Protein 3U24 (pdb70)

Solvent-accessible surface area: 25382 Å² total

InterPro domains:
  IPR010281 Protein of unknown function DUF885 [PF05960] (58-589)
  IPR010281 Protein of unknown function DUF885 [PTHR33361] (5-589)

Radius of gyration: 25.45 Å; Cα contacts (8 Å, |Δi|>4): 632; chains: 1; bounding box: 75×66×48 Å

Nearest PDB structures (foldseek):
  3u24-assembly1_A  TM=1.001E+00  e=4.259E-66  Shewanella oneidensis MR-1
  3iuk-assembly1_A  TM=7.596E-01  e=2.029E-13  Paenarthrobacter aurescens TC1
  3o0y-assembly2_B  TM=7.444E-01  e=9.393E-13  Colwellia psychrerythraea 34H
  3o0y-assembly1_A  TM=7.391E-01  e=1.524E-12  Colwellia psychrerythraea 34H

Sequence (531 aa):
AASFAQFSNAFIDDLWQLSPTWALYSGKHVNDGYLEIPDEAGRVKTLAFVKAQQAKLKQFELKSLTSNETIDYHLIDNLLSSAWDITRFKSWQWDPSSYNVAGGFAQIINENFA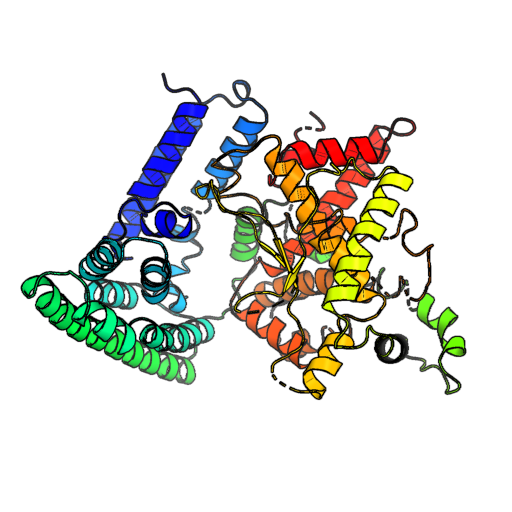PLDDRLRSVLARENIPAYYAAARGNISQPTLEHTELAVLQNQGAFSVFSDDLLKQVADSGLSDAEKALFKTRFDIASKAINEHISWLNAQVSQLKKEGARSFRIGEELYEQKFAFDIQAGTAKQLYQKAVDKDRRVQGEAKITDKLWPKYFTTPKPSDNKIAIRQLIDKLSTKHVKRDDDFVSEVRKQIPELIEFVNQKNIVTLDPKKPLVVRETPEASISAPGPYDKLGNTYYNVTPLDGSNESAESYLREEYNHWILQILNIHEAIPGHYTQLVYSNESPSLVKKSLFGNGAVEGWAVYTERLEEGYGNFEPEWLYYKWNLRVICNTILDYSIHVKGTEEQAIALDEAFQQRAEAEGKWRRATLSQVQLTSYYSGYREIYDFREEYKQLKGKDFDLKAFHEKFLSYGSAPVKYIRQLLE

Foldseek 3Di:
DDDLQRLLVVLVVVVCVLPVLLVLVLPHRPQLLDDDQPAPVNLVVLLVSLVVSVVVLVPDDCVVDDLLSNLLSVLSNLVSVVNCCVPPLLCLAAQLLVQAPLVSLCSLCVPPVPDLVVSLVSVLSVVCLLSNLVRSVVRHHQYALLNLVVNLVVLVVSDVRLDPVVLVSLVPDPDDPVSNVSSVVVSVVNVVSSVVSSVVSVVVSVVCVPPPGDALQSADVVQQVVLCSAQVFVGLVVLLVVLVVLVVLLVLLVLLVVCVVVQDPDDQDPPSLVSLLVVLLRQLQAFDDQQCLQVVLVVLQVVLVVVCVVLVQADDDPVLDAAEDAADCQAWDDDRPVDPPDDIHGHDHRPDPDPVVSSVVRSCCGPPNVNLVCQLHPPPALVVLVVLCVLDDDNSCRSRFHLLSLLRSLLRSVCPSQVVHVPSNSSNSLVVLQLSLLSNLLCCVNYVNDLVVQQVVSSSSDDNVVSNVSNSVSSNDHNPSNSNSSSNVLVVVLLVVVCVVCPPNDDNHVVVSQLSNNHRRNSVSSSVVCD

Structure (mmCIF, N/CA/C/O backbone):
data_3U24
#
_entry.id   3U24
#
_cell.length_a   96.427
_cell.length_b   96.427
_cell.length_c   133.947
_cell.angle_alpha   90.00
_cell.angle_beta   90.00
_cell.angle_gamma   120.00
#
_symmetry.space_group_name_H-M   'P 31 2 1'
#
loop_
_entity.id
_entity.type
_entity.pdbx_description
1 polymer 'putative Lipoprotein'
2 non-polymer 'ZINC ION'
3 non-polymer 'ACETIC ACID'
4 non-polymer 1,2-ETHANEDIOL
5 non-polymer 'CALCIUM ION'
6 non-polymer IMIDAZOLE
7 water water
#
loop_
_atom_site.group_PDB
_atom_site.id
_atom_site.type_symbol
_atom_site.label_atom_id
_atom_site.label_alt_id
_atom_site.label_comp_id
_atom_site.label_asym_id
_atom_site.label_entity_id
_atom_site.label_seq_id
_atom_site.pdbx_PDB_ins_code
_atom_site.Cartn_x
_atom_site.Cartn_y
_atom_site.Cartn_z
_atom_site.occupancy
_atom_site.B_iso_or_equiv
_atom_site.auth_seq_id
_atom_site.auth_comp_id
_atom_site.auth_asym_id
_atom_site.auth_atom_id
_atom_site.pdbx_PDB_model_num
ATOM 1 N N . ALA A 1 22 ? 28.904 79.613 13.133 1.00 44.54 39 ALA A N 1
ATOM 2 C CA . ALA A 1 22 ? 27.611 79.154 13.734 1.00 44.25 39 ALA A CA 1
ATOM 3 C C . ALA A 1 22 ? 26.543 79.070 12.646 1.00 42.06 39 ALA A C 1
ATOM 4 O O . ALA A 1 22 ? 26.300 80.066 11.969 1.00 44.06 39 ALA A O 1
ATOM 6 N N . ALA A 1 23 ? 25.906 77.912 12.471 1.00 37.74 40 ALA A N 1
ATOM 7 C CA . ALA A 1 23 ? 24.893 77.714 11.405 1.00 34.49 40 ALA A CA 1
ATOM 8 C C . ALA A 1 23 ? 23.681 78.645 11.591 1.00 31.73 40 ALA A C 1
ATOM 9 O O . ALA A 1 23 ? 23.209 78.850 12.703 1.00 31.48 40 ALA A O 1
ATOM 11 N N . SER A 1 24 ? 23.193 79.228 10.505 1.00 29.28 41 SER A N 1
ATOM 12 C CA . SER A 1 24 ? 21.888 79.900 10.531 1.00 27.61 41 SER A CA 1
ATOM 13 C C . SER A 1 24 ? 20.770 78.868 10.614 1.00 26.14 41 SER A C 1
ATOM 14 O O . SER A 1 24 ? 20.973 77.672 10.378 1.00 24.18 41 SER A O 1
ATOM 17 N N . PHE A 1 25 ? 19.569 79.331 10.913 1.00 25.74 42 PHE A N 1
ATOM 18 C CA . PHE A 1 25 ? 18.453 78.425 10.913 1.00 25.46 42 PHE A CA 1
ATOM 19 C C . PHE A 1 25 ? 18.232 77.830 9.510 1.00 24.82 42 PHE A C 1
ATOM 20 O O . PHE A 1 25 ? 17.915 76.653 9.387 1.00 23.45 42 PHE A O 1
ATOM 28 N N . ALA A 1 26 ? 18.407 78.638 8.476 1.00 24.67 43 ALA A N 1
ATOM 29 C CA . ALA A 1 26 ? 18.259 78.145 7.101 1.00 24.67 43 ALA A CA 1
ATOM 30 C C . ALA A 1 26 ? 19.279 77.045 6.839 1.00 24.88 43 ALA A C 1
ATOM 31 O O . ALA A 1 26 ? 18.939 76.028 6.240 1.00 25.02 43 ALA A O 1
ATOM 33 N N . GLN A 1 27 ? 20.517 77.223 7.306 1.00 25.46 44 GLN A N 1
ATOM 34 C CA . GLN A 1 27 ? 21.524 76.203 7.111 1.00 26.30 44 GLN A CA 1
ATOM 35 C C . GLN A 1 27 ? 21.138 74.952 7.869 1.00 26.17 44 GLN A C 1
ATOM 36 O O . GLN A 1 27 ? 21.311 73.867 7.374 1.00 25.93 44 GLN A O 1
ATOM 42 N N . PHE A 1 28 ? 20.590 75.112 9.059 1.00 26.63 45 PHE A N 1
ATOM 43 C CA . PHE A 1 28 ? 20.214 73.985 9.845 1.00 26.70 45 PHE A CA 1
ATOM 44 C C . PHE A 1 28 ? 19.109 73.178 9.196 1.00 26.66 45 PHE A C 1
ATOM 45 O O . PHE A 1 28 ? 19.232 71.984 9.139 1.00 25.66 45 PHE A O 1
ATOM 53 N N . SER A 1 29 ? 18.034 73.836 8.759 1.00 27.62 46 SER A N 1
ATOM 54 C CA . SER A 1 29 ? 16.934 73.205 8.003 1.00 27.90 46 SER A CA 1
ATOM 55 C C . SER A 1 29 ? 17.422 72.333 6.864 1.00 27.24 46 SER A C 1
ATOM 56 O O . SER A 1 29 ? 16.984 71.209 6.733 1.00 26.64 46 SER A O 1
ATOM 59 N N . ASN A 1 30 ? 18.283 72.865 6.011 1.00 28.35 47 ASN A N 1
ATOM 60 C CA . ASN A 1 30 ? 18.831 72.069 4.919 1.00 29.88 47 ASN A CA 1
ATOM 61 C C . ASN A 1 30 ? 19.708 70.872 5.422 1.00 28.42 47 ASN A C 1
ATOM 62 O O . ASN A 1 30 ? 19.592 69.756 4.881 1.00 26.57 47 ASN A O 1
ATOM 67 N N . ALA A 1 31 ? 20.503 71.084 6.477 1.00 25.54 48 ALA A N 1
ATOM 68 C CA . ALA A 1 31 ? 21.285 69.983 7.044 1.00 24.83 48 ALA A CA 1
ATOM 69 C C . ALA A 1 31 ? 20.379 68.939 7.692 1.00 23.73 48 ALA A C 1
ATOM 70 O O . ALA A 1 31 ? 20.674 67.759 7.665 1.00 23.72 48 ALA A O 1
ATOM 72 N N . PHE A 1 32 ? 19.274 69.369 8.269 1.00 22.91 49 PHE A N 1
ATOM 73 C CA . PHE A 1 32 ? 18.355 68.443 8.872 1.00 22.86 49 PHE A CA 1
ATOM 74 C C . PHE A 1 32 ? 17.766 67.478 7.820 1.00 22.80 49 PHE A C 1
ATOM 75 O O . PHE A 1 32 ? 17.712 66.274 8.011 1.00 22.84 49 PHE A O 1
ATOM 83 N N . ILE A 1 33 ? 17.264 68.028 6.733 1.00 23.48 50 ILE A N 1
ATOM 84 C CA . ILE A 1 33 ? 16.732 67.227 5.636 1.00 23.37 50 ILE A CA 1
ATOM 85 C C . ILE A 1 33 ? 17.832 66.316 5.088 1.00 24.22 50 ILE A C 1
ATOM 86 O O . ILE A 1 33 ? 17.611 65.120 4.902 1.00 23.44 50 ILE A O 1
ATOM 91 N N . ASP A 1 34 ? 19.031 66.842 4.868 1.00 25.54 51 ASP A N 1
ATOM 92 C CA . ASP A 1 34 ? 20.114 65.955 4.478 1.00 27.72 51 ASP A CA 1
ATOM 93 C C . ASP A 1 34 ? 20.335 64.785 5.446 1.00 27.39 51 ASP A C 1
ATOM 94 O O . ASP A 1 34 ? 20.492 63.647 5.001 1.00 26.13 51 ASP A O 1
ATOM 99 N N . ASP A 1 35 ? 20.289 65.051 6.750 1.00 26.36 52 ASP A N 1
ATOM 100 C CA . ASP A 1 35 ? 20.468 64.009 7.714 1.00 26.87 52 ASP A CA 1
ATOM 101 C C . ASP A 1 35 ? 19.300 63.061 7.732 1.00 24.97 52 ASP A C 1
ATOM 102 O O . ASP A 1 35 ? 19.499 61.889 7.953 1.00 25.24 52 ASP A O 1
ATOM 107 N N . LEU A 1 36 ? 18.090 63.560 7.509 1.00 22.94 53 LEU A N 1
ATOM 108 C CA . LEU A 1 36 ? 16.923 62.699 7.496 1.00 22.30 53 LEU A CA 1
ATOM 109 C C . LEU A 1 36 ? 17.061 61.719 6.356 1.00 22.04 53 LEU A C 1
ATOM 110 O O . LEU A 1 36 ? 16.794 60.563 6.543 1.00 22.04 53 LEU A O 1
ATOM 115 N N . TRP A 1 37 ? 17.529 62.175 5.203 1.00 22.22 54 TRP A N 1
ATOM 116 C CA . TRP A 1 37 ? 17.679 61.302 4.060 1.00 23.24 54 TRP A CA 1
ATOM 117 C C . TRP A 1 37 ? 18.805 60.283 4.171 1.00 25.17 54 TRP A C 1
ATOM 118 O O . TRP A 1 37 ? 18.703 59.180 3.604 1.00 25.54 54 TRP A O 1
ATOM 129 N N . GLN A 1 38 ? 19.843 60.620 4.909 1.00 26.59 55 GLN A N 1
ATOM 130 C CA . GLN A 1 38 ? 20.924 59.693 5.235 1.00 29.98 55 GLN A CA 1
ATOM 131 C C . GLN A 1 38 ? 20.442 58.597 6.173 1.00 29.24 55 GLN A C 1
ATOM 132 O O . GLN A 1 38 ? 20.876 57.480 6.050 1.00 27.36 55 GLN A O 1
ATOM 138 N N . LEU A 1 39 ? 19.555 58.931 7.116 1.00 27.79 56 LEU A N 1
ATOM 139 C CA . LEU A 1 39 ? 18.938 57.950 8.003 1.00 26.68 56 LEU A CA 1
ATOM 140 C C . LEU A 1 39 ? 17.952 57.074 7.268 1.00 26.56 56 LEU A C 1
ATOM 141 O O . LEU A 1 39 ? 17.867 55.880 7.537 1.00 27.18 56 LEU A O 1
ATOM 146 N N . SER A 1 40 ? 17.179 57.662 6.364 1.00 25.74 57 SER A N 1
ATOM 147 C CA . SER A 1 40 ? 16.136 56.915 5.649 1.00 23.85 57 SER A CA 1
ATOM 148 C C . SER A 1 40 ? 16.109 57.235 4.156 1.00 23.57 57 SER A C 1
ATOM 149 O O . SER A 1 40 ? 15.357 58.074 3.657 1.00 22.82 57 SER A O 1
ATOM 152 N N . PRO A 1 41 ? 16.958 56.584 3.403 1.00 23.53 58 PRO A N 1
ATOM 153 C CA . PRO A 1 41 ? 16.897 56.904 1.981 1.00 23.79 58 PRO A CA 1
ATOM 154 C C . PRO A 1 41 ? 15.610 56.481 1.281 1.00 22.85 58 PRO A C 1
ATOM 155 O O . PRO A 1 41 ? 15.323 56.995 0.209 1.00 23.22 58 PRO A O 1
ATOM 159 N N . THR A 1 42 ? 14.837 55.570 1.847 1.00 22.64 59 THR A N 1
ATOM 160 C CA . THR A 1 42 ? 13.523 55.246 1.269 1.00 23.07 59 THR A CA 1
ATOM 161 C C . THR A 1 42 ? 12.527 56.418 1.421 1.00 23.51 59 THR A C 1
ATOM 162 O O . THR A 1 42 ? 11.802 56.786 0.476 1.00 23.26 59 THR A O 1
ATOM 166 N N . TRP A 1 43 ? 12.529 57.048 2.586 1.00 24.12 60 TRP A N 1
ATOM 167 C CA . TRP A 1 43 ? 11.744 58.256 2.773 1.00 24.63 60 TRP A CA 1
ATOM 168 C C . TRP A 1 43 ? 12.146 59.305 1.750 1.00 23.38 60 TRP A C 1
ATOM 169 O O . TRP A 1 43 ? 11.299 59.989 1.149 1.00 22.01 60 TRP A O 1
ATOM 180 N N . ALA A 1 44 ? 13.444 59.418 1.502 1.00 22.46 61 ALA A N 1
ATOM 181 C CA . ALA A 1 44 ? 13.925 60.352 0.501 1.00 23.01 61 ALA A CA 1
ATOM 182 C C . ALA A 1 44 ? 13.334 59.993 -0.887 1.00 23.90 61 ALA A C 1
ATOM 183 O O . ALA A 1 44 ? 12.823 60.854 -1.619 1.00 24.04 61 ALA A O 1
ATOM 185 N N . LEU A 1 45 ? 13.439 58.714 -1.231 1.00 24.40 62 LEU A N 1
ATOM 186 C CA . LEU A 1 45 ? 12.915 58.174 -2.472 1.00 26.13 62 LEU A CA 1
ATOM 187 C C . LEU A 1 45 ? 11.435 58.522 -2.637 1.00 25.56 62 LEU A C 1
ATOM 188 O O . LEU A 1 45 ? 11.064 59.051 -3.644 1.00 25.28 62 LEU A O 1
ATOM 193 N N . TYR A 1 46 ? 10.627 58.262 -1.626 1.00 25.93 63 TYR A N 1
ATOM 194 C CA . TYR A 1 46 ? 9.232 58.616 -1.691 1.00 27.88 63 TYR A CA 1
ATOM 195 C C . TYR A 1 46 ? 9.023 60.102 -1.813 1.00 28.90 63 TYR A C 1
ATOM 196 O O . TYR A 1 46 ? 8.038 60.507 -2.401 1.00 28.10 63 TYR A O 1
ATOM 205 N N . SER A 1 47 ? 9.954 60.919 -1.301 1.00 27.83 64 SER A N 1
ATOM 206 C CA . SER A 1 47 ? 9.827 62.375 -1.404 1.00 27.64 64 SER A CA 1
ATOM 207 C C . SER A 1 47 ? 10.323 62.902 -2.743 1.00 28.96 64 SER A C 1
ATOM 208 O O . SER A 1 47 ? 10.153 64.079 -3.074 1.00 28.58 64 SER A O 1
ATOM 211 N N . GLY A 1 48 ? 10.953 62.031 -3.522 1.00 29.48 65 GLY A N 1
ATOM 212 C CA . GLY A 1 48 ? 11.358 62.395 -4.866 1.00 29.39 65 GLY A CA 1
ATOM 213 C C . GLY A 1 48 ? 12.833 62.678 -4.942 1.00 31.23 65 GLY A C 1
ATOM 214 O O . GLY A 1 48 ? 13.303 63.217 -5.954 1.00 34.63 65 GLY A O 1
ATOM 215 N N . LYS A 1 49 ? 13.593 62.328 -3.905 1.00 30.21 66 L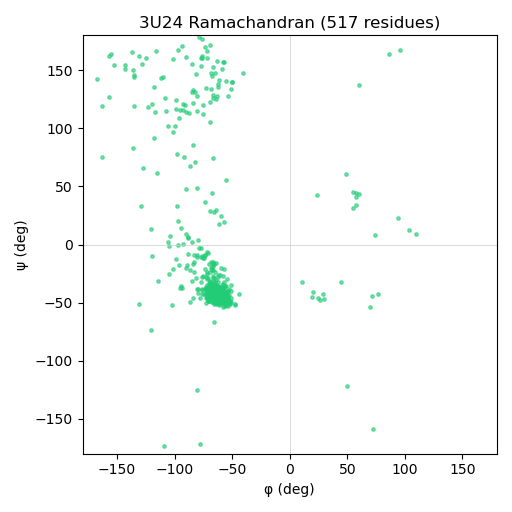YS A N 1
ATOM 216 C CA . LYS A 1 49 ? 15.041 62.505 -3.977 1.00 30.67 66 LYS A CA 1
ATOM 217 C C . LYS A 1 49 ? 15.747 61.160 -3.821 1.00 30.73 66 LYS A C 1
ATOM 218 O O . LYS A 1 49 ? 15.630 60.472 -2.790 1.00 28.52 66 LYS A O 1
ATOM 224 N N . HIS A 1 50 ? 16.513 60.819 -4.850 1.00 31.92 67 HIS A N 1
ATOM 225 C CA . HIS A 1 50 ? 17.139 59.504 -4.999 1.00 33.91 67 HIS A CA 1
ATOM 226 C C . HIS A 1 50 ? 18.507 59.524 -4.405 1.00 33.98 67 HIS A C 1
ATOM 227 O O . HIS A 1 50 ? 19.471 59.552 -5.123 1.00 37.26 67 HIS A O 1
ATOM 234 N N . VAL A 1 51 ? 18.605 59.507 -3.087 1.00 34.27 68 VAL A N 1
ATOM 235 C CA . VAL A 1 51 ? 19.899 59.604 -2.424 1.00 34.28 68 VAL A CA 1
ATOM 236 C C . VAL A 1 51 ? 20.608 58.248 -2.420 1.00 33.49 68 VAL A C 1
ATOM 237 O O . VAL A 1 51 ? 21.831 58.205 -2.580 1.00 32.76 68 VAL A O 1
ATOM 241 N N . ASN A 1 52 ? 19.871 57.148 -2.234 1.00 29.89 69 ASN A N 1
ATOM 242 C CA . ASN A 1 52 ? 20.497 55.824 -2.251 1.00 28.79 69 ASN A CA 1
ATOM 243 C C . ASN A 1 52 ? 19.441 54.749 -2.441 1.00 26.53 69 ASN A C 1
ATOM 244 O O . ASN A 1 52 ? 19.061 54.045 -1.513 1.00 25.52 69 ASN A O 1
ATOM 249 N N . ASP A 1 53 ? 18.962 54.625 -3.670 1.00 25.97 70 ASP A N 1
ATOM 250 C CA . ASP A 1 53 ? 17.885 53.716 -3.974 1.00 26.07 70 ASP A CA 1
ATOM 251 C C . ASP A 1 53 ? 18.311 52.253 -3.809 1.00 25.23 70 ASP A C 1
ATOM 252 O O . ASP A 1 53 ? 17.480 51.377 -3.609 1.00 23.76 70 ASP A O 1
ATOM 257 N N . GLY A 1 54 ? 19.606 51.981 -3.876 1.00 25.29 71 GLY A N 1
ATOM 258 C CA . GLY A 1 54 ? 20.087 50.630 -3.716 1.00 25.90 71 GLY A CA 1
ATOM 259 C C . GLY A 1 54 ? 20.139 50.079 -2.300 1.00 27.07 71 GLY A C 1
ATOM 260 O O . GLY A 1 54 ? 20.498 48.917 -2.105 1.00 26.32 71 GLY A O 1
ATOM 261 N N . TYR A 1 55 ? 19.791 50.904 -1.322 1.00 28.94 72 TYR A N 1
ATOM 262 C CA . TYR A 1 55 ? 19.927 50.557 0.084 1.00 29.22 72 TYR A CA 1
ATOM 263 C C . TYR A 1 55 ? 18.564 50.302 0.669 1.00 27.40 72 TYR A C 1
ATOM 264 O O . TYR A 1 55 ? 17.742 51.198 0.733 1.00 26.77 72 TYR A O 1
ATOM 273 N N . LEU A 1 56 ? 18.307 49.074 1.087 1.00 26.27 73 LEU A N 1
ATOM 274 C CA . LEU A 1 56 ? 17.053 48.725 1.741 1.00 25.45 73 LEU A CA 1
ATOM 275 C C . LEU A 1 56 ? 17.302 48.724 3.229 1.00 25.86 73 LEU A C 1
ATOM 276 O O . LEU A 1 56 ? 18.081 47.922 3.708 1.00 25.36 73 LEU A O 1
ATOM 281 N N . GLU A 1 57 ? 16.635 49.615 3.956 1.00 26.02 74 GLU A N 1
ATOM 282 C CA . GLU A 1 57 ? 16.775 49.655 5.419 1.00 27.25 74 GLU A CA 1
ATOM 283 C C . GLU A 1 57 ? 16.152 48.406 6.009 1.00 25.88 74 GLU A C 1
ATOM 284 O O . GLU A 1 57 ? 15.088 47.995 5.583 1.00 26.65 74 GLU A O 1
ATOM 290 N N . ILE A 1 58 ? 16.848 47.767 6.934 1.00 25.79 75 ILE A N 1
ATOM 291 C CA . ILE A 1 58 ? 16.330 46.592 7.615 1.00 25.88 75 ILE A CA 1
ATOM 292 C C . ILE A 1 58 ? 15.657 47.123 8.874 1.00 26.09 75 ILE A C 1
ATOM 293 O O . ILE A 1 58 ? 16.286 47.817 9.691 1.00 26.44 75 ILE A O 1
ATOM 298 N N . PRO 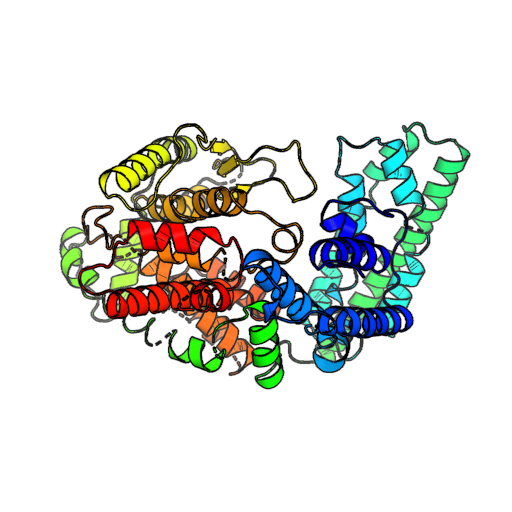A 1 59 ? 14.363 46.858 9.027 1.00 25.89 76 PRO A N 1
ATOM 299 C CA . PRO A 1 59 ? 13.641 47.482 10.147 1.00 25.99 76 PRO A CA 1
ATOM 300 C C . PRO A 1 59 ? 13.788 46.637 11.402 1.00 25.76 76 PRO A C 1
ATOM 301 O O . PRO A 1 59 ? 12.856 46.022 11.840 1.00 26.38 76 PRO A O 1
ATOM 305 N N . ASP A 1 60 ? 14.992 46.573 11.931 1.00 26.21 77 ASP A N 1
ATOM 306 C CA . ASP A 1 60 ? 15.288 45.849 13.163 1.00 26.55 77 ASP A CA 1
ATOM 307 C C . ASP A 1 60 ? 15.590 46.827 14.282 1.00 26.22 77 ASP A C 1
ATOM 308 O O . ASP A 1 60 ? 15.459 48.032 14.125 1.00 24.04 77 ASP A O 1
ATOM 313 N N . GLU A 1 61 ? 16.007 46.297 15.422 1.00 27.38 78 GLU A N 1
ATOM 314 C CA . GLU A 1 61 ? 16.228 47.107 16.600 1.00 28.86 78 GLU A CA 1
ATOM 315 C C . GLU A 1 61 ? 17.352 48.119 16.424 1.00 26.94 78 GLU A C 1
ATOM 316 O O . GLU A 1 61 ? 17.252 49.234 16.940 1.00 26.68 78 GLU A O 1
ATOM 322 N N . ALA A 1 62 ? 18.392 47.778 15.676 1.00 25.31 79 ALA A N 1
ATOM 323 C CA . ALA A 1 62 ? 19.445 48.769 15.407 1.00 26.02 79 ALA A CA 1
ATOM 324 C C . ALA A 1 62 ? 18.874 49.953 14.638 1.00 25.56 79 ALA A C 1
ATOM 325 O O . ALA A 1 62 ? 19.286 51.077 14.853 1.00 26.22 79 ALA A O 1
ATOM 327 N N . GLY A 1 63 ? 17.935 49.687 13.731 1.00 25.93 80 GLY A N 1
ATOM 328 C CA . GLY A 1 63 ? 17.154 50.750 13.014 1.00 25.27 80 GLY A CA 1
ATOM 329 C C . GLY A 1 63 ? 16.462 51.724 13.970 1.00 25.43 80 GLY A C 1
ATOM 330 O O . GLY A 1 63 ? 16.593 52.939 13.840 1.00 25.88 80 GLY A O 1
ATOM 331 N N . ARG A 1 64 ? 15.755 51.179 14.952 1.00 25.04 81 ARG A N 1
ATOM 332 C CA . ARG A 1 64 ? 15.065 51.984 15.946 1.00 25.76 81 ARG A CA 1
ATOM 333 C C . ARG A 1 64 ? 16.048 52.785 16.825 1.00 26.39 81 ARG A C 1
ATOM 334 O O . ARG A 1 64 ? 15.876 53.994 16.986 1.00 26.21 81 ARG A O 1
ATOM 342 N N . VAL A 1 65 ? 17.074 52.121 17.358 1.00 26.34 82 VAL A N 1
ATOM 343 C CA . VAL A 1 65 ? 18.107 52.801 18.131 1.00 27.16 82 VAL A CA 1
ATOM 344 C C . VAL A 1 65 ? 18.668 53.953 17.319 1.00 28.10 82 VAL A C 1
ATOM 345 O O . VAL A 1 65 ? 18.773 55.074 17.802 1.00 28.39 82 VAL A O 1
ATOM 349 N N . LYS A 1 66 ? 19.015 53.682 16.072 1.00 28.69 83 LYS A N 1
ATOM 350 C CA . LYS A 1 66 ? 19.589 54.714 15.219 1.00 29.73 83 LYS A CA 1
ATOM 351 C C . LYS A 1 66 ? 18.602 55.868 14.962 1.00 27.97 83 LYS A C 1
ATOM 352 O O . LYS A 1 66 ? 19.028 57.022 14.833 1.00 27.55 83 LYS A O 1
ATOM 358 N N . THR A 1 67 ? 17.308 55.561 14.844 1.00 25.39 84 THR A N 1
ATOM 359 C CA . THR A 1 67 ? 16.296 56.611 14.674 1.00 24.36 84 THR A CA 1
ATOM 360 C C . THR A 1 67 ? 16.205 57.436 15.938 1.00 24.05 84 THR A C 1
ATOM 361 O O . THR A 1 67 ? 16.206 58.658 15.866 1.00 24.18 84 THR A O 1
ATOM 365 N N . LEU A 1 68 ? 16.214 56.791 17.090 1.00 23.92 85 LEU A N 1
ATOM 366 C CA . LEU A 1 68 ? 16.150 57.537 18.340 1.00 24.46 85 LEU A CA 1
ATOM 367 C C . LEU A 1 68 ? 17.407 58.383 18.587 1.00 25.35 85 LEU A C 1
ATOM 368 O O . LEU A 1 68 ? 17.292 59.465 19.160 1.00 25.44 85 LEU A O 1
ATOM 373 N N . ALA A 1 69 ? 18.590 57.908 18.169 1.00 25.44 86 ALA A N 1
ATOM 374 C CA . ALA A 1 69 ? 19.814 58.723 18.281 1.00 26.29 86 ALA A CA 1
ATOM 375 C C . ALA A 1 69 ? 19.711 59.956 17.342 1.00 26.24 86 ALA A C 1
ATOM 376 O O . ALA A 1 69 ? 20.224 61.023 17.652 1.00 27.39 86 ALA A O 1
ATOM 378 N N . PHE A 1 70 ? 19.056 59.803 16.199 1.00 25.29 87 PHE A N 1
ATOM 379 C CA . PHE A 1 70 ? 18.863 60.931 15.301 1.00 25.77 87 PHE A CA 1
ATOM 380 C C . PHE A 1 70 ? 17.900 61.945 15.915 1.00 26.01 87 PHE A C 1
ATOM 381 O O . PHE A 1 70 ? 18.173 63.124 15.850 1.00 26.44 87 PHE A O 1
ATOM 389 N N . VAL A 1 71 ? 16.790 61.479 16.498 1.00 25.33 88 VAL A N 1
ATOM 390 C CA . VAL A 1 71 ? 15.844 62.362 17.158 1.00 25.19 88 VAL A CA 1
ATOM 391 C C . VAL A 1 71 ? 16.578 63.177 18.235 1.00 26.38 88 VAL A C 1
ATOM 392 O O . VAL A 1 71 ? 16.509 64.402 18.261 1.00 26.35 88 VAL A O 1
ATOM 396 N N . LYS A 1 72 ? 17.288 62.490 19.117 1.00 27.79 89 LYS A N 1
ATOM 397 C CA . LYS A 1 72 ? 18.045 63.158 20.180 1.00 28.87 89 LYS A CA 1
ATOM 398 C C . LYS A 1 72 ? 19.038 64.195 19.663 1.00 29.34 89 LYS A C 1
ATOM 399 O O . LYS A 1 72 ? 19.082 65.290 20.203 1.00 31.12 89 LYS A O 1
ATOM 401 N N . ALA A 1 73 ? 19.827 63.881 18.637 1.00 28.65 90 ALA A N 1
ATOM 402 C CA . ALA A 1 73 ? 20.832 64.829 18.154 1.00 28.70 90 ALA A CA 1
ATOM 403 C C . ALA A 1 73 ? 20.177 66.021 17.436 1.00 28.02 90 ALA A C 1
ATOM 404 O O . ALA A 1 73 ? 20.676 67.156 17.541 1.00 27.38 90 ALA A O 1
ATOM 406 N N . GLN A 1 74 ? 19.098 65.788 16.689 1.00 26.16 91 GLN A N 1
ATOM 407 C CA . GLN A 1 74 ? 18.495 66.895 15.933 1.00 25.59 91 GLN A CA 1
ATOM 408 C C . GLN A 1 74 ? 17.711 67.773 16.873 1.00 26.40 91 GLN A C 1
ATOM 409 O O . GLN A 1 74 ? 17.750 69.012 16.764 1.00 25.60 91 GLN A O 1
ATOM 415 N N . GLN A 1 75 ? 17.035 67.162 17.830 1.00 26.99 92 GLN A N 1
ATOM 416 C CA . GLN A 1 75 ? 16.402 67.973 18.876 1.00 28.73 92 GLN A CA 1
ATOM 417 C C . GLN A 1 75 ? 17.389 68.879 19.594 1.00 29.30 92 GLN A C 1
ATOM 418 O O . GLN A 1 75 ? 17.059 70.030 19.860 1.00 29.32 92 GLN A O 1
ATOM 424 N N . ALA A 1 76 ? 18.593 68.386 19.891 1.00 29.59 93 ALA A N 1
ATOM 425 C CA . ALA A 1 76 ? 19.564 69.219 20.634 1.00 31.20 93 ALA A CA 1
ATOM 426 C C . ALA A 1 76 ? 20.082 70.364 19.739 1.00 31.46 93 ALA A C 1
ATOM 427 O O . ALA A 1 76 ? 20.306 71.459 20.231 1.00 32.17 93 ALA A O 1
ATOM 429 N N . LYS A 1 77 ? 20.193 70.125 18.432 1.00 31.48 94 LYS A N 1
ATOM 430 C CA . LYS A 1 77 ? 20.526 71.185 17.482 1.00 33.44 94 LYS A CA 1
ATOM 431 C C . LYS A 1 77 ? 19.400 72.230 17.377 1.00 33.56 94 LYS A C 1
ATOM 432 O O . LYS A 1 77 ? 19.665 73.439 17.339 1.00 33.16 94 LYS A O 1
ATOM 438 N N . LEU A 1 78 ? 18.149 71.768 17.374 1.00 32.30 95 LEU A N 1
ATOM 439 C CA . LEU A 1 78 ? 17.013 72.669 17.369 1.00 32.63 95 LEU A CA 1
ATOM 440 C C . LEU A 1 78 ? 17.040 73.613 18.536 1.00 34.14 95 LEU A C 1
ATOM 441 O O . LEU A 1 78 ? 16.771 74.802 18.366 1.00 33.37 95 LEU A O 1
ATOM 446 N N . LYS A 1 79 ? 17.273 73.062 19.721 1.00 37.11 96 LYS A N 1
ATOM 447 C CA . LYS A 1 79 ? 17.219 73.844 20.967 1.00 41.98 96 LYS A CA 1
ATOM 448 C C . LYS A 1 79 ? 18.287 74.929 21.044 1.00 40.84 96 LYS A C 1
ATOM 449 O O . LYS A 1 79 ? 18.189 75.816 21.855 1.00 43.30 96 LYS A O 1
ATOM 455 N N . GLN A 1 80 ? 19.305 74.860 20.211 1.00 41.18 97 GLN A N 1
ATOM 456 C CA . GLN A 1 80 ? 20.259 75.952 20.074 1.00 42.80 97 GLN A CA 1
ATOM 457 C C . GLN A 1 80 ? 19.701 77.245 19.472 1.00 40.59 97 GLN A C 1
ATOM 458 O O . GLN A 1 80 ? 20.344 78.263 19.563 1.00 40.21 97 GLN A O 1
ATOM 464 N N . PHE A 1 81 ? 18.545 77.215 18.834 1.00 37.96 98 PHE A N 1
ATOM 465 C CA . PHE A 1 81 ? 18.025 78.421 18.189 1.00 38.07 98 PHE A CA 1
ATOM 466 C C . PHE A 1 81 ? 17.018 79.072 19.094 1.00 39.79 98 PHE A C 1
ATOM 467 O O . PHE A 1 81 ? 16.051 78.413 19.511 1.00 39.86 98 PHE A O 1
ATOM 475 N N . GLU A 1 82 ? 17.245 80.350 19.400 1.00 40.78 99 GLU A N 1
ATOM 476 C CA . GLU A 1 82 ? 16.256 81.177 20.084 1.00 43.08 99 GLU A CA 1
ATOM 477 C C . GLU A 1 82 ? 15.064 81.388 19.184 1.00 40.16 99 GLU A C 1
ATOM 478 O O . GLU A 1 82 ? 15.208 81.818 18.040 1.00 37.13 99 GLU A O 1
ATOM 484 N N . LEU A 1 83 ? 13.887 81.119 19.716 1.00 39.35 100 LEU A N 1
ATOM 485 C CA . LEU A 1 83 ? 12.644 81.327 18.980 1.00 40.34 100 LEU A CA 1
ATOM 486 C C . LEU A 1 83 ? 12.362 82.790 18.584 1.00 40.28 100 LEU A C 1
ATOM 487 O O . LEU A 1 83 ? 11.704 83.035 17.589 1.00 39.48 100 LEU A O 1
ATOM 492 N N . LYS A 1 84 ? 12.887 83.748 19.332 1.00 40.91 101 LYS A N 1
ATOM 493 C CA . LYS A 1 84 ? 12.790 85.161 18.963 1.00 43.12 101 LYS A CA 1
ATOM 494 C C . LYS A 1 84 ? 13.728 85.517 17.802 1.00 39.99 101 LYS A C 1
ATOM 495 O O . LYS A 1 84 ? 13.657 86.606 17.273 1.00 39.65 101 LYS A O 1
ATOM 501 N N . SER A 1 85 ? 14.645 84.629 17.447 1.00 36.90 102 SER A N 1
ATOM 502 C CA . SER A 1 85 ? 15.575 84.912 16.369 1.00 36.17 102 SER A CA 1
ATOM 503 C C . SER A 1 85 ? 15.030 84.504 14.993 1.00 33.02 102 SER A C 1
ATOM 504 O O . SER A 1 85 ? 15.755 84.632 14.017 1.00 33.00 102 SER A O 1
ATOM 507 N N . LEU A 1 86 ? 13.772 84.075 14.906 1.00 30.31 103 LEU A N 1
ATOM 508 C CA . LEU A 1 86 ? 13.259 83.413 13.690 1.00 28.63 103 LEU A CA 1
ATOM 509 C C . LEU A 1 86 ? 12.225 84.243 12.944 1.00 27.53 103 LEU A C 1
ATOM 510 O O . LEU A 1 86 ? 11.424 84.900 13.547 1.00 27.56 103 LEU A O 1
ATOM 515 N N . THR A 1 87 ? 12.238 84.193 11.624 1.00 26.71 104 THR A N 1
ATOM 516 C CA . THR A 1 87 ? 11.147 84.778 10.848 1.00 27.11 104 THR A CA 1
ATOM 517 C C . THR A 1 87 ? 9.894 83.865 10.898 1.00 26.98 104 THR A C 1
ATOM 518 O O . THR A 1 87 ? 9.934 82.758 11.423 1.00 25.96 104 THR A O 1
ATOM 522 N N . SER A 1 88 ? 8.807 84.313 10.290 1.00 27.78 105 SER A N 1
ATOM 523 C CA . SER A 1 88 ? 7.557 83.594 10.395 1.00 28.92 105 SER A CA 1
ATOM 524 C C . SER A 1 88 ? 7.655 82.242 9.703 1.00 27.80 105 SER A C 1
ATOM 525 O O . SER A 1 88 ? 7.289 81.240 10.300 1.00 26.52 105 SER A O 1
ATOM 528 N N . ASN A 1 89 ? 8.237 82.197 8.514 1.00 27.73 106 ASN A N 1
ATOM 529 C CA . ASN A 1 89 ? 8.501 80.914 7.852 1.00 29.21 106 ASN A CA 1
ATOM 530 C C . ASN A 1 89 ? 9.428 79.966 8.602 1.00 26.76 106 ASN A C 1
ATOM 531 O O . ASN A 1 89 ? 9.240 78.723 8.579 1.00 24.56 106 ASN A O 1
ATOM 536 N N . GLU A 1 90 ? 10.473 80.540 9.179 1.00 24.93 107 GLU A N 1
ATOM 537 C CA . GLU A 1 90 ? 11.409 79.752 9.945 1.00 24.61 107 GLU A CA 1
ATOM 538 C C . GLU A 1 90 ? 10.738 79.193 11.202 1.00 23.97 107 GLU A C 1
ATOM 539 O O . GLU A 1 90 ? 11.010 78.048 11.598 1.00 22.62 107 GLU A O 1
ATOM 545 N N . THR A 1 91 ? 9.833 79.963 11.809 1.00 24.21 108 THR A N 1
ATOM 546 C CA . THR A 1 91 ? 9.203 79.478 13.031 1.00 24.47 108 THR A CA 1
ATOM 547 C C . THR A 1 91 ? 8.230 78.344 12.700 1.00 22.90 108 THR A C 1
ATOM 548 O O . THR A 1 91 ? 8.123 77.367 13.423 1.00 21.74 108 THR A O 1
ATOM 552 N N . ILE A 1 92 ? 7.577 78.441 11.560 1.00 23.09 109 ILE A N 1
ATOM 553 C CA . ILE A 1 92 ? 6.754 77.311 11.056 1.00 22.67 109 ILE A CA 1
ATOM 554 C C . ILE A 1 92 ? 7.606 76.062 10.833 1.00 22.25 109 ILE A C 1
ATOM 555 O O . ILE A 1 92 ? 7.291 74.995 11.372 1.00 21.44 109 ILE A O 1
ATOM 560 N N . ASP A 1 93 ? 8.717 76.208 10.119 1.00 22.38 110 ASP A N 1
ATOM 561 C CA . ASP A 1 93 ? 9.643 75.093 9.942 1.00 22.60 110 ASP A CA 1
ATOM 562 C C . ASP A 1 93 ? 10.164 74.526 11.280 1.00 22.15 110 ASP A C 1
ATOM 563 O O . ASP A 1 93 ? 10.261 73.295 11.445 1.00 20.68 110 ASP A O 1
ATOM 568 N N . TYR A 1 94 ? 10.481 75.414 12.221 1.00 21.90 111 TYR A N 1
ATOM 569 C CA . TYR A 1 94 ? 10.977 75.003 13.517 1.00 22.19 111 TYR A CA 1
ATOM 570 C C . TYR A 1 94 ? 9.948 74.064 14.151 1.00 21.86 111 TYR A C 1
ATOM 571 O O . TYR A 1 94 ? 10.292 72.963 14.570 1.00 20.34 111 TYR A O 1
ATOM 580 N N . HIS A 1 95 ? 8.690 74.505 14.196 1.00 21.49 112 HIS A N 1
ATOM 581 C CA . HIS A 1 95 ? 7.660 73.728 14.842 1.00 21.66 112 HIS A CA 1
ATOM 582 C C . HIS A 1 95 ? 7.316 72.427 14.126 1.00 21.34 112 HIS A C 1
ATOM 583 O O . HIS A 1 95 ? 7.096 71.386 14.768 1.00 21.72 112 HIS A O 1
ATOM 590 N N . LEU A 1 96 ? 7.273 72.459 12.807 1.00 20.84 113 LEU A N 1
ATOM 591 C CA . LEU A 1 96 ? 7.051 71.264 12.040 1.00 20.42 113 LEU A CA 1
ATOM 592 C C . LEU A 1 96 ? 8.173 70.252 12.289 1.00 20.50 113 LEU A C 1
ATOM 593 O O . LEU A 1 96 ? 7.888 69.084 12.483 1.00 20.30 113 LEU A O 1
ATOM 598 N N . ILE A 1 97 ? 9.429 70.694 12.325 1.00 20.30 114 ILE A N 1
ATOM 599 C CA . ILE A 1 97 ? 10.518 69.811 12.645 1.00 20.57 114 ILE A CA 1
ATOM 600 C C . ILE A 1 97 ? 10.417 69.246 14.074 1.00 21.22 114 ILE A C 1
ATOM 601 O O . ILE A 1 97 ? 10.543 68.024 14.288 1.00 20.49 114 ILE A O 1
ATOM 606 N N . ASP A 1 98 ? 10.180 70.111 15.058 1.00 22.07 115 ASP A N 1
ATOM 607 C CA . ASP A 1 98 ? 10.073 69.669 16.443 1.00 23.14 115 ASP A CA 1
ATOM 608 C C . ASP A 1 98 ? 8.991 68.575 16.621 1.00 22.68 115 ASP A C 1
ATOM 609 O O . ASP A 1 98 ? 9.234 67.516 17.212 1.00 22.38 115 ASP A O 1
ATOM 614 N N . ASN A 1 99 ? 7.808 68.855 16.101 1.00 21.05 116 ASN A N 1
ATOM 615 C CA . ASN A 1 99 ? 6.713 67.935 16.127 1.00 21.23 116 ASN A CA 1
ATOM 616 C C . ASN A 1 99 ? 7.003 66.615 15.373 1.00 20.96 116 ASN A C 1
ATOM 617 O O . ASN A 1 99 ? 6.670 65.550 15.860 1.00 20.46 116 ASN A O 1
ATOM 622 N N . LEU A 1 100 ? 7.587 66.691 14.180 1.00 20.60 117 LEU A N 1
ATOM 623 C CA . LEU A 1 100 ? 7.964 65.485 13.470 1.00 20.50 117 LEU A CA 1
ATOM 624 C C . LEU A 1 100 ? 8.925 64.640 14.330 1.00 21.14 117 LEU A C 1
ATOM 625 O O . LEU A 1 100 ? 8.748 63.416 14.474 1.00 21.15 117 LEU A O 1
ATOM 630 N N . LEU A 1 101 ? 9.929 65.290 14.911 1.00 21.53 118 LEU A N 1
ATOM 631 C CA . LEU A 1 101 ? 10.869 64.586 15.769 1.00 22.08 118 LEU A CA 1
ATOM 632 C C . LEU A 1 101 ? 10.160 63.920 16.972 1.00 22.21 118 LEU A C 1
ATOM 633 O O . LEU A 1 101 ? 10.376 62.731 17.256 1.00 22.06 118 LEU A O 1
ATOM 638 N N . SER A 1 102 ? 9.318 64.651 17.679 1.00 22.34 119 SER A N 1
ATOM 639 C CA . SER A 1 102 ? 8.648 64.075 18.832 1.00 22.40 119 SER A CA 1
ATOM 640 C C . SER A 1 102 ? 7.779 62.912 18.409 1.00 21.78 119 SER A C 1
ATOM 641 O O . SER A 1 102 ? 7.682 61.917 19.095 1.00 21.49 119 SER A O 1
ATOM 644 N N . SER A 1 103 ? 7.142 63.021 17.274 1.00 21.91 120 SER A N 1
ATOM 645 C CA . SER A 1 103 ? 6.259 61.952 16.871 1.00 22.51 120 SER A CA 1
ATOM 646 C C . SER A 1 103 ? 7.014 60.711 16.398 1.00 21.38 120 SER A C 1
ATOM 647 O O . SER A 1 103 ? 6.540 59.622 16.593 1.00 21.04 120 SER A O 1
ATOM 658 N N . ALA A 1 105 ? 9.891 59.643 17.774 1.00 22.49 122 ALA A N 1
ATOM 659 C CA . ALA A 1 105 ? 10.282 59.022 19.022 1.00 22.40 122 ALA A CA 1
ATOM 660 C C . ALA A 1 105 ? 9.100 58.268 19.632 1.00 22.65 122 ALA A C 1
ATOM 661 O O . ALA A 1 105 ? 9.234 57.128 20.090 1.00 22.50 122 ALA A O 1
ATOM 663 N N . TRP A 1 106 ? 7.958 58.937 19.645 1.00 22.90 123 TRP A N 1
ATOM 664 C CA . TRP A 1 106 ? 6.765 58.406 20.241 1.00 23.10 123 TRP A CA 1
ATOM 665 C C . TRP A 1 106 ? 6.262 57.198 19.497 1.00 23.47 123 TRP A C 1
ATOM 666 O O . TRP A 1 106 ? 5.815 56.282 20.136 1.00 21.90 123 TRP A O 1
ATOM 677 N N . ASP A 1 107 ? 6.339 57.189 18.162 1.00 24.45 124 ASP A N 1
ATOM 678 C CA . ASP A 1 107 ? 6.012 56.007 17.375 1.00 26.41 124 ASP A CA 1
ATOM 679 C C . ASP A 1 107 ? 6.840 54.791 17.784 1.00 25.56 124 ASP A C 1
ATOM 680 O O . ASP A 1 107 ? 6.317 53.676 17.846 1.00 22.77 124 ASP A O 1
ATOM 685 N N . ILE A 1 108 ? 8.133 55.016 18.036 1.00 24.19 125 ILE A N 1
ATOM 686 C CA . ILE A 1 108 ? 9.023 53.939 18.403 1.00 24.56 125 ILE A CA 1
ATOM 687 C C . ILE A 1 108 ? 8.778 53.495 19.835 1.00 24.89 125 ILE A C 1
ATOM 688 O O . ILE A 1 108 ? 8.753 52.306 20.102 1.00 23.80 125 ILE A O 1
ATOM 693 N N . THR A 1 109 ? 8.592 54.423 20.765 1.00 25.97 126 THR A N 1
ATOM 694 C CA . THR A 1 109 ? 8.610 54.020 22.168 1.00 27.04 126 THR A CA 1
ATOM 695 C C . THR A 1 109 ? 7.232 53.759 22.777 1.00 27.48 126 THR A C 1
ATOM 696 O O . THR A 1 109 ? 7.151 53.146 23.827 1.00 27.98 126 THR A O 1
ATOM 700 N N . ARG A 1 110 ? 6.157 54.228 22.161 1.00 27.80 127 ARG A N 1
ATOM 701 C CA . ARG A 1 110 ? 4.826 54.183 22.800 1.00 29.03 127 ARG A CA 1
ATOM 702 C C . ARG A 1 110 ? 3.773 53.602 21.887 1.00 26.65 127 ARG A C 1
ATOM 703 O O . ARG A 1 110 ? 3.084 52.695 22.282 1.00 25.73 127 ARG A O 1
ATOM 711 N N . PHE A 1 111 ? 3.657 54.109 20.668 1.00 23.98 128 PHE A N 1
ATOM 712 C CA . PHE A 1 111 ? 2.587 53.668 19.779 1.00 23.95 128 PHE A CA 1
ATOM 713 C C . PHE A 1 111 ? 2.877 52.233 19.341 1.00 23.14 128 PHE A C 1
ATOM 714 O O . PHE A 1 111 ? 2.009 51.406 19.341 1.00 22.61 128 PHE A O 1
ATOM 722 N N . LYS A 1 112 ? 4.101 52.013 18.902 1.00 23.50 129 LYS A N 1
ATOM 723 C CA . LYS A 1 112 ? 4.648 50.712 18.626 1.00 24.56 129 LYS A CA 1
ATOM 724 C C . LYS A 1 112 ? 3.876 49.967 17.553 1.00 23.21 129 LYS A C 1
ATOM 725 O O . LYS A 1 112 ? 3.639 48.771 17.656 1.00 21.55 129 LYS A O 1
ATOM 731 N N . SER A 1 113 ? 3.517 50.661 16.488 1.00 22.62 130 SER A N 1
ATOM 732 C CA . SER A 1 113 ? 2.896 49.973 15.378 1.00 21.42 130 SER A CA 1
ATOM 733 C C . SER A 1 113 ? 3.851 49.024 14.716 1.00 20.54 130 SER A C 1
ATOM 734 O O . SER A 1 113 ? 3.420 48.147 14.028 1.00 20.17 130 SER A O 1
ATOM 737 N N . TRP A 1 114 ? 5.150 49.223 14.879 1.00 20.15 131 TRP A N 1
ATOM 738 C CA . TRP A 1 114 ? 6.128 48.268 14.391 1.00 20.70 131 TRP A CA 1
ATOM 739 C C . TRP A 1 114 ? 5.958 46.881 15.000 1.00 21.11 131 TRP A C 1
ATOM 740 O O . TRP A 1 114 ? 6.410 45.907 14.411 1.00 21.69 131 TRP A O 1
ATOM 751 N N . GLN A 1 115 ? 5.284 46.780 16.151 1.00 21.58 132 GLN A N 1
ATOM 752 C CA . GLN A 1 115 ? 4.974 45.484 16.784 1.00 22.97 132 GLN A CA 1
ATOM 753 C C . GLN A 1 115 ? 3.695 44.859 16.273 1.00 22.35 132 GLN A C 1
ATOM 754 O O . GLN A 1 115 ? 3.698 43.665 15.953 1.00 22.91 132 GLN A O 1
ATOM 760 N N . TRP A 1 116 ? 2.614 45.642 16.237 1.00 21.15 133 TRP A N 1
ATOM 761 C CA . TRP A 1 116 ? 1.284 45.100 16.018 1.00 21.17 133 TRP A CA 1
ATOM 762 C C . TRP A 1 116 ? 0.687 45.313 14.657 1.00 21.48 133 TRP A C 1
ATOM 763 O O . TRP A 1 116 ? -0.448 44.859 14.413 1.00 21.39 133 TRP A O 1
ATOM 774 N N . ASP A 1 117 ? 1.385 45.991 13.751 1.00 21.02 134 ASP A N 1
ATOM 775 C CA . ASP A 1 117 ? 0.879 46.185 12.369 1.00 21.39 134 ASP A CA 1
ATOM 776 C C . ASP A 1 117 ? 1.827 45.521 11.366 1.00 21.26 134 ASP A C 1
ATOM 777 O O . ASP A 1 117 ? 2.815 46.139 10.933 1.00 20.44 134 ASP A O 1
ATOM 782 N N . PRO A 1 118 ? 1.561 44.255 11.022 1.00 20.49 135 PRO A N 1
ATOM 783 C CA . PRO A 1 118 ? 2.458 43.582 10.099 1.00 20.72 135 PRO A CA 1
ATOM 784 C C . PRO A 1 118 ? 2.390 44.172 8.715 1.00 20.48 135 PRO A C 1
ATOM 785 O O . PRO A 1 118 ? 3.292 43.913 7.920 1.00 21.47 135 PRO A O 1
ATOM 789 N N . SER A 1 119 ? 1.373 44.968 8.414 1.00 19.82 136 SER A N 1
ATOM 790 C CA . SER A 1 119 ? 1.319 45.544 7.090 1.00 20.72 136 SER A CA 1
ATOM 791 C C . SER A 1 119 ? 2.405 46.600 6.877 1.00 21.35 136 SER A C 1
ATOM 792 O O . SER A 1 119 ? 2.692 46.959 5.738 1.00 21.84 136 SER A O 1
ATOM 795 N N . SER A 1 120 ? 3.018 47.101 7.946 1.00 21.74 137 SER A N 1
ATOM 796 C CA . SER A 1 120 ? 4.120 48.052 7.775 1.00 22.19 137 SER A CA 1
ATOM 797 C C . SER A 1 120 ? 5.437 47.388 7.213 1.00 22.67 137 SER A C 1
ATOM 798 O O . SER A 1 120 ? 6.371 48.093 6.815 1.00 23.41 137 SER A O 1
ATOM 801 N N . TYR A 1 121 ? 5.465 46.053 7.102 1.00 21.90 138 TYR A N 1
ATOM 802 C CA . TYR A 1 121 ? 6.575 45.345 6.511 1.00 21.68 138 TYR A CA 1
ATOM 803 C C . TYR A 1 121 ? 6.228 44.827 5.121 1.00 21.37 138 TYR A C 1
ATOM 804 O O . TYR A 1 121 ? 5.537 43.810 4.941 1.00 22.36 138 TYR A O 1
ATOM 813 N N . ASN A 1 122 ? 6.719 45.536 4.122 1.00 20.82 139 ASN A N 1
ATOM 814 C CA . ASN A 1 122 ? 6.450 45.200 2.707 1.00 21.00 139 ASN A CA 1
ATOM 815 C C . ASN A 1 122 ? 7.465 45.930 1.827 1.00 19.84 139 ASN A C 1
ATOM 816 O O . ASN A 1 122 ? 7.539 47.158 1.851 1.00 19.46 139 ASN A O 1
ATOM 821 N N . VAL A 1 123 ? 8.260 45.185 1.076 1.00 19.60 140 VAL A N 1
ATOM 822 C CA . VAL A 1 123 ? 9.292 45.854 0.229 1.00 19.92 140 VAL A CA 1
ATOM 823 C C . VAL A 1 123 ? 8.740 46.428 -1.100 1.00 20.10 140 VAL A C 1
ATOM 824 O O . VAL A 1 123 ? 9.422 47.196 -1.775 1.00 20.98 140 VAL A O 1
ATOM 828 N N . ALA A 1 124 ? 7.511 46.090 -1.449 1.00 20.23 141 ALA A N 1
ATOM 829 C CA . ALA A 1 124 ? 7.003 46.318 -2.816 1.00 20.96 141 ALA A CA 1
ATOM 830 C C . ALA A 1 124 ? 7.035 47.807 -3.188 1.00 20.98 141 ALA A C 1
ATOM 831 O O . ALA A 1 124 ? 7.525 48.183 -4.280 1.00 21.68 141 ALA A O 1
ATOM 833 N N . GLY A 1 125 ? 6.569 48.637 -2.252 1.00 20.64 142 GLY A N 1
ATOM 834 C CA . GLY A 1 125 ? 6.458 50.075 -2.403 1.00 20.20 142 GLY A CA 1
ATOM 835 C C . GLY A 1 125 ? 7.736 50.770 -2.865 1.00 20.64 142 GLY A C 1
ATOM 836 O O . GLY A 1 125 ? 7.732 51.558 -3.821 1.00 21.09 142 GLY A O 1
ATOM 837 N N . GLY A 1 126 ? 8.830 50.485 -2.200 1.00 20.02 143 GLY A N 1
ATOM 838 C CA . GLY A 1 126 ? 10.103 51.111 -2.560 1.00 20.38 143 GLY A CA 1
ATOM 839 C C . GLY A 1 126 ? 10.576 50.691 -3.957 1.00 20.31 143 GLY A C 1
ATOM 840 O O . GLY A 1 126 ? 11.095 51.506 -4.738 1.00 19.33 143 GLY A O 1
ATOM 841 N N . PHE A 1 127 ? 10.365 49.413 -4.271 1.00 20.12 144 PHE A N 1
ATOM 842 C CA . PHE A 1 127 ? 10.730 48.896 -5.571 1.00 20.19 144 PHE A CA 1
ATOM 843 C C . PHE A 1 127 ? 9.866 49.509 -6.660 1.00 20.81 144 PHE A C 1
ATOM 844 O O . PHE A 1 127 ? 10.395 49.878 -7.689 1.00 20.93 144 PHE A O 1
ATOM 852 N N . ALA A 1 128 ? 8.557 49.645 -6.431 1.00 21.28 145 ALA A N 1
ATOM 853 C CA . ALA A 1 128 ? 7.656 50.237 -7.444 1.00 21.76 145 ALA A CA 1
ATOM 854 C C . ALA A 1 128 ? 8.050 51.683 -7.733 1.00 22.95 145 ALA A C 1
ATOM 855 O O . ALA A 1 128 ? 8.054 52.086 -8.888 1.00 23.71 145 ALA A O 1
ATOM 857 N N . GLN A 1 129 ? 8.421 52.450 -6.705 1.00 24.27 146 GLN A N 1
ATOM 858 C CA . GLN A 1 129 ? 8.861 53.829 -6.923 1.00 26.68 146 GLN A CA 1
ATOM 859 C C . GLN A 1 129 ? 10.096 53.902 -7.794 1.00 25.72 146 GLN A C 1
ATOM 860 O O . GLN A 1 129 ? 10.260 54.878 -8.505 1.00 28.02 146 GLN A O 1
ATOM 866 N N . ILE A 1 130 ? 11.017 52.958 -7.668 1.00 24.06 147 ILE A N 1
ATOM 867 C CA . ILE A 1 130 ? 12.218 52.989 -8.506 1.00 23.22 147 ILE A CA 1
ATOM 868 C C . ILE A 1 130 ? 11.832 52.592 -9.940 1.00 23.40 147 ILE A C 1
ATOM 869 O O . ILE A 1 130 ? 12.120 53.309 -10.876 1.00 22.08 147 ILE A O 1
ATOM 874 N N . ILE A 1 131 ? 11.116 51.480 -10.081 1.00 23.79 148 ILE A N 1
ATOM 875 C CA . ILE A 1 131 ? 10.881 50.850 -11.371 1.00 24.88 148 ILE A CA 1
ATOM 876 C C . ILE A 1 131 ? 9.942 51.670 -12.259 1.00 25.90 148 ILE A C 1
ATOM 877 O O . ILE A 1 131 ? 10.169 51.819 -13.463 1.00 27.50 148 ILE A O 1
ATOM 882 N N . ASN A 1 132 ? 8.913 52.228 -11.648 1.00 26.52 149 ASN A N 1
ATOM 883 C CA . ASN A 1 132 ? 7.849 52.861 -12.389 1.00 28.08 149 ASN A CA 1
ATOM 884 C C . ASN A 1 132 ? 8.130 54.287 -12.908 1.00 28.81 149 ASN A C 1
ATOM 885 O O . ASN A 1 132 ? 7.267 54.852 -13.542 1.00 32.06 149 ASN A O 1
ATOM 890 N N . GLU A 1 133 ? 9.334 54.809 -12.723 1.00 29.37 150 GLU A N 1
ATOM 891 C CA . GLU A 1 133 ? 9.814 56.010 -13.443 1.00 30.72 150 GLU A CA 1
ATOM 892 C C . GLU A 1 133 ? 10.386 55.678 -14.816 1.00 30.51 150 GLU A C 1
ATOM 893 O O . GLU A 1 133 ? 11.630 55.517 -15.021 1.00 27.81 150 GLU A O 1
ATOM 899 N N . ASN A 1 134 ? 9.464 55.617 -15.770 1.00 28.99 151 ASN A N 1
ATOM 900 C CA . ASN A 1 134 ? 9.814 55.210 -17.114 1.00 30.28 151 ASN A CA 1
ATOM 901 C C . ASN A 1 134 ? 10.619 56.281 -17.868 1.00 29.52 151 ASN A C 1
ATOM 902 O O . ASN A 1 134 ? 11.130 56.013 -18.957 1.00 30.21 151 ASN A O 1
ATOM 907 N N . PHE A 1 135 ? 10.770 57.466 -17.264 1.00 28.47 152 PHE A N 1
ATOM 908 C CA . PHE A 1 135 ? 11.646 58.490 -17.794 1.00 29.53 152 PHE A CA 1
ATOM 909 C C . PHE A 1 135 ? 13.095 58.404 -17.265 1.00 29.05 152 PHE A C 1
ATOM 910 O O . PHE A 1 135 ? 14.010 58.960 -17.896 1.00 29.84 152 PHE A O 1
ATOM 918 N N . ALA A 1 136 ? 13.325 57.735 -16.130 1.00 26.93 153 ALA A N 1
ATOM 919 C CA . ALA A 1 136 ? 14.691 57.676 -15.562 1.00 25.76 153 ALA A CA 1
ATOM 920 C C . ALA A 1 136 ? 15.502 56.591 -16.285 1.00 25.60 153 ALA A C 1
ATOM 921 O O . ALA A 1 136 ? 14.953 55.586 -16.731 1.00 25.07 153 ALA A O 1
ATOM 923 N N . PRO A 1 137 ? 16.820 56.795 -16.439 1.00 25.47 154 PRO A N 1
ATOM 924 C CA . PRO A 1 137 ? 17.613 55.808 -17.168 1.00 25.84 154 PRO A CA 1
ATOM 925 C C . PRO A 1 137 ? 17.399 54.371 -16.663 1.00 25.79 154 PRO A C 1
ATOM 926 O O . PRO A 1 137 ? 17.359 54.134 -15.459 1.00 24.28 154 PRO A O 1
ATOM 930 N N . LEU A 1 138 ? 17.214 53.435 -17.584 1.00 26.10 155 LEU A N 1
ATOM 931 C CA . LEU A 1 138 ? 16.750 52.101 -17.187 1.00 26.93 155 LEU A CA 1
ATOM 932 C C . LEU A 1 138 ? 17.853 51.324 -16.477 1.00 26.40 155 LEU A C 1
ATOM 933 O O . LEU A 1 138 ? 17.643 50.754 -15.408 1.00 25.58 155 LEU A O 1
ATOM 938 N N . ASP A 1 139 ? 19.034 51.357 -17.044 1.00 28.41 156 ASP A N 1
ATOM 939 C CA . ASP A 1 139 ? 20.169 50.712 -16.419 1.00 30.95 156 ASP A CA 1
ATOM 940 C C . ASP A 1 139 ? 20.413 51.262 -14.996 1.00 29.01 156 ASP A C 1
ATOM 941 O O . ASP A 1 139 ? 20.733 50.496 -14.124 1.00 29.27 156 ASP A O 1
ATOM 946 N N . ASP A 1 140 ? 20.227 52.551 -14.745 1.00 27.99 157 ASP A N 1
ATOM 947 C CA . ASP A 1 140 ? 20.376 53.060 -13.381 1.00 28.64 157 ASP A CA 1
ATOM 948 C C . ASP A 1 140 ? 19.275 52.520 -12.472 1.00 26.46 157 ASP A C 1
ATOM 949 O O . ASP A 1 140 ? 19.550 52.085 -11.359 1.00 25.36 157 ASP A O 1
ATOM 954 N N . ARG A 1 141 ? 18.032 52.554 -12.937 1.00 24.37 158 ARG A N 1
ATOM 955 C CA . ARG A 1 141 ? 16.951 51.948 -12.175 1.00 23.48 158 ARG A CA 1
ATOM 956 C C . ARG A 1 141 ? 17.210 50.467 -11.850 1.00 22.73 158 ARG A C 1
ATOM 957 O O . ARG A 1 141 ? 17.065 50.067 -10.728 1.00 21.87 158 ARG A O 1
ATOM 965 N N . LEU A 1 142 ? 17.584 49.671 -12.842 1.00 23.11 159 LEU A N 1
ATOM 966 C CA . LEU A 1 142 ? 17.796 48.217 -12.638 1.00 23.34 159 LEU A CA 1
ATOM 967 C C . LEU A 1 142 ? 18.979 47.921 -11.717 1.00 23.12 159 LEU A C 1
ATOM 968 O O . LEU A 1 142 ? 18.940 46.971 -10.966 1.00 21.93 159 LEU A O 1
ATOM 973 N N . ARG A 1 143 ? 20.023 48.732 -11.786 1.00 23.81 160 ARG A N 1
ATOM 974 C CA . ARG A 1 143 ? 21.152 48.563 -10.886 1.00 24.39 160 ARG A CA 1
ATOM 975 C C . ARG A 1 143 ? 20.743 48.908 -9.461 1.00 23.61 160 ARG A C 1
ATOM 976 O O . ARG A 1 143 ? 21.230 48.277 -8.519 1.00 22.93 160 ARG A O 1
ATOM 984 N N . SER A 1 144 ? 19.856 49.899 -9.300 1.00 22.66 161 SER A N 1
ATOM 985 C CA . SER A 1 144 ? 19.318 50.204 -7.974 1.00 22.09 161 SER A CA 1
ATOM 986 C C . SER A 1 144 ? 18.515 49.020 -7.426 1.00 21.27 161 SER A C 1
ATOM 987 O O . SER A 1 144 ? 18.671 48.617 -6.256 1.00 21.64 161 SER A O 1
ATOM 990 N N . VAL A 1 145 ? 17.669 48.461 -8.268 1.00 20.40 162 VAL A N 1
ATOM 991 C CA . VAL A 1 145 ? 16.873 47.300 -7.899 1.00 20.01 162 VAL A CA 1
ATOM 992 C C . VAL A 1 145 ? 17.792 46.076 -7.617 1.00 20.20 162 VAL A C 1
ATOM 993 O O . VAL A 1 145 ? 17.594 45.333 -6.640 1.00 19.02 162 VAL A O 1
ATOM 997 N N . LEU A 1 146 ? 18.800 45.891 -8.482 1.00 20.20 163 LEU A N 1
ATOM 998 C CA . LEU A 1 146 ? 19.759 44.812 -8.275 1.00 20.92 163 LEU A CA 1
ATOM 999 C C . LEU A 1 146 ? 20.317 44.873 -6.831 1.00 20.60 163 LEU A C 1
ATOM 1000 O O . LEU A 1 146 ? 20.247 43.882 -6.127 1.00 20.12 163 LEU A O 1
ATOM 1005 N N . ALA A 1 147 ? 20.767 46.057 -6.388 1.00 20.20 164 ALA A N 1
ATOM 1006 C CA . ALA A 1 147 ? 21.364 46.238 -5.066 1.00 20.09 164 ALA A CA 1
ATOM 1007 C C . ALA A 1 147 ? 20.309 46.143 -3.970 1.00 19.72 164 ALA A C 1
ATOM 1008 O O . ALA A 1 147 ? 20.543 45.552 -2.899 1.00 20.09 164 ALA A O 1
ATOM 1010 N N . ARG A 1 148 ? 19.135 46.704 -4.224 1.00 19.58 165 ARG A N 1
ATOM 1011 C CA . ARG A 1 148 ? 18.088 46.741 -3.200 1.00 19.40 165 ARG A CA 1
ATOM 1012 C C . ARG A 1 148 ? 17.523 45.351 -2.850 1.00 20.07 165 ARG A C 1
ATOM 1013 O O . ARG A 1 148 ? 16.986 45.141 -1.761 1.00 19.40 165 ARG A O 1
ATOM 1029 N N . GLU A 1 150 ? 19.304 42.652 -2.369 1.00 25.97 167 GLU A N 1
ATOM 1030 C CA . GLU A 1 150 ? 20.289 41.935 -1.536 1.00 28.40 167 GLU A CA 1
ATOM 1031 C C . GLU A 1 150 ? 19.692 41.529 -0.224 1.00 26.33 167 GLU A C 1
ATOM 1032 O O . GLU A 1 150 ? 19.706 40.350 0.112 1.00 26.45 167 GLU A O 1
ATOM 1038 N N . ASN A 1 151 ? 19.132 42.502 0.485 1.00 25.06 168 ASN A N 1
ATOM 1039 C CA . ASN A 1 151 ? 18.628 42.292 1.854 1.00 25.06 168 ASN A CA 1
ATOM 1040 C C . ASN A 1 151 ? 17.137 42.010 2.045 1.00 22.37 168 ASN A C 1
ATOM 1041 O O . ASN A 1 151 ? 16.634 42.100 3.152 1.00 21.97 168 ASN A O 1
ATOM 1046 N N . ILE A 1 152 ? 16.468 41.571 1.005 1.00 20.83 169 ILE A N 1
ATOM 1047 C CA . ILE A 1 152 ? 15.074 41.207 1.158 1.00 20.72 169 ILE A CA 1
ATOM 1048 C C . ILE A 1 152 ? 14.842 40.091 2.194 1.00 20.95 169 ILE A C 1
ATOM 1049 O O . ILE A 1 152 ? 13.895 40.193 2.971 1.00 20.19 169 ILE A O 1
ATOM 1054 N N . PRO A 1 153 ? 15.668 39.020 2.192 1.00 21.54 170 PRO A N 1
ATOM 1055 C CA . PRO A 1 153 ? 15.438 37.977 3.242 1.00 21.96 170 PRO A CA 1
ATOM 1056 C C . PRO A 1 153 ? 15.588 38.560 4.626 1.00 21.92 170 PRO A C 1
ATOM 1057 O O . PRO A 1 153 ? 14.794 38.281 5.535 1.00 21.73 170 PRO A O 1
ATOM 1061 N N . ALA A 1 154 ? 16.598 39.401 4.778 1.00 21.83 171 ALA A N 1
ATOM 1062 C CA . ALA A 1 154 ? 16.863 40.024 6.103 1.00 21.53 171 ALA A CA 1
ATOM 1063 C C . ALA A 1 154 ? 15.727 40.927 6.557 1.00 20.09 171 ALA A C 1
ATOM 1064 O O . ALA A 1 154 ? 15.408 40.998 7.715 1.00 19.19 171 ALA A O 1
ATOM 1066 N N . TYR A 1 155 ? 15.166 41.659 5.606 1.00 20.14 172 TYR A N 1
ATOM 1067 C CA . TYR A 1 155 ? 14.060 42.564 5.863 1.00 19.18 172 TYR A CA 1
ATOM 1068 C C . TYR A 1 155 ? 12.906 41.782 6.465 1.00 19.06 172 TYR A C 1
ATOM 1069 O O . TYR A 1 155 ? 12.382 42.190 7.441 1.00 18.27 172 TYR A O 1
ATOM 1078 N N . TYR A 1 156 ? 12.512 40.661 5.860 1.00 19.56 173 TYR A N 1
ATOM 1079 C CA . TYR A 1 156 ? 11.381 39.916 6.374 1.00 20.26 173 TYR A CA 1
ATOM 1080 C C . TYR A 1 156 ? 11.713 39.077 7.645 1.00 20.76 173 TYR A C 1
ATOM 1081 O O . TYR A 1 156 ? 10.827 38.896 8.489 1.00 20.38 173 TYR A O 1
ATOM 1090 N N . ALA A 1 157 ? 12.946 38.573 7.764 1.00 20.56 174 ALA A N 1
ATOM 1091 C CA . ALA A 1 157 ? 13.419 38.019 9.064 1.00 21.55 174 ALA A CA 1
ATOM 1092 C C . ALA A 1 157 ? 13.275 39.051 10.198 1.00 21.49 174 ALA A C 1
ATOM 1093 O O . ALA A 1 157 ? 12.819 38.696 11.285 1.00 21.40 174 ALA A O 1
ATOM 1095 N N . ALA A 1 158 ? 13.674 40.303 9.938 1.00 21.23 175 ALA A N 1
ATOM 1096 C CA . ALA A 1 158 ? 13.508 41.392 10.907 1.00 21.69 175 ALA A CA 1
ATOM 1097 C C . ALA A 1 158 ? 12.012 41.614 11.256 1.00 21.67 175 ALA A C 1
ATOM 1098 O O . ALA A 1 158 ? 11.626 41.829 12.425 1.00 21.38 175 ALA A O 1
ATOM 1100 N N . ALA A 1 159 ? 11.181 41.540 10.232 1.00 21.47 176 ALA A N 1
ATOM 1101 C CA . ALA A 1 159 ? 9.752 41.729 10.411 1.00 21.93 176 ALA A CA 1
ATOM 1102 C C . ALA A 1 159 ? 9.240 40.688 11.403 1.00 22.59 176 ALA A C 1
ATOM 1103 O O . ALA A 1 159 ? 8.573 41.032 12.357 1.00 22.09 176 ALA A O 1
ATOM 1105 N N . ARG A 1 160 ? 9.594 39.425 11.169 1.00 22.87 177 ARG A N 1
ATOM 1106 C CA . ARG A 1 160 ? 9.051 38.358 11.962 1.00 24.21 177 ARG A CA 1
ATOM 1107 C C . ARG A 1 160 ? 9.583 38.392 13.407 1.00 25.33 177 ARG A C 1
ATOM 1108 O O . ARG A 1 160 ? 8.853 38.036 14.345 1.00 26.03 177 ARG A O 1
ATOM 1116 N N . GLY A 1 161 ? 10.813 38.863 13.575 1.00 26.11 178 GLY A N 1
ATOM 1117 C CA . GLY A 1 161 ? 11.413 39.053 14.916 1.00 26.96 178 GLY A CA 1
ATOM 1118 C C . GLY A 1 161 ? 10.838 40.254 15.675 1.00 26.98 178 GLY A C 1
ATOM 1119 O O . GLY A 1 161 ? 10.931 40.307 16.880 1.00 28.81 178 GLY A O 1
ATOM 1120 N N . ASN A 1 162 ? 10.246 41.211 14.982 1.00 26.16 179 ASN A N 1
ATOM 1121 C CA . ASN A 1 162 ? 9.664 42.396 15.629 1.00 26.16 179 ASN A CA 1
ATOM 1122 C C . ASN A 1 162 ? 8.192 42.278 15.936 1.00 24.92 179 ASN A C 1
ATOM 1123 O O . ASN A 1 162 ? 7.703 42.855 16.877 1.00 25.34 179 ASN A O 1
ATOM 1128 N N . ILE A 1 163 ? 7.466 41.619 15.068 1.00 24.11 180 ILE A N 1
ATOM 1129 C CA . ILE A 1 163 ? 6.026 41.553 15.205 1.00 23.45 180 ILE A CA 1
ATOM 1130 C C . ILE A 1 163 ? 5.683 40.849 16.511 1.00 24.60 180 ILE A C 1
ATOM 1131 O O . ILE A 1 163 ? 6.269 39.831 16.829 1.00 25.60 180 ILE A O 1
ATOM 1136 N N . SER A 1 164 ? 4.728 41.384 17.256 1.00 24.45 181 SER A N 1
ATOM 1137 C CA . SER A 1 164 ? 4.343 40.807 18.527 1.00 25.63 181 SER A CA 1
ATOM 1138 C C . SER A 1 164 ? 2.926 41.244 18.881 1.00 25.27 181 SER A C 1
ATOM 1139 O O . SER A 1 164 ? 2.650 42.435 18.879 1.00 24.04 181 SER A O 1
ATOM 1142 N N . GLN A 1 165 ? 2.059 40.281 19.184 1.00 26.30 182 GLN A N 1
ATOM 1143 C CA . GLN A 1 165 ? 0.640 40.517 19.446 1.00 27.20 182 GLN A CA 1
ATOM 1144 C C . GLN A 1 165 ? 0.007 41.374 18.374 1.00 25.05 182 GLN A C 1
ATOM 1145 O O . GLN A 1 165 ? -0.504 42.438 18.659 1.00 24.54 182 GLN A O 1
ATOM 1151 N N . PRO A 1 166 ? 0.017 40.897 17.140 1.00 23.69 183 PRO A N 1
ATOM 1152 C CA . PRO A 1 166 ? -0.540 41.741 16.086 1.00 23.62 183 PRO A CA 1
ATOM 1153 C C . PRO A 1 166 ? -2.037 41.746 16.111 1.00 23.31 183 PRO A C 1
ATOM 1154 O O . PRO A 1 166 ? -2.633 40.853 16.679 1.00 23.68 183 PRO A O 1
ATOM 1158 N N . THR A 1 167 ? -2.636 42.755 15.494 1.00 22.69 184 THR A N 1
ATOM 1159 C CA . THR A 1 167 ? -4.074 42.751 15.262 1.00 22.73 184 THR A CA 1
ATOM 1160 C C . THR A 1 167 ? -4.398 41.841 14.090 1.00 22.46 184 THR A C 1
ATOM 1161 O O . THR A 1 167 ? -3.589 41.610 13.167 1.00 22.24 184 THR A O 1
ATOM 1165 N N . LEU A 1 168 ? -5.606 41.319 14.101 1.00 22.92 185 LEU A N 1
ATOM 1166 C CA . LEU A 1 168 ? -6.016 40.443 13.028 1.00 22.80 185 LEU A CA 1
ATOM 1167 C C . LEU A 1 168 ? -6.087 41.243 11.731 1.00 22.41 185 LEU A C 1
ATOM 1168 O O . LEU A 1 168 ? -5.682 40.771 10.665 1.00 21.76 185 LEU A O 1
ATOM 1173 N N . GLU A 1 169 ? -6.662 42.428 11.818 1.00 22.36 186 GLU A N 1
ATOM 1174 C CA . GLU A 1 169 ? -6.939 43.216 10.613 1.00 23.78 186 GLU A CA 1
ATOM 1175 C C . GLU A 1 169 ? -5.640 43.624 9.874 1.00 23.15 186 GLU A C 1
ATOM 1176 O O . GLU A 1 169 ? -5.560 43.554 8.642 1.00 23.07 186 GLU A O 1
ATOM 1182 N N . HIS A 1 170 ? -4.617 44.038 10.609 1.00 21.80 187 HIS A N 1
ATOM 1183 C CA . HIS A 1 170 ? -3.412 44.492 9.918 1.00 21.43 187 HIS A CA 1
ATOM 1184 C C . HIS A 1 170 ? -2.652 43.312 9.389 1.00 21.42 187 HIS A C 1
ATOM 1185 O O . HIS A 1 170 ? -1.928 43.435 8.384 1.00 21.09 187 HIS A O 1
ATOM 1192 N N . THR A 1 171 ? -2.801 42.156 10.036 1.00 21.10 188 THR A N 1
ATOM 1193 C CA . THR A 1 171 ? -2.127 40.960 9.551 1.00 21.62 188 THR A CA 1
ATOM 1194 C C . THR A 1 171 ? -2.761 40.507 8.226 1.00 22.68 188 THR A C 1
ATOM 1195 O O . THR A 1 171 ? -2.046 40.070 7.309 1.00 21.70 188 THR A O 1
ATOM 1199 N N . GLU A 1 172 ? -4.078 40.696 8.106 1.00 23.42 189 GLU A N 1
ATOM 1200 C CA . GLU A 1 172 ? -4.799 40.297 6.919 1.00 24.45 189 GLU A CA 1
ATOM 1201 C C . GLU A 1 172 ? -4.393 41.239 5.817 1.00 22.66 189 GLU A C 1
ATOM 1202 O O . GLU A 1 172 ? -4.204 40.849 4.684 1.00 21.69 189 GLU A O 1
ATOM 1208 N N . LEU A 1 173 ? -4.287 42.497 6.158 1.00 21.53 190 LEU A N 1
ATOM 1209 C CA . LEU A 1 173 ? -3.844 43.470 5.170 1.00 21.94 190 LEU A CA 1
ATOM 1210 C C . LEU A 1 173 ? -2.402 43.124 4.671 1.00 21.75 190 LEU A C 1
ATOM 1211 O O . LEU A 1 173 ? -2.131 43.132 3.470 1.00 21.53 190 LEU A O 1
ATOM 1216 N N . ALA A 1 174 ? -1.531 42.774 5.600 1.00 21.06 191 ALA A N 1
ATOM 1217 C CA . ALA A 1 174 ? -0.164 42.360 5.259 1.00 22.04 191 ALA A CA 1
ATOM 1218 C C . ALA A 1 174 ? -0.154 41.241 4.212 1.00 22.18 191 ALA A C 1
ATOM 1219 O O . ALA A 1 174 ? 0.649 41.267 3.280 1.00 21.14 191 ALA A O 1
ATOM 1221 N N . VAL A 1 175 ? -1.038 40.262 4.382 1.00 23.41 192 VAL A N 1
ATOM 1222 C CA . VAL A 1 175 ? -1.066 39.102 3.468 1.00 24.47 192 VAL A CA 1
ATOM 1223 C C . VAL A 1 175 ? -1.392 39.582 2.031 1.00 25.89 192 VAL A C 1
ATOM 1224 O O . VAL A 1 175 ? -0.677 39.296 1.065 1.00 26.33 192 VAL A O 1
ATOM 1228 N N . LEU A 1 176 ? -2.450 40.356 1.947 1.00 26.40 193 LEU A N 1
ATOM 1229 C CA . LEU A 1 176 ? -2.937 40.906 0.723 1.00 28.97 193 LEU A CA 1
ATOM 1230 C C . LEU A 1 176 ? -1.940 41.859 0.047 1.00 27.67 193 LEU A C 1
ATOM 1231 O O . LEU A 1 176 ? -1.666 41.721 -1.144 1.00 27.72 193 LEU A O 1
ATOM 1236 N N . GLN A 1 177 ? -1.354 42.786 0.801 1.00 25.52 194 GLN A N 1
ATOM 1237 C CA . GLN A 1 177 ? -0.393 43.688 0.200 1.00 24.60 194 GLN A CA 1
ATOM 1238 C C . GLN A 1 177 ? 0.901 42.991 -0.218 1.00 25.19 194 GLN A C 1
ATOM 1239 O O . GLN A 1 177 ? 1.435 43.297 -1.272 1.00 24.36 194 GLN A O 1
ATOM 1245 N N . ASN A 1 178 ? 1.386 42.026 0.572 1.00 25.67 195 ASN A N 1
ATOM 1246 C CA . ASN A 1 178 ? 2.624 41.323 0.220 1.00 26.11 195 ASN A CA 1
ATOM 1247 C C . ASN A 1 178 ? 2.423 40.384 -0.939 1.00 27.13 195 ASN A C 1
ATOM 1248 O O . ASN A 1 178 ? 3.369 40.149 -1.693 1.00 26.39 195 ASN A O 1
ATOM 1253 N N . GLN A 1 179 ? 1.202 39.881 -1.110 1.00 29.71 196 GLN A N 1
ATOM 1254 C CA . GLN A 1 179 ? 0.840 39.129 -2.347 1.00 32.77 196 GLN A CA 1
ATOM 1255 C C . GLN A 1 179 ? 0.964 40.030 -3.559 1.00 30.87 196 GLN A C 1
ATOM 1256 O O . GLN A 1 179 ? 1.373 39.589 -4.593 1.00 31.86 196 GLN A O 1
ATOM 1262 N N . GLY A 1 180 ? 0.612 41.298 -3.410 1.00 30.62 197 GLY A N 1
ATOM 1263 C CA . GLY A 1 180 ? 0.756 42.283 -4.481 1.00 29.68 197 GLY A CA 1
ATOM 1264 C C . GLY A 1 180 ? 2.203 42.566 -4.832 1.00 30.05 197 GLY A C 1
ATOM 1265 O O . GLY A 1 180 ? 2.480 43.118 -5.894 1.00 30.33 197 GLY A O 1
ATOM 1266 N N . ALA A 1 181 ? 3.152 42.172 -3.976 1.00 29.89 198 ALA A N 1
ATOM 1267 C CA . ALA A 1 181 ? 4.572 42.351 -4.323 1.00 29.49 198 ALA A CA 1
ATOM 1268 C C . ALA A 1 181 ? 4.907 41.699 -5.689 1.00 29.94 198 ALA A C 1
ATOM 1269 O O . ALA A 1 181 ? 5.780 42.204 -6.404 1.00 28.74 198 ALA A O 1
ATOM 1271 N N . PHE A 1 182 ? 4.198 40.626 -6.060 1.00 29.66 199 PHE A N 1
ATOM 1272 C CA . PHE A 1 182 ? 4.448 39.956 -7.331 1.00 30.85 199 PHE A CA 1
ATOM 1273 C C . PHE A 1 182 ? 3.976 40.681 -8.571 1.00 31.45 199 PHE A C 1
ATOM 1274 O O . PHE A 1 182 ? 4.332 40.293 -9.659 1.00 34.29 199 PHE A O 1
ATOM 1282 N N . SER A 1 183 ? 3.225 41.757 -8.429 1.00 30.74 200 SER A N 1
ATOM 1283 C CA . SER A 1 183 ? 2.974 42.584 -9.590 1.00 31.49 200 SER A CA 1
ATOM 1284 C C . SER A 1 183 ? 4.192 43.525 -9.866 1.00 29.62 200 SER A C 1
ATOM 1285 O O . SER A 1 183 ? 4.253 44.176 -10.893 1.00 28.21 200 SER A O 1
ATOM 1288 N N . VAL A 1 184 ? 5.144 43.572 -8.936 1.00 28.06 201 VAL A N 1
ATOM 1289 C CA . VAL A 1 184 ? 6.397 44.303 -9.098 1.00 26.28 201 VAL A CA 1
ATOM 1290 C C . VAL A 1 184 ? 7.492 43.284 -9.422 1.00 26.83 201 VAL A C 1
ATOM 1291 O O . VAL A 1 184 ? 8.202 43.428 -10.420 1.00 27.29 201 VAL A O 1
ATOM 1295 N N . PHE A 1 185 ? 7.612 42.232 -8.603 1.00 26.20 202 PHE A N 1
ATOM 1296 C CA . PHE A 1 185 ? 8.559 41.150 -8.855 1.00 27.05 202 PHE A CA 1
ATOM 1297 C C . PHE A 1 185 ? 7.960 40.155 -9.858 1.00 29.07 202 PHE A C 1
ATOM 1298 O O . PHE A 1 185 ? 7.625 39.024 -9.506 1.00 27.97 202 PHE A O 1
ATOM 1306 N N . SER A 1 186 ? 7.873 40.616 -11.118 1.00 29.51 203 SER A N 1
ATOM 1307 C CA . SER A 1 186 ? 7.117 39.967 -12.189 1.00 30.07 203 SER A CA 1
ATOM 1308 C C . SER A 1 186 ? 7.972 39.473 -13.361 1.00 31.40 203 SER A C 1
ATOM 1309 O O . SER A 1 186 ? 9.149 39.874 -13.553 1.00 30.26 203 SER A O 1
ATOM 1312 N N . ASP A 1 187 ? 7.339 38.648 -14.192 1.00 33.85 204 ASP A N 1
ATOM 1313 C CA . ASP A 1 187 ? 7.910 38.218 -15.490 1.00 35.55 204 ASP A CA 1
ATOM 1314 C C . ASP A 1 187 ? 8.304 39.435 -16.329 1.00 33.32 204 ASP A C 1
ATOM 1315 O O . ASP A 1 187 ? 9.341 39.409 -16.994 1.00 32.26 204 ASP A O 1
ATOM 1320 N N . ASP A 1 188 ? 7.472 40.474 -16.310 1.00 30.69 205 ASP A N 1
ATOM 1321 C CA . ASP A 1 188 ? 7.777 41.720 -16.995 1.00 31.20 205 ASP A CA 1
ATOM 1322 C C . ASP A 1 188 ? 9.075 42.426 -16.497 1.00 28.33 205 ASP A C 1
ATOM 1323 O O . ASP A 1 188 ? 9.851 42.939 -17.300 1.00 26.72 205 ASP A O 1
ATOM 1328 N N . LEU A 1 189 ? 9.343 42.402 -15.194 1.00 25.78 206 LEU A N 1
ATOM 1329 C CA . LEU A 1 189 ? 10.599 42.961 -14.696 1.00 24.80 206 LEU A CA 1
ATOM 1330 C C . LEU A 1 189 ? 11.776 42.109 -15.202 1.00 24.71 206 LEU A C 1
ATOM 1331 O O . LEU A 1 189 ? 12.795 42.635 -15.647 1.00 24.16 206 LEU A O 1
ATOM 1336 N N . LEU A 1 190 ? 11.619 40.797 -15.199 1.00 24.73 207 LEU A N 1
ATOM 1337 C CA . LEU A 1 190 ? 12.681 39.942 -15.728 1.00 25.66 207 LEU A CA 1
ATOM 1338 C C . LEU A 1 190 ? 12.997 40.218 -17.214 1.00 26.17 207 LEU A C 1
ATOM 1339 O O . LEU A 1 190 ? 14.173 40.226 -17.611 1.00 25.82 207 LEU A O 1
ATOM 1344 N N . LYS A 1 191 ? 11.964 40.471 -18.004 1.00 26.62 208 LYS A N 1
ATOM 1345 C CA . LYS A 1 191 ? 12.129 40.782 -19.406 1.00 28.44 208 LYS A CA 1
ATOM 1346 C C . LYS A 1 191 ? 12.866 42.112 -19.569 1.00 27.52 208 LYS A C 1
ATOM 1347 O O . LYS A 1 191 ? 13.810 42.197 -20.361 1.00 27.23 208 LYS A O 1
ATOM 1353 N N . GLN A 1 192 ? 12.463 43.140 -18.827 1.00 26.85 209 GLN A N 1
ATOM 1354 C CA . GLN A 1 192 ? 13.202 44.410 -18.852 1.00 27.10 209 GLN A CA 1
ATOM 1355 C C . GLN A 1 192 ? 14.686 44.189 -18.546 1.00 25.49 209 GLN A C 1
ATOM 1356 O O . GLN A 1 192 ? 15.542 44.749 -19.213 1.00 24.21 209 GLN A O 1
ATOM 1362 N N . VAL A 1 193 ? 14.978 43.383 -17.526 1.00 23.84 210 VAL A N 1
ATOM 1363 C CA . VAL A 1 193 ? 16.366 43.106 -17.195 1.00 23.59 210 VAL A CA 1
ATOM 1364 C C . VAL A 1 193 ? 17.078 42.377 -18.356 1.00 24.09 210 VAL A C 1
ATOM 1365 O O . VAL A 1 193 ? 18.114 42.858 -18.834 1.00 23.60 210 VAL A O 1
ATOM 1369 N N . ALA A 1 194 ? 16.467 41.313 -18.874 1.00 24.22 211 ALA A N 1
ATOM 1370 C CA . ALA A 1 194 ? 17.069 40.512 -19.943 1.00 25.69 211 ALA A CA 1
ATOM 1371 C C . ALA A 1 194 ? 17.425 41.342 -21.173 1.00 26.58 211 ALA A C 1
ATOM 1372 O O . ALA A 1 194 ? 18.441 41.066 -21.815 1.00 26.62 211 ALA A O 1
ATOM 1374 N N . ASP A 1 195 ? 16.610 42.349 -21.495 1.00 26.84 212 ASP A N 1
ATOM 1375 C CA . ASP A 1 195 ? 16.790 43.110 -22.738 1.00 28.67 212 ASP A CA 1
ATOM 1376 C C . ASP A 1 195 ? 17.417 44.506 -22.537 1.00 29.13 212 ASP A C 1
ATOM 1377 O O . ASP A 1 195 ? 17.513 45.302 -23.497 1.00 30.16 212 ASP A O 1
ATOM 1382 N N . SER A 1 196 ? 17.843 44.771 -21.305 1.00 28.36 213 SER A N 1
ATOM 1383 C CA . SER A 1 196 ? 18.531 46.004 -20.933 1.00 28.00 213 SER A CA 1
ATOM 1384 C C . SER A 1 196 ? 20.012 45.972 -21.358 1.00 28.96 213 SER A C 1
ATOM 1385 O O . SER A 1 196 ? 20.535 44.959 -21.839 1.00 28.65 213 SER A O 1
ATOM 1388 N N . GLY A 1 197 ? 20.686 47.079 -21.068 1.00 28.91 214 GLY A N 1
ATOM 1389 C CA . GLY A 1 197 ? 22.077 47.223 -21.350 1.00 29.71 214 GLY A CA 1
ATOM 1390 C C . GLY A 1 197 ? 22.971 46.739 -20.231 1.00 30.21 214 GLY A C 1
ATOM 1391 O O . GLY A 1 197 ? 24.171 46.917 -20.340 1.00 32.18 214 GLY A O 1
ATOM 1392 N N . LEU A 1 198 ? 22.427 46.135 -19.170 1.00 29.42 215 LEU A N 1
ATOM 1393 C CA . LEU A 1 198 ? 23.286 45.566 -18.136 1.00 29.70 215 LEU A CA 1
ATOM 1394 C C . LEU A 1 198 ? 24.216 44.500 -18.735 1.00 29.80 215 LEU A C 1
ATOM 1395 O O . LEU A 1 198 ? 23.880 43.838 -19.715 1.00 29.04 215 LEU A O 1
ATOM 1400 N N . SER A 1 199 ? 25.388 44.328 -18.131 1.00 29.57 216 SER A N 1
ATOM 1401 C CA . SER A 1 199 ? 26.314 43.259 -18.549 1.00 29.54 216 SER A CA 1
ATOM 1402 C C . SER A 1 199 ? 25.680 41.902 -18.310 1.00 29.51 216 SER A C 1
ATOM 1403 O O . SER A 1 199 ? 24.783 41.772 -17.484 1.00 28.48 216 SER A O 1
ATOM 1406 N N . ASP A 1 200 ? 26.155 40.899 -19.023 1.00 30.54 217 ASP A N 1
ATOM 1407 C CA . ASP A 1 200 ? 25.724 39.527 -18.794 1.00 32.15 217 ASP A CA 1
ATOM 1408 C C . ASP A 1 200 ? 25.904 39.045 -17.341 1.00 30.02 217 ASP A C 1
ATOM 1409 O O . ASP A 1 200 ? 25.076 38.280 -16.841 1.00 29.33 217 ASP A O 1
ATOM 1414 N N . ALA A 1 201 ? 26.971 39.491 -16.688 1.00 28.52 218 ALA A N 1
ATOM 1415 C CA . ALA A 1 201 ? 27.195 39.166 -15.293 1.00 28.35 218 ALA A CA 1
ATOM 1416 C C . ALA A 1 201 ? 26.114 39.822 -14.406 1.00 26.89 218 ALA A C 1
ATOM 1417 O O . ALA A 1 201 ? 25.571 39.179 -13.503 1.00 25.30 218 ALA A O 1
ATOM 1419 N N . GLU A 1 202 ? 25.790 41.080 -14.683 1.00 26.23 219 GLU A N 1
ATOM 1420 C CA . GLU A 1 202 ? 24.726 41.751 -13.933 1.00 26.44 219 GLU A CA 1
ATOM 1421 C C . GLU A 1 202 ? 23.343 41.055 -14.107 1.00 25.33 219 GLU A C 1
ATOM 1422 O O . GLU A 1 202 ? 22.586 40.944 -13.164 1.00 23.65 219 GLU A O 1
ATOM 1428 N N . LYS A 1 203 ? 23.045 40.595 -15.321 1.00 25.44 220 LYS A N 1
ATOM 1429 C CA . LYS A 1 203 ? 21.785 39.903 -15.590 1.00 25.47 220 LYS A CA 1
ATOM 1430 C C . LYS A 1 203 ? 21.687 38.623 -14.758 1.00 25.58 220 LYS A C 1
ATOM 1431 O O . LYS A 1 203 ? 20.634 38.348 -14.172 1.00 24.99 220 LYS A O 1
ATOM 1437 N N . ALA A 1 204 ? 22.791 37.860 -14.692 1.00 25.68 221 ALA A N 1
ATOM 1438 C CA . ALA A 1 204 ? 22.789 36.577 -13.999 1.00 25.97 221 ALA A CA 1
ATOM 1439 C C . ALA A 1 204 ? 22.673 36.824 -12.500 1.00 25.54 221 ALA A C 1
ATOM 1440 O O . ALA A 1 204 ? 21.967 36.125 -11.818 1.00 25.40 221 ALA A O 1
ATOM 1442 N N . LEU A 1 205 ? 23.355 37.849 -11.984 1.00 25.92 222 LEU A N 1
ATOM 1443 C CA . LEU A 1 205 ? 23.243 38.200 -10.581 1.00 25.71 222 LEU A CA 1
ATOM 1444 C C . LEU A 1 205 ? 21.791 38.595 -10.245 1.00 25.62 222 LEU A C 1
ATOM 1445 O O . LEU A 1 205 ? 21.246 38.267 -9.153 1.00 25.01 222 LEU A O 1
ATOM 1450 N N . PHE A 1 206 ? 21.177 39.318 -11.176 1.00 25.30 223 PHE A N 1
ATOM 1451 C CA . PHE A 1 206 ? 19.812 39.773 -10.993 1.00 25.87 223 PHE A CA 1
ATOM 1452 C C . PHE A 1 206 ? 18.906 38.559 -10.820 1.00 26.80 223 PHE A C 1
ATOM 1453 O O . PHE A 1 206 ? 18.056 38.532 -9.943 1.00 26.31 223 PHE A O 1
ATOM 1461 N N . LYS A 1 207 ? 19.100 37.552 -11.659 1.00 28.78 224 LYS A N 1
ATOM 1462 C CA . LYS A 1 207 ? 18.245 36.370 -11.621 1.00 31.92 224 LYS A CA 1
ATOM 1463 C C . LYS A 1 207 ? 18.422 35.602 -10.284 1.00 31.03 224 LYS A C 1
ATOM 1464 O O . LYS A 1 207 ? 17.446 35.225 -9.618 1.00 28.76 224 LYS A O 1
ATOM 1470 N N . THR A 1 208 ? 19.681 35.388 -9.916 1.00 30.56 225 THR A N 1
ATOM 1471 C CA . THR A 1 208 ? 20.010 34.768 -8.648 1.00 29.89 225 THR A CA 1
ATOM 1472 C C . THR A 1 208 ? 19.312 35.561 -7.517 1.00 28.98 225 THR A C 1
ATOM 1473 O O . THR A 1 208 ? 18.583 34.992 -6.714 1.00 29.86 225 THR A O 1
ATOM 1477 N N . ARG A 1 209 ? 19.500 36.873 -7.453 1.00 28.04 226 ARG A N 1
ATOM 1478 C CA . ARG A 1 209 ? 18.882 37.623 -6.358 1.00 27.53 226 ARG A CA 1
ATOM 1479 C C . ARG A 1 209 ? 17.367 37.604 -6.412 1.00 26.49 226 ARG A C 1
ATOM 1480 O O . ARG A 1 209 ? 16.731 37.600 -5.366 1.00 25.91 226 ARG A O 1
ATOM 1488 N N . PHE A 1 210 ? 16.802 37.552 -7.613 1.00 27.02 227 PHE A N 1
ATOM 1489 C CA . PHE A 1 210 ? 15.338 37.608 -7.790 1.00 27.76 227 PHE A CA 1
ATOM 1490 C C . PHE A 1 210 ? 14.702 36.310 -7.301 1.00 29.21 227 PHE A C 1
ATOM 1491 O O . PHE A 1 210 ? 13.600 36.313 -6.736 1.00 28.84 227 PHE A O 1
ATOM 1499 N N . ASP A 1 211 ? 15.381 35.195 -7.539 1.00 30.39 228 ASP A N 1
ATOM 1500 C CA . ASP A 1 211 ? 14.877 33.919 -7.086 1.00 31.01 228 ASP A CA 1
ATOM 1501 C C . ASP A 1 211 ? 14.993 33.878 -5.558 1.00 29.64 228 ASP A C 1
ATOM 1502 O O . ASP A 1 211 ? 14.073 33.461 -4.862 1.00 28.23 228 ASP A O 1
ATOM 1507 N N . ILE A 1 212 ? 16.125 34.302 -5.020 1.00 28.81 229 ILE A N 1
ATOM 1508 C CA . ILE A 1 212 ? 16.216 34.373 -3.552 1.00 28.92 229 ILE A CA 1
ATOM 1509 C C . ILE A 1 212 ? 15.103 35.298 -2.984 1.00 28.25 229 ILE A C 1
ATOM 1510 O O . ILE A 1 212 ? 14.465 34.959 -1.992 1.00 27.64 229 ILE A O 1
ATOM 1515 N N . ALA A 1 213 ? 14.848 36.432 -3.641 1.00 27.37 230 ALA A N 1
ATOM 1516 C CA . ALA A 1 213 ? 13.847 37.385 -3.133 1.00 27.45 230 ALA A CA 1
ATOM 1517 C C . ALA A 1 213 ? 12.443 36.806 -3.161 1.00 27.16 230 ALA A C 1
ATOM 1518 O O . ALA A 1 213 ? 11.731 36.939 -2.182 1.00 25.98 230 ALA A O 1
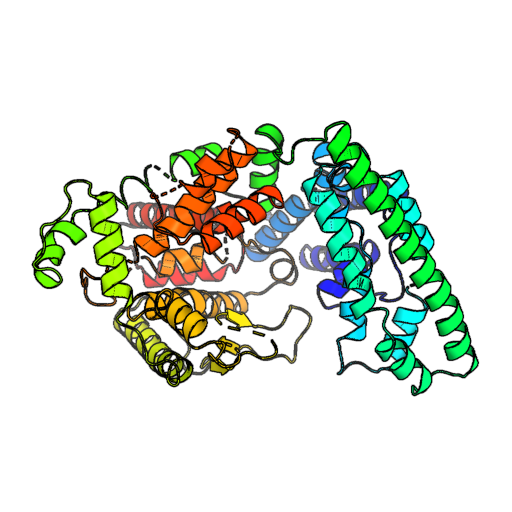ATOM 1520 N N . SER A 1 214 ? 12.070 36.220 -4.304 1.00 27.65 231 SER A N 1
ATOM 1521 C CA . SER A 1 214 ? 10.776 35.578 -4.503 1.00 29.79 231 SER A CA 1
ATOM 1522 C C . SER A 1 214 ? 10.494 34.485 -3.478 1.00 29.99 231 SER A C 1
ATOM 1523 O O . SER A 1 214 ? 9.410 34.382 -2.960 1.00 28.71 231 SER A O 1
ATOM 1526 N N . LYS A 1 215 ? 11.477 33.641 -3.253 1.00 32.10 232 LYS A N 1
ATOM 1527 C CA . LYS A 1 215 ? 11.401 32.631 -2.212 1.00 33.88 232 LYS A CA 1
ATOM 1528 C C . LYS A 1 215 ? 11.117 33.271 -0.824 1.00 31.52 232 LYS A C 1
ATOM 1529 O O . LYS A 1 215 ? 10.226 32.836 -0.130 1.00 29.82 232 LYS A O 1
ATOM 1535 N N . ALA A 1 216 ? 11.868 34.309 -0.457 1.00 28.45 233 ALA A N 1
ATOM 1536 C CA . ALA A 1 216 ? 11.696 34.959 0.822 1.00 27.79 233 ALA A CA 1
ATOM 1537 C C . ALA A 1 216 ? 10.307 35.599 0.966 1.00 25.91 233 ALA A C 1
ATOM 1538 O O . ALA A 1 216 ? 9.732 35.564 2.031 1.00 23.87 233 ALA A O 1
ATOM 1540 N N . ILE A 1 217 ? 9.797 36.194 -0.107 1.00 25.23 234 ILE A N 1
ATOM 1541 C CA . ILE A 1 217 ? 8.501 36.855 -0.046 1.00 24.59 234 ILE A CA 1
ATOM 1542 C C . ILE A 1 217 ? 7.451 35.776 0.131 1.00 25.09 234 ILE A C 1
ATOM 1543 O O . ILE A 1 217 ? 6.663 35.896 1.032 1.00 24.99 234 ILE A O 1
ATOM 1548 N N . ASN A 1 218 ? 7.504 34.705 -0.670 1.00 25.82 235 ASN A N 1
ATOM 1549 C CA . ASN A 1 218 ? 6.561 33.627 -0.550 1.00 27.08 235 ASN A CA 1
ATOM 1550 C C . ASN A 1 218 ? 6.595 32.961 0.816 1.00 27.36 235 ASN A C 1
ATOM 1551 O O . ASN A 1 218 ? 5.548 32.653 1.348 1.00 26.65 235 ASN A O 1
ATOM 1556 N N . GLU A 1 219 ? 7.779 32.743 1.384 1.00 27.53 236 GLU A N 1
ATOM 1557 C CA . GLU A 1 219 ? 7.874 32.177 2.733 1.00 28.92 236 GLU A CA 1
ATOM 1558 C C . GLU A 1 219 ? 7.311 33.138 3.773 1.00 25.93 236 GLU A C 1
ATOM 1559 O O . GLU A 1 219 ? 6.672 32.728 4.693 1.00 24.85 236 GLU A O 1
ATOM 1565 N N . HIS A 1 220 ? 7.530 34.424 3.607 1.00 24.09 237 HIS A N 1
ATOM 1566 C CA . HIS A 1 220 ? 6.900 35.376 4.520 1.00 23.19 237 HIS A CA 1
ATOM 1567 C C . HIS A 1 220 ? 5.380 35.361 4.416 1.00 22.76 237 HIS A C 1
ATOM 1568 O O . HIS A 1 220 ? 4.696 35.431 5.417 1.00 21.85 237 HIS A O 1
ATOM 1575 N N . ILE A 1 221 ? 4.854 35.252 3.212 1.00 23.11 238 ILE A N 1
ATOM 1576 C CA . ILE A 1 221 ? 3.394 35.185 3.037 1.00 24.39 238 ILE A CA 1
ATOM 1577 C C . ILE A 1 221 ? 2.832 33.926 3.705 1.00 25.15 238 ILE A C 1
ATOM 1578 O O . ILE A 1 221 ? 1.771 34.008 4.327 1.00 24.96 238 ILE A O 1
ATOM 1583 N N . SER A 1 222 ? 3.563 32.801 3.626 1.00 25.50 239 SER A N 1
ATOM 1584 C CA . SER A 1 222 ? 3.135 31.568 4.308 1.00 27.28 239 SER A CA 1
ATOM 1585 C C . SER A 1 222 ? 3.131 31.784 5.809 1.00 26.27 239 SER A C 1
ATOM 1586 O O . SER A 1 222 ? 2.240 31.327 6.518 1.00 25.87 239 SER A O 1
ATOM 1589 N N . TRP A 1 223 ? 4.157 32.451 6.293 1.00 24.38 240 TRP A N 1
ATOM 1590 C CA . TRP A 1 223 ? 4.183 32.745 7.699 1.00 24.18 240 TRP A CA 1
ATOM 1591 C C . TRP A 1 223 ? 3.001 33.647 8.100 1.00 23.31 240 TRP A C 1
ATOM 1592 O O . TRP A 1 223 ? 2.318 33.384 9.091 1.00 22.91 240 TRP A O 1
ATOM 1603 N N . LEU A 1 224 ? 2.742 34.682 7.316 1.00 22.76 241 LEU A N 1
ATOM 1604 C CA . LEU A 1 224 ? 1.616 35.585 7.592 1.00 22.40 241 LEU A CA 1
ATOM 1605 C C . LEU A 1 224 ? 0.302 34.806 7.603 1.00 22.80 241 LEU A C 1
ATOM 1606 O O . LEU A 1 224 ? -0.516 35.016 8.468 1.00 22.06 241 LEU A O 1
ATOM 1611 N N . ASN A 1 225 ? 0.137 33.871 6.669 1.00 24.16 242 ASN A N 1
ATOM 1612 C CA . ASN A 1 225 ? -1.070 33.041 6.632 1.00 25.13 242 ASN A CA 1
ATOM 1613 C C . ASN A 1 225 ? -1.195 32.187 7.884 1.00 25.81 242 ASN A C 1
ATOM 1614 O O . ASN A 1 225 ? -2.310 32.040 8.438 1.00 25.57 242 ASN A O 1
ATOM 1619 N N . ALA A 1 226 ? -0.079 31.611 8.338 1.00 25.39 243 ALA A N 1
ATOM 1620 C CA . ALA A 1 226 ? -0.115 30.857 9.582 1.00 25.73 243 ALA A CA 1
ATOM 1621 C C . ALA A 1 226 ? -0.508 31.794 10.742 1.00 25.54 243 ALA A C 1
ATOM 1622 O O . ALA A 1 226 ? -1.290 31.402 11.627 1.00 25.87 243 ALA A O 1
ATOM 1624 N N . GLN A 1 227 ? -0.029 33.031 10.736 1.00 25.67 244 GLN A N 1
ATOM 1625 C CA . GLN A 1 227 ? -0.417 33.962 11.811 1.00 26.72 244 GLN A CA 1
ATOM 1626 C C . GLN A 1 227 ? -1.931 34.290 11.805 1.00 25.36 244 GLN A C 1
ATOM 1627 O O . GLN A 1 227 ? -2.569 34.260 12.835 1.00 25.07 244 GLN A O 1
ATOM 1633 N N . VAL A 1 228 ? -2.483 34.627 10.653 1.00 24.80 245 VAL A N 1
ATOM 1634 C CA . VAL A 1 228 ? -3.911 34.946 10.534 1.00 25.29 245 VAL A CA 1
ATOM 1635 C C . VAL A 1 228 ? -4.729 33.753 11.095 1.00 27.15 245 VAL A C 1
ATOM 1636 O O . VAL A 1 228 ? -5.661 33.923 11.890 1.00 26.80 245 VAL A O 1
ATOM 1640 N N . SER A 1 229 ? -4.340 32.552 10.694 1.00 27.18 246 SER A N 1
ATOM 1641 C CA . SER A 1 229 ? -5.036 31.372 11.131 1.00 30.10 246 SER A CA 1
ATOM 1642 C C . SER A 1 229 ? -5.008 31.233 12.683 1.00 31.81 246 SER A C 1
ATOM 1643 O O . SER A 1 229 ? -6.048 31.010 13.284 1.00 32.02 246 SER A O 1
ATOM 1646 N N . GLN A 1 230 ? -3.839 31.403 13.292 1.00 32.98 247 GLN A N 1
ATOM 1647 C CA . GLN A 1 230 ? -3.665 31.377 14.741 1.00 35.29 247 GLN A CA 1
ATOM 1648 C C . GLN A 1 230 ? -4.480 32.510 15.421 1.00 31.73 247 GLN A C 1
ATOM 1649 O O . GLN A 1 230 ? -5.112 32.283 16.448 1.00 28.89 247 GLN A O 1
ATOM 1655 N N . LEU A 1 231 ? -4.461 33.714 14.841 1.00 28.37 248 LEU A N 1
ATOM 1656 C CA . LEU A 1 231 ? -5.188 34.859 15.407 1.00 27.50 248 LEU A CA 1
ATOM 1657 C C . LEU A 1 231 ? -6.706 34.619 15.373 1.00 28.99 248 LEU A C 1
ATOM 1658 O O . LEU A 1 231 ? -7.415 34.957 16.320 1.00 28.98 248 LEU A O 1
ATOM 1663 N N . LYS A 1 232 ? -7.194 33.997 14.302 1.00 29.13 249 LYS A N 1
ATOM 1664 C CA . LYS A 1 232 ? -8.614 33.665 14.234 1.00 30.23 249 LYS A CA 1
ATOM 1665 C C . LYS A 1 232 ? -9.029 32.672 15.339 1.00 31.97 249 LYS A C 1
ATOM 1666 O O . LYS A 1 232 ? -10.075 32.870 15.957 1.00 31.16 249 LYS A O 1
ATOM 1672 N N . LYS A 1 233 ? -8.204 31.655 15.607 1.00 33.56 250 LYS A N 1
ATOM 1673 C CA . LYS A 1 233 ? -8.491 30.678 16.671 1.00 36.87 250 LYS A CA 1
ATOM 1674 C C . LYS A 1 233 ? -8.330 31.233 18.104 1.00 36.15 250 LYS A C 1
ATOM 1675 O O . LYS A 1 233 ? -9.181 30.993 18.937 1.00 36.37 250 LYS A O 1
ATOM 1681 N N . GLU A 1 234 ? -7.237 31.943 18.375 1.00 34.40 251 GLU A N 1
ATOM 1682 C CA . GLU A 1 234 ? -6.785 32.243 19.743 1.00 34.62 251 GLU A CA 1
ATOM 1683 C C . GLU A 1 234 ? -7.187 33.645 20.214 1.00 32.39 251 GLU A C 1
ATOM 1684 O O . GLU A 1 234 ? -7.061 33.958 21.386 1.00 32.30 251 GLU A O 1
ATOM 1690 N N . GLY A 1 235 ? -7.637 34.497 19.301 1.00 30.09 252 GLY A N 1
ATOM 1691 C CA . GLY A 1 235 ? -7.898 35.890 19.613 1.00 28.49 252 GLY A CA 1
ATOM 1692 C C . GLY A 1 235 ? -6.701 36.742 19.248 1.00 27.80 252 GLY A C 1
ATOM 1693 O O . GLY A 1 235 ? -5.609 36.242 18.946 1.00 28.86 252 GLY A O 1
ATOM 1694 N N . ALA A 1 236 ? -6.902 38.040 19.243 1.00 27.06 253 ALA A N 1
ATOM 1695 C CA . ALA A 1 236 ? -5.909 38.964 18.700 1.00 26.22 253 ALA A CA 1
ATOM 1696 C C . ALA A 1 236 ? -6.049 40.303 19.398 1.00 26.22 253 ALA A C 1
ATOM 1697 O O . ALA A 1 236 ? -7.136 40.664 19.881 1.00 25.98 253 ALA A O 1
ATOM 1699 N N . ARG A 1 237 ? -4.960 41.057 19.435 1.00 26.16 254 ARG A N 1
ATOM 1700 C CA . ARG A 1 237 ? -5.023 42.455 19.872 1.00 26.90 254 ARG A CA 1
ATOM 1701 C C . ARG A 1 237 ? -6.150 43.250 19.146 1.00 25.72 254 ARG A C 1
ATOM 1702 O O . ARG A 1 237 ? -6.367 43.064 17.934 1.00 24.22 254 ARG A O 1
ATOM 1710 N N . SER A 1 238 ? -6.854 44.101 19.877 1.00 24.80 255 SER A N 1
ATOM 1711 C CA . SER A 1 238 ? -7.904 44.907 19.282 1.00 26.23 255 SER A CA 1
ATOM 1712 C C . SER A 1 238 ? -7.264 45.932 18.345 1.00 25.42 255 SER A C 1
ATOM 1713 O O . SER A 1 238 ? -6.161 46.403 18.595 1.00 25.32 255 SER A O 1
ATOM 1716 N N . PHE A 1 239 ? -7.975 46.265 17.283 1.00 25.07 256 PHE A N 1
ATOM 1717 C CA . PHE A 1 239 ? -7.564 47.291 16.343 1.00 25.11 256 PHE A CA 1
ATOM 1718 C C . PHE A 1 239 ? -7.817 48.721 16.902 1.00 24.98 256 PHE A C 1
ATOM 1719 O O . PHE A 1 239 ? -7.347 49.717 16.324 1.00 24.77 256 PHE A O 1
ATOM 1727 N N . ARG A 1 240 ? -8.557 48.803 18.007 1.00 24.35 257 ARG A N 1
ATOM 1728 C CA . ARG A 1 240 ? -8.964 50.063 18.599 1.00 24.35 257 ARG A CA 1
ATOM 1729 C C . ARG A 1 240 ? -7.820 50.550 19.474 1.00 24.47 257 ARG A C 1
ATOM 1730 O O . ARG A 1 240 ? -7.342 49.828 20.361 1.00 25.60 257 ARG A O 1
ATOM 1738 N N . ILE A 1 241 ? -7.309 51.741 19.200 1.00 23.21 258 ILE A N 1
ATOM 1739 C CA . ILE A 1 241 ? -6.050 52.130 19.858 1.00 23.39 258 ILE A CA 1
ATOM 1740 C C . ILE A 1 241 ? -6.265 52.710 21.258 1.00 23.65 258 ILE A C 1
ATOM 1741 O O . ILE A 1 241 ? -5.326 52.775 22.032 1.00 24.93 258 ILE A O 1
ATOM 1746 N N . GLY A 1 242 ? -7.490 53.112 21.601 1.00 23.82 259 GLY A N 1
ATOM 1747 C CA . GLY A 1 242 ? -7.803 53.621 22.948 1.00 24.25 259 GLY A CA 1
ATOM 1748 C C . GLY A 1 242 ? -7.552 55.115 23.140 1.00 25.96 259 GLY A C 1
ATOM 1749 O O . GLY A 1 242 ? -6.833 55.757 22.327 1.00 24.00 259 GLY A O 1
ATOM 1750 N N . GLU A 1 243 ? -8.122 55.672 24.206 1.00 26.30 260 GLU A N 1
ATOM 1751 C CA . GLU A 1 243 ? -8.084 57.113 24.426 1.00 28.96 260 GLU A CA 1
ATOM 1752 C C . GLU A 1 243 ? -6.670 57.750 24.527 1.00 28.08 260 GLU A C 1
ATOM 1753 O O . GLU A 1 243 ? -6.407 58.782 23.913 1.00 27.29 260 GLU A O 1
ATOM 1759 N N . GLU A 1 244 ? -5.790 57.161 25.324 1.00 29.55 261 GLU A N 1
ATOM 1760 C CA . GLU A 1 244 ? -4.493 57.763 25.568 1.00 30.67 261 GLU A CA 1
ATOM 1761 C C . GLU A 1 244 ? -3.695 57.884 24.260 1.00 27.88 261 GLU A C 1
ATOM 1762 O O . GLU A 1 244 ? -3.162 58.951 23.962 1.00 26.69 261 GLU A O 1
ATOM 1768 N N . LEU A 1 245 ? -3.591 56.794 23.510 1.00 25.05 262 LEU A N 1
ATOM 1769 C CA . LEU A 1 245 ? -2.865 56.798 22.242 1.00 24.05 262 LEU A CA 1
ATOM 1770 C C . LEU A 1 245 ? -3.550 57.678 21.186 1.00 22.79 262 LEU A C 1
ATOM 1771 O O . LEU A 1 245 ? -2.872 58.312 20.376 1.00 21.55 262 LEU A O 1
ATOM 1776 N N . TYR A 1 246 ? -4.878 57.747 21.243 1.00 22.04 263 TYR A N 1
ATOM 1777 C CA . TYR A 1 246 ? -5.636 58.445 20.225 1.00 21.29 263 TYR A CA 1
ATOM 1778 C C . TYR A 1 246 ? -5.391 59.931 20.377 1.00 21.31 263 TYR A C 1
ATOM 1779 O O . TYR A 1 246 ? -5.041 60.594 19.409 1.00 20.76 263 TYR A O 1
ATOM 1788 N N . GLU A 1 247 ? -5.507 60.438 21.591 1.00 21.84 264 GLU A N 1
ATOM 1789 C CA . GLU A 1 247 ? -5.199 61.832 21.855 1.00 22.09 264 GLU A CA 1
ATOM 1790 C C . GLU A 1 247 ? -3.758 62.207 21.498 1.00 23.07 264 GLU A C 1
ATOM 1791 O O . GLU A 1 247 ? -3.526 63.280 20.927 1.00 22.33 264 GLU A O 1
ATOM 1797 N N . GLN A 1 248 ? -2.787 61.350 21.827 1.00 24.02 265 GLN A N 1
ATOM 1798 C CA . GLN A 1 248 ? -1.397 61.663 21.514 1.00 24.58 265 GLN A CA 1
ATOM 1799 C C . GLN A 1 248 ? -1.265 61.669 19.985 1.00 23.39 265 GLN A C 1
ATOM 1800 O O . GLN A 1 248 ? -0.658 62.598 19.424 1.00 23.82 265 GLN A O 1
ATOM 1806 N N . LYS A 1 249 ? -1.834 60.673 19.291 1.00 21.96 266 LYS A N 1
ATOM 1807 C CA . LYS A 1 249 ? -1.716 60.628 17.823 1.00 21.51 266 LYS A CA 1
ATOM 1808 C C . LYS A 1 249 ? -2.385 61.843 17.164 1.00 20.48 266 LYS A C 1
ATOM 1809 O O . LYS A 1 249 ? -1.867 62.403 16.205 1.00 19.24 266 LYS A O 1
ATOM 1815 N N . PHE A 1 250 ? -3.549 62.193 17.681 1.00 20.54 267 PHE A N 1
ATOM 1816 C CA . PHE A 1 250 ? -4.307 63.339 17.223 1.00 20.83 267 PHE A CA 1
ATOM 1817 C C . PHE A 1 250 ? -3.461 64.582 17.411 1.00 20.65 267 PHE A C 1
ATOM 1818 O O . PHE A 1 250 ? -3.331 65.334 16.468 1.00 20.79 267 PHE A O 1
ATOM 1826 N N . ALA A 1 251 ? -2.809 64.764 18.557 1.00 20.72 268 ALA A N 1
ATOM 1827 C CA . ALA A 1 251 ? -1.947 65.958 18.731 1.00 20.79 268 ALA A CA 1
ATOM 1828 C C . ALA A 1 251 ? -0.799 65.985 17.713 1.00 21.39 268 ALA A C 1
ATOM 1829 O O . ALA A 1 251 ? -0.562 67.028 17.117 1.00 21.23 268 ALA A O 1
ATOM 1831 N N . PHE A 1 252 ? -0.128 64.848 17.457 1.00 21.22 269 PHE A N 1
ATOM 1832 C CA . PHE A 1 252 ? 1.018 64.832 16.546 1.00 21.88 269 PHE A CA 1
ATOM 1833 C C . PHE A 1 252 ? 0.620 64.977 15.069 1.00 22.49 269 PHE A C 1
ATOM 1834 O O . PHE A 1 252 ? 1.270 65.728 14.325 1.00 21.48 269 PHE A O 1
ATOM 1842 N N . ASP A 1 253 ? -0.443 64.294 14.649 1.00 23.38 270 ASP A N 1
ATOM 1843 C CA . ASP A 1 253 ? -0.850 64.286 13.248 1.00 24.14 270 ASP A CA 1
ATOM 1844 C C . ASP A 1 253 ? -1.590 65.567 12.863 1.00 25.23 270 ASP A C 1
ATOM 1845 O O . ASP A 1 253 ? -1.333 66.128 11.799 1.00 26.27 270 ASP A O 1
ATOM 1850 N N . ILE A 1 254 ? -2.548 66.009 13.692 1.00 24.21 271 ILE A N 1
ATOM 1851 C CA . ILE A 1 254 ? -3.446 67.117 13.324 1.00 23.65 271 ILE A CA 1
ATOM 1852 C C . ILE A 1 254 ? -2.914 68.464 13.828 1.00 25.02 271 ILE A C 1
ATOM 1853 O O . ILE A 1 254 ? -3.001 69.472 13.158 1.00 26.83 271 ILE A O 1
ATOM 1858 N N . GLN A 1 255 ? -2.321 68.453 15.010 1.00 24.99 272 GLN A N 1
ATOM 1859 C CA . GLN A 1 255 ? -1.789 69.637 15.634 1.00 26.19 272 GLN A CA 1
ATOM 1860 C C . GLN A 1 255 ? -2.857 70.686 15.795 1.00 24.75 272 GLN A C 1
ATOM 1861 O O . GLN A 1 255 ? -2.623 71.870 15.609 1.00 25.88 272 GLN A O 1
ATOM 1867 N N . ALA A 1 256 ? -4.029 70.234 16.171 1.00 24.84 273 ALA A N 1
ATOM 1868 C CA . ALA A 1 256 ? -5.163 71.102 16.457 1.00 24.48 273 ALA A CA 1
ATOM 1869 C C . ALA A 1 256 ? -4.916 71.836 17.764 1.00 24.64 273 ALA A C 1
ATOM 1870 O O . ALA A 1 256 ? -4.109 71.417 18.634 1.00 24.10 273 ALA A O 1
ATOM 1872 N N . GLY A 1 257 ? -5.672 72.910 17.890 1.00 25.20 274 GLY A N 1
ATOM 1873 C CA . GLY A 1 257 ? -5.733 73.719 19.076 1.00 26.30 274 GLY A CA 1
ATOM 1874 C C . GLY A 1 257 ? -6.803 73.253 20.034 1.00 26.52 274 GLY A C 1
ATOM 1875 O O . GLY A 1 257 ? -7.294 74.044 20.813 1.00 28.45 274 GLY A O 1
ATOM 1884 N N . THR A 1 259 ? -8.363 69.187 22.019 1.00 23.00 276 THR A N 1
ATOM 1885 C CA . THR A 1 259 ? -8.226 67.715 22.091 1.00 22.24 276 THR A CA 1
ATOM 1886 C C . THR A 1 259 ? -9.209 67.032 21.134 1.00 21.67 276 THR A C 1
ATOM 1887 O O . THR A 1 259 ? -10.142 67.663 20.613 1.00 20.97 276 THR A O 1
ATOM 1891 N N . ALA A 1 260 ? -9.051 65.715 20.980 1.00 21.61 277 ALA A N 1
ATOM 1892 C CA . ALA A 1 260 ? -9.923 64.928 20.100 1.00 21.20 277 ALA A CA 1
ATOM 1893 C C . ALA A 1 260 ? -11.303 64.879 20.736 1.00 21.47 277 ALA A C 1
ATOM 1894 O O . ALA A 1 260 ? -12.299 64.983 20.051 1.00 20.89 277 ALA A O 1
ATOM 1896 N N . LYS A 1 261 ? -11.344 64.781 22.064 1.00 21.90 278 LYS A N 1
ATOM 1897 C CA . LYS A 1 261 ? -12.606 64.754 22.789 1.00 22.57 278 LYS A CA 1
ATOM 1898 C C . LYS A 1 261 ? -13.340 66.062 22.523 1.00 22.44 278 LYS A C 1
ATOM 1899 O O . LYS A 1 261 ? -14.508 66.088 22.259 1.00 21.53 278 LYS A O 1
ATOM 1905 N N . GLN A 1 262 ? -12.620 67.168 22.572 1.00 22.73 279 GLN A N 1
ATOM 1906 C CA . GLN A 1 262 ? -13.280 68.430 22.272 1.00 23.10 279 GLN A CA 1
ATOM 1907 C C . GLN A 1 262 ? -13.840 68.474 20.856 1.00 22.66 279 GLN A C 1
ATOM 1908 O O . GLN A 1 262 ? -14.956 68.959 20.629 1.00 23.81 279 GLN A O 1
ATOM 1914 N N . LEU A 1 263 ? -13.078 67.993 19.891 1.00 22.17 280 LEU A N 1
ATOM 1915 C CA . LEU A 1 263 ? -13.573 68.006 18.502 1.00 22.05 280 LEU A CA 1
ATOM 1916 C C . LEU A 1 263 ? -14.836 67.109 18.349 1.00 22.08 280 LEU A C 1
ATOM 1917 O O . LEU A 1 263 ? -15.780 67.450 17.640 1.00 21.58 280 LEU A O 1
ATOM 1922 N N . TYR A 1 264 ? -14.792 65.943 18.975 1.00 22.47 281 TYR A N 1
ATOM 1923 C CA . TYR A 1 264 ? -15.925 65.007 18.965 1.00 23.34 281 TYR A CA 1
ATOM 1924 C C . TYR A 1 264 ? -17.173 65.691 19.518 1.00 24.05 281 TYR A C 1
ATOM 1925 O O . TYR A 1 264 ? -18.223 65.611 18.925 1.00 24.29 281 TYR A O 1
ATOM 1934 N N . GLN A 1 265 ? -17.043 66.361 20.649 1.00 24.85 282 GLN A N 1
ATOM 1935 C CA . GLN A 1 265 ? -18.189 67.045 21.244 1.00 26.91 282 GLN A CA 1
ATOM 1936 C C . GLN A 1 265 ? -18.739 68.122 20.302 1.00 27.21 282 GLN A C 1
ATOM 1937 O O . GLN A 1 265 ? -19.951 68.220 20.117 1.00 27.85 282 GLN A O 1
ATOM 1943 N N . LYS A 1 266 ? -17.859 68.880 19.654 1.00 26.49 283 LYS A N 1
ATOM 1944 C CA . LYS A 1 266 ? -18.300 69.819 18.641 1.00 26.25 283 LYS A CA 1
ATOM 1945 C C . LYS A 1 266 ? -18.984 69.103 17.453 1.00 24.98 283 LYS A C 1
ATOM 1946 O O . LYS A 1 266 ? -19.956 69.626 16.880 1.00 23.48 283 LYS A O 1
ATOM 1952 N N . ALA A 1 267 ? -18.459 67.950 17.063 1.00 23.89 284 ALA A N 1
ATOM 1953 C CA . ALA A 1 267 ? -19.006 67.216 15.896 1.00 24.16 284 ALA A CA 1
ATOM 1954 C C . ALA A 1 267 ? -20.438 66.734 16.199 1.00 24.32 284 ALA A C 1
ATOM 1955 O O . ALA A 1 267 ? -21.337 66.838 15.360 1.00 22.61 284 ALA A O 1
ATOM 1965 N N . VAL A 1 269 ? -22.634 68.170 18.297 1.00 26.08 286 VAL A N 1
ATOM 1966 C CA . VAL A 1 269 ? -23.509 69.343 18.203 1.00 26.82 286 VAL A CA 1
ATOM 1967 C C . VAL A 1 269 ? -23.741 69.763 16.729 1.00 26.73 286 VAL A C 1
ATOM 1968 O O . VAL A 1 269 ? -24.871 70.000 16.314 1.00 25.97 286 VAL A O 1
ATOM 1972 N N . ASP A 1 270 ? -22.695 69.807 15.918 1.00 27.24 287 ASP A N 1
ATOM 1973 C CA . ASP A 1 270 ? -22.882 70.200 14.529 1.00 30.02 287 ASP A CA 1
ATOM 1974 C C . ASP A 1 270 ? -23.824 69.238 13.782 1.00 28.13 287 ASP A C 1
ATOM 1975 O O . ASP A 1 270 ? -24.646 69.669 12.988 1.00 25.63 287 ASP A O 1
ATOM 1980 N N . LYS A 1 271 ? -23.694 67.948 14.046 1.00 29.31 288 LYS A N 1
ATOM 1981 C CA . LYS A 1 271 ? -24.573 66.946 13.427 1.00 31.76 288 LYS A CA 1
ATOM 1982 C C . LYS A 1 271 ? -26.022 67.302 13.672 1.00 30.63 288 LYS A C 1
ATOM 1983 O O . LYS A 1 271 ? -26.796 67.387 12.753 1.00 29.51 288 LYS A O 1
ATOM 1989 N N . ASP A 1 272 ? -26.364 67.583 14.910 1.00 31.57 289 ASP A N 1
ATOM 1990 C CA . ASP A 1 272 ? -27.732 67.996 15.226 1.00 33.62 289 ASP A CA 1
ATOM 1991 C C . ASP A 1 272 ? -28.168 69.291 14.542 1.00 31.31 289 ASP A C 1
ATOM 1992 O O . ASP A 1 272 ? -29.271 69.337 14.009 1.00 30.89 289 ASP A O 1
ATOM 1997 N N A ARG A 1 273 ? -27.322 70.314 14.568 0.70 30.25 290 ARG A N 1
ATOM 1998 N N B ARG A 1 273 ? -27.329 70.321 14.550 0.30 30.25 290 ARG A N 1
ATOM 1999 C CA A ARG A 1 273 ? -27.646 71.597 13.936 0.70 31.21 290 ARG A CA 1
ATOM 2000 C CA B ARG A 1 273 ? -27.715 71.594 13.940 0.30 30.32 290 ARG A CA 1
ATOM 2001 C C A ARG A 1 273 ? -27.911 71.391 12.428 0.70 30.33 290 ARG A C 1
ATOM 2002 C C B ARG A 1 273 ? -27.870 71.458 12.406 0.30 29.78 290 ARG A C 1
ATOM 2003 O O A ARG A 1 273 ? -28.925 71.856 11.895 0.70 30.47 290 ARG A O 1
ATOM 2004 O O B ARG A 1 273 ? -28.769 72.060 11.822 0.30 30.21 290 ARG A O 1
ATOM 2019 N N . VAL A 1 274 ? -27.012 70.662 11.764 1.00 28.77 291 VAL A N 1
ATOM 2020 C CA . VAL A 1 274 ? -27.093 70.434 10.316 1.00 28.26 291 VAL A CA 1
ATOM 2021 C C . VAL A 1 274 ? -28.378 69.662 9.955 1.00 27.95 291 VAL A C 1
ATOM 2022 O O . VAL A 1 274 ? -29.146 70.125 9.127 1.00 27.28 291 VAL A O 1
ATOM 2026 N N . GLN A 1 275 ? -28.636 68.543 10.635 1.00 27.95 292 GLN A N 1
ATOM 2027 C CA . GLN A 1 275 ? -29.863 67.758 10.433 1.00 29.58 292 GLN A CA 1
ATOM 2028 C C . GLN A 1 275 ? -31.151 68.580 10.642 1.00 30.22 292 GLN A C 1
ATOM 2029 O O . GLN A 1 275 ? -32.096 68.446 9.879 1.00 30.16 292 GLN A O 1
ATOM 2035 N N . GLY A 1 276 ? -31.156 69.451 11.646 1.00 31.70 293 GLY A N 1
ATOM 2036 C CA . GLY A 1 276 ? -32.282 70.350 11.907 1.00 32.35 293 GLY A CA 1
ATOM 2037 C C . GLY A 1 276 ? -32.511 71.294 10.744 1.00 34.09 293 GLY A C 1
ATOM 2038 O O . GLY A 1 276 ? -33.657 71.487 10.342 1.00 33.98 293 GLY A O 1
ATOM 2039 N N . GLU A 1 277 ? -31.437 71.882 10.196 1.00 34.38 294 GLU A N 1
ATOM 2040 C CA . GLU A 1 277 ? -31.587 72.740 9.022 1.00 35.20 294 GLU A CA 1
ATOM 2041 C C . GLU A 1 277 ? -32.085 71.963 7.800 1.00 34.85 294 GLU A C 1
ATOM 2042 O O . GLU A 1 277 ? -32.960 72.446 7.066 1.00 35.46 294 GLU A O 1
ATOM 2056 N N . ALA A 1 279 ? -33.996 69.338 7.890 1.00 31.54 296 ALA A N 1
ATOM 2057 C CA . ALA A 1 279 ? -35.400 69.035 8.126 1.00 33.70 296 ALA A CA 1
ATOM 2058 C C . ALA A 1 279 ? -36.277 70.217 7.709 1.00 34.35 296 ALA A C 1
ATOM 2059 O O . ALA A 1 279 ? -37.287 70.021 7.052 1.00 34.71 296 ALA A O 1
ATOM 2061 N N . LYS A 1 280 ? -35.856 71.429 8.038 1.00 36.18 297 LYS A N 1
ATOM 2062 C CA . LYS A 1 280 ? -36.575 72.642 7.631 1.00 38.85 297 LYS A CA 1
ATOM 2063 C C . LYS A 1 280 ? -36.624 72.786 6.138 1.00 37.71 297 LYS A C 1
ATOM 2064 O O . LYS A 1 280 ? -37.658 73.102 5.601 1.00 36.83 297 LYS A O 1
ATOM 2070 N N . ILE A 1 281 ? -35.507 72.551 5.453 1.00 36.84 298 ILE A N 1
ATOM 2071 C CA . ILE A 1 281 ? -35.519 72.703 4.019 1.00 36.05 298 ILE A CA 1
ATOM 2072 C C . ILE A 1 281 ? -36.450 71.671 3.420 1.00 36.88 298 ILE A C 1
ATOM 2073 O O . ILE A 1 281 ? -37.197 71.972 2.462 1.00 38.14 298 ILE A O 1
ATOM 2078 N N . THR A 1 282 ? -36.430 70.470 3.988 1.00 35.25 299 THR A N 1
ATOM 2079 C CA . THR A 1 282 ? -37.155 69.369 3.413 1.00 36.09 299 THR A CA 1
ATOM 2080 C C . THR A 1 282 ? -38.643 69.663 3.519 1.00 39.50 299 THR A C 1
ATOM 2081 O O . THR A 1 282 ? -39.344 69.497 2.543 1.00 39.72 299 THR A O 1
ATOM 2085 N N . ASP A 1 283 ? -39.092 70.164 4.678 1.00 43.13 300 ASP A N 1
ATOM 2086 C CA . ASP A 1 283 ? -40.472 70.629 4.868 1.00 47.40 300 ASP A CA 1
ATOM 2087 C C . ASP A 1 283 ? -40.914 71.620 3.774 1.00 45.83 300 ASP A C 1
ATOM 2088 O O . ASP A 1 283 ? -41.988 71.486 3.249 1.00 46.53 300 ASP A O 1
ATOM 2093 N N . LYS A 1 284 ? -40.076 72.602 3.438 1.00 45.17 301 LYS A N 1
ATOM 2094 C CA . LYS A 1 284 ? -40.421 73.631 2.453 1.00 43.95 301 LYS A CA 1
ATOM 2095 C C . LYS A 1 284 ? -40.422 73.067 1.026 1.00 43.92 301 LYS A C 1
ATOM 2096 O O . LYS A 1 284 ? -41.282 73.402 0.216 1.00 45.80 301 LYS A O 1
ATOM 2098 N N . LEU A 1 285 ? -39.494 72.174 0.718 1.00 42.22 302 LEU A N 1
ATOM 2099 C CA . LEU A 1 285 ? -39.372 71.676 -0.653 1.00 40.67 302 LEU A CA 1
ATOM 2100 C C . LEU A 1 285 ? -40.273 70.490 -0.968 1.00 42.01 302 LEU A C 1
ATOM 2101 O O . LEU A 1 285 ? -40.565 70.241 -2.131 1.00 43.07 302 LEU A O 1
ATOM 2106 N N . TRP A 1 286 ? -40.722 69.753 0.043 1.00 41.92 303 TRP A N 1
ATOM 2107 C CA . TRP A 1 286 ? -41.470 68.508 -0.195 1.00 43.39 303 TRP A CA 1
ATOM 2108 C C . TRP A 1 286 ? -42.593 68.579 -1.223 1.00 45.92 303 TRP A C 1
ATOM 2109 O O . TRP A 1 286 ? -42.629 67.762 -2.162 1.00 45.64 303 TRP A O 1
ATOM 2120 N N . PRO A 1 287 ? -43.517 69.545 -1.077 1.00 47.29 304 PRO A N 1
ATOM 2121 C CA . PRO A 1 287 ? -44.602 69.534 -2.047 1.00 50.45 304 PRO A CA 1
ATOM 2122 C C . PRO A 1 287 ? -44.135 69.868 -3.448 1.00 50.89 304 PRO A C 1
ATOM 2123 O O . PRO A 1 287 ? -44.840 69.545 -4.404 1.00 53.19 304 PRO A O 1
ATOM 2127 N N . LYS A 1 288 ? -42.963 70.489 -3.579 1.00 49.12 305 LYS A N 1
ATOM 2128 C CA . LYS A 1 288 ? -42.476 70.880 -4.886 1.00 47.10 305 LYS A CA 1
ATOM 2129 C C . LYS A 1 288 ? -42.033 69.656 -5.706 1.00 46.89 305 LYS A C 1
ATOM 2130 O O . LYS A 1 288 ? -42.073 69.702 -6.924 1.00 47.54 305 LYS A O 1
ATOM 2136 N N . TYR A 1 289 ? -41.679 68.549 -5.054 1.00 45.41 306 TYR A N 1
ATOM 2137 C CA . TYR A 1 289 ? -41.172 67.364 -5.745 1.00 43.95 306 TYR A CA 1
ATOM 2138 C C . TYR A 1 289 ? -41.977 66.072 -5.571 1.00 47.54 306 TYR A C 1
ATOM 2139 O O . TYR A 1 289 ? -41.696 65.074 -6.239 1.00 48.99 306 TYR A O 1
ATOM 2148 N N . PHE A 1 290 ? -42.943 66.068 -4.659 1.00 50.70 307 PHE A N 1
ATOM 2149 C CA . PHE A 1 290 ? -43.725 64.864 -4.349 1.00 52.42 307 PHE A CA 1
ATOM 2150 C C . PHE A 1 290 ? -45.213 65.192 -4.256 1.00 54.99 307 PHE A C 1
ATOM 2151 O O . PHE A 1 290 ? -45.579 66.271 -3.788 1.00 53.98 307 PHE A O 1
ATOM 2159 N N . THR A 1 291 ? -46.073 64.262 -4.662 1.00 58.25 308 THR A N 1
ATOM 2160 C CA . THR A 1 291 ? -47.515 64.386 -4.330 1.00 65.69 308 THR A CA 1
ATOM 2161 C C . THR A 1 291 ? -47.934 63.420 -3.198 1.00 70.58 308 THR A C 1
ATOM 2162 O O . THR A 1 291 ? -48.876 63.685 -2.453 1.00 73.25 308 THR A O 1
ATOM 2166 N N . THR A 1 292 ? -47.190 62.325 -3.059 1.00 73.24 309 THR A N 1
ATOM 2167 C CA . THR A 1 292 ? -47.332 61.383 -1.950 1.00 73.47 309 THR A CA 1
ATOM 2168 C C . THR A 1 292 ? -47.134 62.102 -0.602 1.00 73.96 309 THR A C 1
ATOM 2169 O O . THR A 1 292 ? -46.519 63.167 -0.554 1.00 73.72 309 THR A O 1
ATOM 2173 N N . PRO A 1 293 ? -47.667 61.538 0.498 1.00 74.96 310 PRO A N 1
ATOM 2174 C CA . PRO A 1 293 ? -47.477 62.197 1.813 1.00 72.90 310 PRO A CA 1
ATOM 2175 C C . PRO A 1 293 ? -46.027 62.215 2.309 1.00 66.82 310 PRO A C 1
ATOM 2176 O O . PRO A 1 293 ? -45.252 61.329 1.960 1.00 63.01 310 PRO A O 1
ATOM 2180 N N . LYS A 1 294 ? -45.693 63.221 3.122 1.00 64.29 311 LYS A N 1
ATOM 2181 C CA . LYS A 1 294 ? -44.355 63.399 3.688 1.00 62.66 311 LYS A CA 1
ATOM 2182 C C . LYS A 1 294 ? -44.219 62.622 4.986 1.00 60.50 311 LYS A C 1
ATOM 2183 O O . LYS A 1 294 ? -44.850 62.961 5.990 1.00 60.37 311 LYS A O 1
ATOM 2189 N N . PRO A 1 295 ? -43.367 61.590 4.982 1.00 58.55 312 PRO A N 1
ATOM 2190 C CA . PRO A 1 295 ? -43.179 60.772 6.174 1.00 58.29 312 PRO A CA 1
ATOM 2191 C C . PRO A 1 295 ? -42.909 61.619 7.411 1.00 59.47 312 PRO A C 1
ATOM 2192 O O . PRO A 1 295 ? -42.155 62.609 7.345 1.00 55.21 312 PRO A O 1
ATOM 2196 N N . SER A 1 296 ? -43.503 61.219 8.531 1.00 59.76 313 SER A N 1
ATOM 2197 C CA . SER A 1 296 ? -43.324 61.954 9.776 1.00 59.64 313 SER A CA 1
ATOM 2198 C C . SER A 1 296 ? -41.914 61.868 10.331 1.00 55.93 313 SER A C 1
ATOM 2199 O O . SER A 1 296 ? -41.446 62.817 10.951 1.00 52.98 313 SER A O 1
ATOM 2202 N N . ASP A 1 297 ? -41.247 60.732 10.143 1.00 54.54 314 ASP A N 1
ATOM 2203 C CA . ASP A 1 297 ? -39.841 60.658 10.499 1.00 54.71 314 ASP A CA 1
ATOM 2204 C C . ASP A 1 297 ? -39.032 61.542 9.514 1.00 51.48 314 ASP A C 1
ATOM 2205 O O . ASP A 1 297 ? -38.836 61.185 8.353 1.00 48.66 314 ASP A O 1
ATOM 2210 N N . ASN A 1 298 ? -38.591 62.694 10.011 1.00 48.20 315 ASN A N 1
ATOM 2211 C CA . ASN A 1 298 ? -37.775 63.627 9.265 1.00 47.22 315 ASN A CA 1
ATOM 2212 C C . ASN A 1 298 ? -36.657 62.966 8.468 1.00 44.47 315 ASN A C 1
ATOM 2213 O O . ASN A 1 298 ? -36.416 63.339 7.339 1.00 42.76 315 ASN A O 1
ATOM 2218 N N . LYS A 1 299 ? -35.974 61.999 9.064 1.00 44.39 316 LYS A N 1
ATOM 2219 C CA . LYS A 1 299 ? -34.810 61.394 8.439 1.00 45.36 316 LYS A CA 1
ATOM 2220 C C . LYS A 1 299 ? -35.141 60.538 7.207 1.00 45.19 316 LYS A C 1
ATOM 2221 O O . LYS A 1 299 ? -34.331 60.468 6.277 1.00 45.13 316 LYS A O 1
ATOM 2227 N N . ILE A 1 300 ? -36.309 59.901 7.198 1.00 45.14 317 ILE A N 1
ATOM 2228 C CA . ILE A 1 300 ? -36.778 59.173 6.022 1.00 46.07 317 ILE A CA 1
ATOM 2229 C C . ILE A 1 300 ? -37.163 60.198 4.953 1.00 42.62 317 ILE A C 1
ATOM 2230 O O . ILE A 1 300 ? -36.797 60.056 3.790 1.00 41.61 317 ILE A O 1
ATOM 2235 N N . ALA A 1 301 ? -37.924 61.215 5.349 1.00 39.70 318 ALA A N 1
ATOM 2236 C CA . ALA A 1 301 ? -38.251 62.334 4.464 1.00 37.26 318 ALA A CA 1
ATOM 2237 C C . ALA A 1 301 ? -37.006 62.969 3.819 1.00 34.68 318 ALA A C 1
ATOM 2238 O O . ALA A 1 301 ? -36.943 63.157 2.598 1.00 33.89 318 ALA A O 1
ATOM 2240 N N . ILE A 1 302 ? -36.020 63.320 4.632 1.00 33.37 319 ILE A N 1
ATOM 2241 C CA . ILE A 1 302 ? -34.785 63.955 4.095 1.00 32.59 319 ILE A CA 1
ATOM 2242 C C . ILE A 1 302 ? -34.092 63.023 3.093 1.00 32.33 319 ILE A C 1
ATOM 2243 O O . ILE A 1 302 ? -33.720 63.456 2.016 1.00 31.05 319 ILE A O 1
ATOM 2248 N N . ARG A 1 303 ? -33.991 61.741 3.434 1.00 34.46 320 ARG A N 1
ATOM 2249 C CA . ARG A 1 303 ? -33.368 60.718 2.585 1.00 38.15 320 ARG A CA 1
ATOM 2250 C C . ARG A 1 303 ? -34.105 60.572 1.251 1.00 35.99 320 ARG A C 1
ATOM 2251 O O . ARG A 1 303 ? -33.479 60.434 0.210 1.00 33.80 320 ARG A O 1
ATOM 2259 N N . GLN A 1 304 ? -35.423 60.686 1.275 1.00 35.30 321 GLN A N 1
ATOM 2260 C CA . GLN A 1 304 ? -36.199 60.505 0.067 1.00 37.00 321 GLN A CA 1
ATOM 2261 C C . GLN A 1 304 ? -36.118 61.710 -0.845 1.00 34.57 321 GLN A C 1
ATOM 2262 O O . GLN A 1 304 ? -36.008 61.565 -2.061 1.00 33.49 321 GLN A O 1
ATOM 2268 N N . LEU A 1 305 ? -36.196 62.902 -0.269 1.00 32.41 322 LEU A N 1
ATOM 2269 C CA . LEU A 1 305 ? -36.009 64.112 -1.052 1.00 30.28 322 LEU A CA 1
ATOM 2270 C C . LEU A 1 305 ? -34.620 64.107 -1.644 1.00 28.31 322 LEU A C 1
ATOM 2271 O O . LEU A 1 305 ? -34.450 64.347 -2.804 1.00 27.82 322 LEU A O 1
ATOM 2276 N N . ILE A 1 306 ? -33.616 63.777 -0.870 1.00 29.10 323 ILE A N 1
ATOM 2277 C CA . ILE A 1 306 ? -32.250 63.770 -1.418 1.00 29.48 323 ILE A CA 1
ATOM 2278 C C . ILE A 1 306 ? -32.142 62.779 -2.569 1.00 29.72 323 ILE A C 1
ATOM 2279 O O . ILE A 1 306 ? -31.567 63.104 -3.609 1.00 28.68 323 ILE A O 1
ATOM 2284 N N . ASP A 1 307 ? -32.702 61.573 -2.409 1.00 30.67 324 ASP A N 1
ATOM 2285 C CA . ASP A 1 307 ? -32.599 60.540 -3.484 1.00 32.07 324 ASP A CA 1
ATOM 2286 C C . ASP A 1 307 ? -33.235 61.022 -4.801 1.00 29.27 324 ASP A C 1
ATOM 2287 O O . ASP A 1 307 ? -32.744 60.737 -5.889 1.00 27.60 324 ASP A O 1
ATOM 2292 N N . LYS A 1 308 ? -34.322 61.754 -4.660 1.00 27.79 325 LYS A N 1
ATOM 2293 C CA . LYS A 1 308 ? -35.025 62.339 -5.780 1.00 28.10 325 LYS A CA 1
ATOM 2294 C C . LYS A 1 308 ? -34.254 63.483 -6.460 1.00 26.90 325 LYS A C 1
ATOM 2295 O O . LYS A 1 308 ? -34.192 63.559 -7.693 1.00 26.52 325 LYS A O 1
ATOM 2301 N N . LEU A 1 309 ? -33.727 64.398 -5.662 1.00 25.80 326 LEU A N 1
ATOM 2302 C CA . LEU A 1 309 ? -32.913 65.476 -6.215 1.00 25.65 326 LEU A CA 1
ATOM 2303 C C . LEU A 1 309 ? -31.660 64.919 -6.901 1.00 25.54 326 LEU A C 1
ATOM 2304 O O . LEU A 1 309 ? -31.225 65.457 -7.918 1.00 25.37 326 LEU A O 1
ATOM 2309 N N . SER A 1 310 ? -31.128 63.801 -6.400 1.00 25.52 327 SER A N 1
ATOM 2310 C CA . SER A 1 310 ? -29.902 63.247 -6.939 1.00 25.66 327 SER A CA 1
ATOM 2311 C C . SER A 1 310 ? -30.065 62.754 -8.365 1.00 25.00 327 SER A C 1
ATOM 2312 O O . SER A 1 310 ? -29.072 62.506 -9.041 1.00 22.91 327 SER A O 1
ATOM 2315 N N . THR A 1 311 ? -31.302 62.565 -8.819 1.00 25.01 328 THR A N 1
ATOM 2316 C CA . THR A 1 311 ? -31.493 62.224 -10.204 1.00 25.90 328 THR A CA 1
ATOM 2317 C C . THR A 1 311 ? -31.271 63.385 -11.158 1.00 25.65 328 THR A C 1
ATOM 2318 O O . THR A 1 311 ? -31.254 63.171 -12.334 1.00 25.97 328 THR A O 1
ATOM 2322 N N . LYS A 1 312 ? -31.108 64.617 -10.690 1.00 26.72 329 LYS A N 1
ATOM 2323 C CA . LYS A 1 312 ? -30.732 65.688 -11.613 1.00 26.82 329 LYS A CA 1
ATOM 2324 C C . LYS A 1 312 ? -29.214 65.744 -11.648 1.00 25.58 329 LYS A C 1
ATOM 2325 O O . LYS A 1 312 ? -28.563 66.069 -10.637 1.00 25.31 329 LYS A O 1
ATOM 2331 N N . HIS A 1 313 ? -28.625 65.424 -12.792 1.00 24.72 330 HIS A N 1
ATOM 2332 C CA . HIS A 1 313 ? -27.171 65.398 -12.892 1.00 24.83 330 HIS A CA 1
ATOM 2333 C C . HIS A 1 313 ? -26.763 65.611 -14.286 1.00 25.90 330 HIS A C 1
ATOM 2334 O O . HIS A 1 313 ? -27.583 65.489 -15.195 1.00 26.25 330 HIS A O 1
ATOM 2341 N N . VAL A 1 314 ? -25.489 65.933 -14.483 1.00 26.40 331 VAL A N 1
ATOM 2342 C CA . VAL A 1 314 ? -24.993 66.119 -15.831 1.00 28.32 331 VAL A CA 1
ATOM 2343 C C . VAL A 1 314 ? -25.079 64.789 -16.559 1.00 29.46 331 VAL A C 1
ATOM 2344 O O . VAL A 1 314 ? -24.956 63.733 -15.931 1.00 29.88 331 VAL A O 1
ATOM 2348 N N . LYS A 1 315 ? -25.326 64.848 -17.865 1.00 31.90 332 LYS A N 1
ATOM 2349 C CA . LYS A 1 315 ? -25.270 63.672 -18.733 1.00 35.97 332 LYS A CA 1
ATOM 2350 C C . LYS A 1 315 ? -23.851 63.140 -18.694 1.00 34.05 332 LYS A C 1
ATOM 2351 O O . LYS A 1 315 ? -22.904 63.904 -18.671 1.00 31.68 332 LYS A O 1
ATOM 2357 N N . ARG A 1 316 ? -23.738 61.825 -18.701 1.00 32.37 333 ARG A N 1
ATOM 2358 C CA . ARG A 1 316 ? -22.498 61.134 -18.496 1.00 32.62 333 ARG A CA 1
ATOM 2359 C C . ARG A 1 316 ? -21.366 61.577 -19.414 1.00 32.84 333 ARG A C 1
ATOM 2360 O O . ARG A 1 316 ? -20.280 61.874 -18.937 1.00 33.02 333 ARG A O 1
ATOM 2368 N N A ASP A 1 317 ? -21.629 61.605 -20.714 0.50 32.96 334 ASP A N 1
ATOM 2369 N N B ASP A 1 317 ? -21.600 61.621 -20.723 0.50 33.78 334 ASP A N 1
ATOM 2370 C CA A ASP A 1 317 ? -20.617 61.946 -21.710 0.50 34.05 334 ASP A CA 1
ATOM 2371 C CA B ASP A 1 317 ? -20.522 61.978 -21.661 0.50 35.44 334 ASP A CA 1
ATOM 2372 C C A ASP A 1 317 ? -20.173 63.441 -21.631 0.50 33.35 334 ASP A C 1
ATOM 2373 C C B ASP A 1 317 ? -20.226 63.492 -21.726 0.50 34.18 334 ASP A C 1
ATOM 2374 O O A ASP A 1 317 ? -19.124 63.792 -22.148 0.50 31.68 334 ASP A O 1
ATOM 2375 O O B ASP A 1 317 ? -19.350 63.914 -22.452 0.50 32.79 334 ASP A O 1
ATOM 2384 N N . ASP A 1 318 ? -20.945 64.289 -20.940 1.00 32.71 335 ASP A N 1
ATOM 2385 C CA . ASP A 1 318 ? -20.588 65.689 -20.731 1.00 33.92 335 ASP A CA 1
ATOM 2386 C C . ASP A 1 318 ? -19.945 66.014 -19.380 1.00 30.19 335 ASP 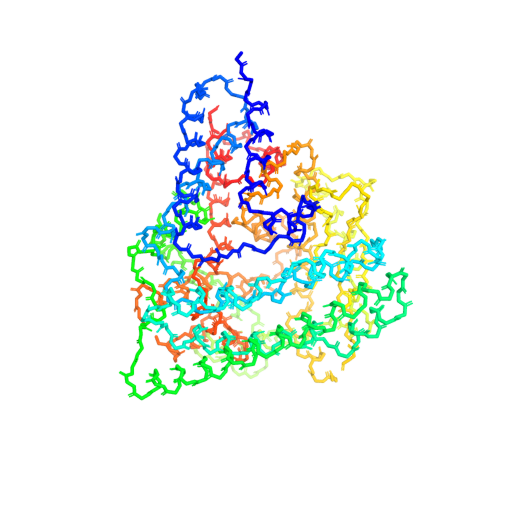A C 1
ATOM 2387 O O . ASP A 1 318 ? -19.795 67.163 -19.046 1.00 29.68 335 ASP A O 1
ATOM 2392 N N . PHE A 1 319 ? -19.561 65.006 -18.621 1.00 29.52 336 PHE A N 1
ATOM 2393 C CA . PHE A 1 319 ? -19.095 65.199 -17.267 1.00 28.88 336 PHE A CA 1
ATOM 2394 C C . PHE A 1 319 ? -17.877 66.156 -17.257 1.00 26.96 336 PHE A C 1
ATOM 2395 O O . PHE A 1 319 ? -17.869 67.178 -16.567 1.00 25.75 336 PHE A O 1
ATOM 2403 N N . VAL A 1 320 ? -16.888 65.810 -18.052 1.00 26.27 337 VAL A N 1
ATOM 2404 C CA . VAL A 1 320 ? -15.602 66.541 -18.125 1.00 26.21 337 VAL A CA 1
ATOM 2405 C C . VAL A 1 320 ? -15.820 67.978 -18.657 1.00 26.38 337 VAL A C 1
ATOM 2406 O O . VAL A 1 320 ? -15.339 68.903 -18.084 1.00 25.55 337 VAL A O 1
ATOM 2410 N N . SER A 1 321 ? -16.571 68.147 -19.727 1.00 27.31 338 SER A N 1
ATOM 2411 C CA . SER A 1 321 ? -16.981 69.463 -20.200 1.00 28.30 338 SER A CA 1
ATOM 2412 C C . SER A 1 321 ? -17.734 70.290 -19.176 1.00 27.54 338 SER A C 1
ATOM 2413 O O . SER A 1 321 ? -17.564 71.515 -19.159 1.00 26.08 338 SER A O 1
ATOM 2416 N N . GLU A 1 322 ? -18.576 69.656 -18.345 1.00 26.19 339 GLU A N 1
ATOM 2417 C CA . GLU A 1 322 ? -19.335 70.436 -17.353 1.00 26.22 339 GLU A CA 1
ATOM 2418 C C . GLU A 1 322 ? -18.333 71.002 -16.365 1.00 25.49 339 GLU A C 1
ATOM 2419 O O . GLU A 1 322 ? -18.445 72.172 -15.951 1.00 23.69 339 GLU A O 1
ATOM 2425 N N . VAL A 1 323 ? -17.321 70.201 -16.044 1.00 24.50 340 VAL A N 1
ATOM 2426 C CA . VAL A 1 323 ? -16.270 70.656 -15.167 1.00 24.27 340 VAL A CA 1
ATOM 2427 C C . VAL A 1 323 ? -15.504 71.816 -15.752 1.00 25.70 340 VAL A C 1
ATOM 2428 O O . VAL A 1 323 ? -15.281 72.807 -15.038 1.00 23.64 340 VAL A O 1
ATOM 2432 N N . ARG A 1 324 ? -15.114 71.729 -17.030 1.00 27.33 341 ARG A N 1
ATOM 2433 C CA . ARG A 1 324 ? -14.388 72.838 -17.668 1.00 29.25 341 ARG A CA 1
ATOM 2434 C C . ARG A 1 324 ? -15.223 74.109 -17.713 1.00 29.54 341 ARG A C 1
ATOM 2435 O O . ARG A 1 324 ? -14.707 75.216 -17.582 1.00 29.85 341 ARG A O 1
ATOM 2443 N N . LYS A 1 325 ? -16.507 73.963 -17.952 1.00 30.56 342 LYS A N 1
ATOM 2444 C CA . LYS A 1 325 ? -17.413 75.112 -17.984 1.00 33.72 342 LYS A CA 1
ATOM 2445 C C . LYS A 1 325 ? -17.536 75.774 -16.583 1.00 31.62 342 LYS A C 1
ATOM 2446 O O . LYS A 1 325 ? -17.559 77.024 -16.457 1.00 31.55 342 LYS A O 1
ATOM 2452 N N . GLN A 1 326 ? -17.530 74.953 -15.533 1.00 29.11 343 GLN A N 1
ATOM 2453 C CA . GLN A 1 326 ? -17.782 75.450 -14.164 1.00 29.16 343 GLN A CA 1
ATOM 2454 C C . GLN A 1 326 ? -16.618 76.253 -13.595 1.00 28.84 343 GLN A C 1
ATOM 2455 O O . GLN A 1 326 ? -16.835 77.244 -12.903 1.00 28.06 343 GLN A O 1
ATOM 2461 N N . ILE A 1 327 ? -15.397 75.853 -13.909 1.00 27.34 344 ILE A N 1
ATOM 2462 C CA . ILE A 1 327 ? -14.272 76.501 -13.291 1.00 29.07 344 ILE A CA 1
ATOM 2463 C C . ILE A 1 327 ? -14.253 78.020 -13.577 1.00 29.93 344 ILE A C 1
ATOM 2464 O O . ILE A 1 327 ? -14.124 78.806 -12.619 1.00 28.64 344 ILE A O 1
ATOM 2469 N N . PRO A 1 328 ? -14.420 78.440 -14.859 1.00 29.24 345 PRO A N 1
ATOM 2470 C CA . PRO A 1 328 ? -14.482 79.876 -15.092 1.00 30.11 345 PRO A CA 1
ATOM 2471 C C . PRO A 1 328 ? -15.686 80.547 -14.466 1.00 30.01 345 PRO A C 1
ATOM 2472 O O . PRO A 1 328 ? -15.631 81.739 -14.218 1.00 29.54 345 PRO A O 1
ATOM 2476 N N . GLU A 1 329 ? -16.761 79.810 -14.220 1.00 31.10 346 GLU A N 1
ATOM 2477 C CA . GLU A 1 329 ? -17.910 80.381 -13.516 1.00 32.37 346 GLU A CA 1
ATOM 2478 C C . GLU A 1 329 ? -17.579 80.664 -12.034 1.00 29.84 346 GLU A C 1
ATOM 2479 O O . GLU A 1 329 ? -18.012 81.655 -11.463 1.00 28.96 346 GLU A O 1
ATOM 2485 N N . LEU A 1 330 ? -16.819 79.782 -11.421 1.00 27.01 347 LEU A N 1
ATOM 2486 C CA . LEU A 1 330 ? -16.386 79.976 -10.041 1.00 26.54 347 LEU A CA 1
ATOM 2487 C C . LEU A 1 330 ? -15.390 81.145 -9.966 1.00 26.47 347 LEU A C 1
ATOM 2488 O O . LEU A 1 330 ? -15.469 81.946 -9.024 1.00 24.47 347 LEU A O 1
ATOM 2493 N N . ILE A 1 331 ? -14.471 81.228 -10.950 1.00 26.74 348 ILE A N 1
ATOM 2494 C CA . ILE A 1 331 ? -13.512 82.320 -11.037 1.00 27.48 348 ILE A CA 1
ATOM 2495 C C . ILE A 1 331 ? -14.266 83.644 -11.087 1.00 29.48 348 ILE A C 1
ATOM 2496 O O . ILE A 1 331 ? -13.960 84.575 -10.323 1.00 28.95 348 ILE A O 1
ATOM 2501 N N . GLU A 1 332 ? -15.288 83.698 -11.939 1.00 30.79 349 GLU A N 1
ATOM 2502 C CA . GLU A 1 332 ? -16.077 84.920 -12.099 1.00 33.65 349 GLU A CA 1
ATOM 2503 C C . GLU A 1 332 ? -16.753 85.247 -10.778 1.00 30.25 349 GLU A C 1
ATOM 2504 O O . GLU A 1 332 ? -16.720 86.377 -10.321 1.00 29.40 349 GLU A O 1
ATOM 2510 N N . PHE A 1 333 ? -17.348 84.254 -10.148 1.00 27.33 350 PHE A N 1
ATOM 2511 C CA . PHE A 1 333 ? -18.033 84.513 -8.905 1.00 26.99 350 PHE A CA 1
ATOM 2512 C C . PHE A 1 333 ? -17.054 85.028 -7.811 1.00 26.28 350 PHE A C 1
ATOM 2513 O O . PHE A 1 333 ? -17.354 85.982 -7.125 1.00 26.19 350 PHE A O 1
ATOM 2521 N N . VAL A 1 334 ? -15.888 84.424 -7.676 1.00 25.78 351 VAL A N 1
ATOM 2522 C CA . VAL A 1 334 ? -14.934 84.841 -6.669 1.00 26.70 351 VAL A CA 1
ATOM 2523 C C . VAL A 1 334 ? -14.448 86.259 -6.906 1.00 28.43 351 VAL A C 1
ATOM 2524 O O . VAL A 1 334 ? -14.338 87.048 -5.961 1.00 27.64 351 VAL A O 1
ATOM 2528 N N . ASN A 1 335 ? -14.216 86.595 -8.170 1.00 29.20 352 ASN A N 1
ATOM 2529 C CA . ASN A 1 335 ? -13.877 87.967 -8.523 1.00 30.56 352 ASN A CA 1
ATOM 2530 C C . ASN A 1 335 ? -14.988 88.948 -8.257 1.00 29.01 352 ASN A C 1
ATOM 2531 O O . ASN A 1 335 ? -14.752 89.973 -7.660 1.00 27.78 352 ASN A O 1
ATOM 2536 N N . GLN A 1 336 ? -16.187 88.634 -8.705 1.00 27.94 353 GLN A N 1
ATOM 2537 C CA . GLN A 1 336 ? -17.300 89.529 -8.502 1.00 29.34 353 GLN A CA 1
ATOM 2538 C C . GLN A 1 336 ? -17.522 89.808 -7.016 1.00 30.43 353 GLN A C 1
ATOM 2539 O O . GLN A 1 336 ? -17.751 90.938 -6.646 1.00 30.50 353 GLN A O 1
ATOM 2545 N N . LYS A 1 337 ? -17.398 88.787 -6.174 1.00 30.62 354 LYS A N 1
ATOM 2546 C CA . LYS A 1 337 ? -17.718 88.920 -4.749 1.00 31.84 354 LYS A CA 1
ATOM 2547 C C . LYS A 1 337 ? -16.507 89.292 -3.902 1.00 32.30 354 LYS A C 1
ATOM 2548 O O . LYS A 1 337 ? -16.609 89.418 -2.680 1.00 31.59 354 LYS A O 1
ATOM 2554 N N . ASN A 1 338 ? -15.352 89.458 -4.541 1.00 33.72 355 ASN A N 1
ATOM 2555 C CA . ASN A 1 338 ? -14.153 89.848 -3.820 1.00 34.61 355 ASN A CA 1
ATOM 2556 C C . ASN A 1 338 ? -13.755 88.911 -2.710 1.00 33.19 355 ASN A C 1
ATOM 2557 O O . ASN A 1 338 ? -13.392 89.341 -1.628 1.00 34.30 355 ASN A O 1
ATOM 2562 N N . ILE A 1 339 ? -13.801 87.625 -2.989 1.00 30.65 356 ILE A N 1
ATOM 2563 C CA . ILE A 1 339 ? -13.511 86.629 -1.998 1.00 28.28 356 ILE A CA 1
ATOM 2564 C C . ILE A 1 339 ? -11.979 86.452 -1.804 1.00 27.53 356 ILE A C 1
ATOM 2565 O O . ILE A 1 339 ? -11.499 86.386 -0.686 1.00 26.96 356 ILE A O 1
ATOM 2570 N N . VAL A 1 340 ? -11.221 86.440 -2.891 1.00 26.39 357 VAL A N 1
ATOM 2571 C CA . VAL A 1 340 ? -9.771 86.241 -2.818 1.00 26.46 357 VAL A CA 1
ATOM 2572 C C . VAL A 1 340 ? -9.180 86.602 -4.181 1.00 27.49 357 VAL A C 1
ATOM 2573 O O . VAL A 1 340 ? -9.798 86.352 -5.183 1.00 28.26 357 VAL A O 1
ATOM 2577 N N . THR A 1 341 ? -8.011 87.216 -4.233 1.00 29.76 358 THR A N 1
ATOM 2578 C CA . THR A 1 341 ? -7.382 87.529 -5.518 1.00 31.27 358 THR A CA 1
ATOM 2579 C C . THR A 1 341 ? -6.989 86.238 -6.230 1.00 32.20 358 THR A C 1
ATOM 2580 O O . THR A 1 341 ? -6.278 85.413 -5.673 1.00 33.45 358 THR A O 1
ATOM 2584 N N . LEU A 1 342 ? -7.438 86.082 -7.457 1.00 35.34 359 LEU A N 1
ATOM 2585 C CA . LEU A 1 342 ? -6.990 85.011 -8.336 1.00 39.99 359 LEU A CA 1
ATOM 2586 C C . LEU A 1 342 ? -6.129 85.578 -9.471 1.00 44.91 359 LEU A C 1
ATOM 2587 O O . LEU A 1 342 ? -6.407 86.649 -9.943 1.00 48.71 359 LEU A O 1
ATOM 2592 N N . ASP A 1 343 ? -5.100 84.861 -9.916 1.00 54.84 360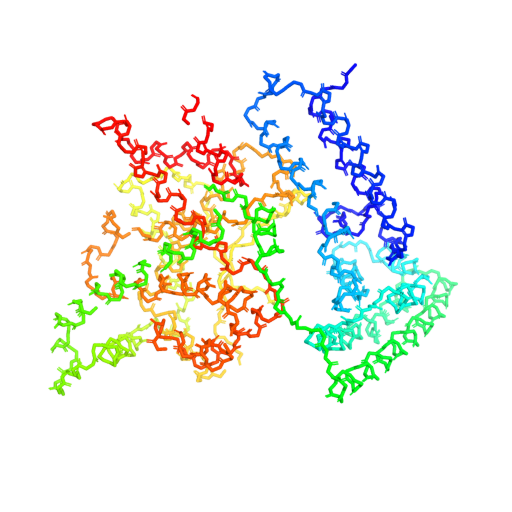 ASP A N 1
ATOM 2593 C CA . ASP A 1 343 ? -4.242 85.330 -11.023 1.00 60.87 360 ASP A CA 1
ATOM 2594 C C . ASP A 1 343 ? -4.698 84.736 -12.367 1.00 61.54 360 ASP A C 1
ATOM 2595 O O . ASP A 1 343 ? -4.494 83.548 -12.591 1.00 59.58 360 ASP A O 1
ATOM 2600 N N . PRO A 1 344 ? -5.290 85.552 -13.275 1.00 66.23 361 PRO A N 1
ATOM 2601 C CA . PRO A 1 344 ? -5.812 84.996 -14.556 1.00 70.91 361 PRO A CA 1
ATOM 2602 C C . PRO A 1 344 ? -4.799 84.233 -15.457 1.00 74.06 361 PRO A C 1
ATOM 2603 O O . PRO A 1 344 ? -5.223 83.427 -16.300 1.00 75.52 361 PRO A O 1
ATOM 2607 N N . LYS A 1 345 ? -3.495 84.479 -15.271 1.00 75.95 362 LYS A N 1
ATOM 2608 C CA . LYS A 1 345 ? -2.432 83.825 -16.060 1.00 77.29 362 LYS A CA 1
ATOM 2609 C C . LYS A 1 345 ? -1.842 82.563 -15.392 1.00 74.61 362 LYS A C 1
ATOM 2610 O O . LYS A 1 345 ? -0.798 82.059 -15.808 1.00 72.63 362 LYS A O 1
ATOM 2616 N N . LYS A 1 346 ? -2.519 82.051 -14.369 1.00 72.62 363 LYS A N 1
ATOM 2617 C CA . LYS A 1 346 ? -2.279 80.700 -13.875 1.00 72.36 363 LYS A CA 1
ATOM 2618 C C . LYS A 1 346 ? -3.566 79.883 -14.132 1.00 77.32 363 LYS A C 1
ATOM 2619 O O . LYS A 1 346 ? -4.193 79.375 -13.176 1.00 72.31 363 LYS A O 1
ATOM 2625 N N . PRO A 1 347 ? -3.962 79.741 -15.432 1.00 77.61 364 PRO A N 1
ATOM 2626 C CA . PRO A 1 347 ? -5.245 79.112 -15.724 1.00 72.38 364 PRO A CA 1
ATOM 2627 C C . PRO A 1 347 ? -5.158 77.603 -15.453 1.00 67.66 364 PRO A C 1
ATOM 2628 O O . PRO A 1 347 ? -4.178 76.965 -15.855 1.00 66.43 364 PRO A O 1
ATOM 2632 N N . LEU A 1 348 ? -6.165 77.046 -14.776 1.00 58.77 365 LEU A N 1
ATOM 2633 C CA . LEU A 1 348 ? -6.123 75.642 -14.372 1.00 49.52 365 LEU A CA 1
ATOM 2634 C C . LEU A 1 348 ? -6.514 74.753 -15.523 1.00 46.45 365 LEU A C 1
ATOM 2635 O O . LEU A 1 348 ? -7.577 74.927 -16.115 1.00 48.70 365 LEU A O 1
ATOM 2640 N N . VAL A 1 349 ? -5.675 73.775 -15.821 1.00 44.53 366 VAL A N 1
ATOM 2641 C CA . VAL A 1 349 ? -5.921 72.887 -16.941 1.00 46.39 366 VAL A CA 1
ATOM 2642 C C . VAL A 1 349 ? -6.679 71.641 -16.505 1.00 47.10 366 VAL A C 1
ATOM 2643 O O . VAL A 1 349 ? -6.142 70.825 -15.755 1.00 45.11 366 VAL A O 1
ATOM 2647 N N . VAL A 1 350 ? -7.901 71.460 -16.999 1.00 46.92 367 VAL A N 1
ATOM 2648 C CA . VAL A 1 350 ? -8.629 70.260 -16.656 1.00 47.03 367 VAL A CA 1
ATOM 2649 C C . VAL A 1 350 ? -8.170 69.217 -17.615 1.00 50.30 367 VAL A C 1
ATOM 2650 O O . VAL A 1 350 ? -8.083 69.475 -18.795 1.00 51.63 367 VAL A O 1
ATOM 2654 N N . ARG A 1 351 ? -7.854 68.041 -17.096 1.00 55.13 368 ARG A N 1
ATOM 2655 C CA . ARG A 1 351 ? -7.448 66.924 -17.926 1.00 57.39 368 ARG A CA 1
ATOM 2656 C C . ARG A 1 351 ? -8.150 65.678 -17.448 1.00 57.97 368 ARG A C 1
ATOM 2657 O O . ARG A 1 351 ? -8.441 65.502 -16.262 1.00 55.25 368 ARG A O 1
ATOM 2665 N N . GLU A 1 352 ? -8.377 64.805 -18.412 1.00 62.14 369 GLU A N 1
ATOM 2666 C CA . GLU A 1 352 ? -9.029 63.543 -18.191 1.00 64.60 369 GLU A CA 1
ATOM 2667 C C . GLU A 1 352 ? -7.994 62.616 -17.493 1.00 66.65 369 GLU A C 1
ATOM 2668 O O . GLU A 1 352 ? -6.906 62.377 -18.030 1.00 68.83 369 GLU A O 1
ATOM 2674 N N . THR A 1 353 ? -8.330 62.148 -16.283 1.00 68.37 370 THR A N 1
ATOM 2675 C CA . THR A 1 353 ? -7.365 61.503 -15.366 1.00 72.46 370 THR A CA 1
ATOM 2676 C C . THR A 1 353 ? -6.633 60.373 -16.030 1.00 79.08 370 THR A C 1
ATOM 2677 O O . THR A 1 353 ? -7.274 59.488 -16.584 1.00 82.32 370 THR A O 1
ATOM 2681 N N . PRO A 1 354 ? -5.290 60.387 -15.967 1.00 88.15 371 PRO A N 1
ATOM 2682 C CA . PRO A 1 354 ? -4.530 59.196 -16.373 1.00 94.07 371 PRO A CA 1
ATOM 2683 C C . PRO A 1 354 ? -4.446 58.128 -15.262 1.00 97.68 371 PRO A C 1
ATOM 2684 O O . PRO A 1 354 ? -4.146 58.451 -14.099 1.00 94.77 371 PRO A O 1
ATOM 2688 N N . GLU A 1 355 ? -4.745 56.879 -15.639 1.00 100.39 372 GLU A N 1
ATOM 2689 C CA . GLU A 1 355 ? -4.563 55.690 -14.785 1.00 98.37 372 GLU A CA 1
ATOM 2690 C C . GLU A 1 355 ? -4.553 55.963 -13.260 1.00 97.69 372 GLU A C 1
ATOM 2691 O O . GLU A 1 355 ? -5.597 56.214 -12.639 1.00 85.61 372 GLU A O 1
ATOM 2697 N N . ALA A 1 361 ? -11.941 63.078 -8.868 1.00 48.39 380 ALA A N 1
ATOM 2698 C CA . ALA A 1 361 ? -11.462 64.396 -9.289 1.00 46.12 380 ALA A CA 1
ATOM 2699 C C . ALA A 1 361 ? -10.516 65.000 -8.249 1.00 45.42 380 ALA A C 1
ATOM 2700 O O . ALA A 1 361 ? -10.894 65.172 -7.094 1.00 52.12 380 ALA A O 1
ATOM 2702 N N . SER A 1 362 ? -9.275 65.287 -8.647 1.00 43.18 381 SER A N 1
ATOM 2703 C CA . SER A 1 362 ? -8.285 65.916 -7.740 1.00 41.05 381 SER A CA 1
ATOM 2704 C C . SER A 1 362 ? -7.157 66.669 -8.461 1.00 36.67 381 SER A C 1
ATOM 2705 O O . SER A 1 362 ? -6.912 66.472 -9.636 1.00 34.32 381 SER A O 1
ATOM 2708 N N . ILE A 1 363 ? -6.482 67.535 -7.722 1.00 36.10 382 ILE A N 1
ATOM 2709 C CA . ILE A 1 363 ? -5.384 68.320 -8.237 1.00 35.85 382 ILE A CA 1
ATOM 2710 C C . ILE A 1 363 ? -4.111 67.497 -8.153 1.00 37.47 382 ILE A C 1
ATOM 2711 O O . ILE A 1 363 ? -3.841 66.917 -7.112 1.00 38.23 382 ILE A O 1
ATOM 2716 N N . SER A 1 364 ? -3.333 67.412 -9.224 1.00 38.22 383 SER A N 1
ATOM 2717 C CA . SER A 1 364 ? -2.017 66.805 -9.094 1.00 40.39 383 SER A CA 1
ATOM 2718 C C . SER A 1 364 ? -0.983 67.843 -9.439 1.00 40.79 383 SER A C 1
ATOM 2719 O O . SER A 1 364 ? -1.103 68.616 -10.410 1.00 42.03 383 SER A O 1
ATOM 2722 N N . ALA A 1 365 ? 0.028 67.873 -8.601 1.00 39.30 384 ALA A N 1
ATOM 2723 C CA . ALA A 1 365 ? 0.961 68.961 -8.606 1.00 40.93 384 ALA A CA 1
ATOM 2724 C C . ALA A 1 365 ? 2.322 68.345 -8.322 1.00 40.04 384 ALA A C 1
ATOM 2725 O O . ALA A 1 365 ? 2.393 67.268 -7.727 1.00 39.24 384 ALA A O 1
ATOM 2727 N N . PRO A 1 366 ? 3.388 68.998 -8.775 1.00 39.34 385 PRO A N 1
ATOM 2728 C CA . PRO A 1 366 ? 4.740 68.466 -8.573 1.00 41.80 385 PRO A CA 1
ATOM 2729 C C . PRO A 1 366 ? 5.159 68.474 -7.119 1.00 41.23 385 PRO A C 1
ATOM 2730 O O . PRO A 1 366 ? 4.793 69.393 -6.388 1.00 41.93 385 PRO A O 1
ATOM 2734 N N . GLY A 1 367 ? 5.932 67.466 -6.722 1.00 39.27 386 GLY A N 1
ATOM 2735 C CA . GLY A 1 367 ? 6.605 67.479 -5.435 1.00 36.86 386 GLY A CA 1
ATOM 2736 C C . GLY A 1 367 ? 7.728 68.512 -5.380 1.00 35.48 386 GLY A C 1
ATOM 2737 O O . GLY A 1 367 ? 8.077 69.118 -6.380 1.00 32.13 386 GLY A O 1
ATOM 2738 N N . PRO A 1 368 ? 8.296 68.719 -4.184 1.00 36.20 387 PRO A N 1
ATOM 2739 C CA . PRO A 1 368 ? 9.351 69.686 -3.922 1.00 35.90 387 PRO A CA 1
ATOM 2740 C C . PRO A 1 368 ? 10.634 69.459 -4.711 1.00 36.85 387 PRO A C 1
ATOM 2741 O O . PRO A 1 368 ? 11.367 70.419 -4.949 1.00 39.06 387 PRO A O 1
ATOM 2745 N N . TYR A 1 369 ? 10.925 68.229 -5.119 1.00 35.34 388 TYR A N 1
ATOM 2746 C CA . TYR A 1 369 ? 12.131 68.000 -5.924 1.00 37.24 388 TYR A CA 1
ATOM 2747 C C . TYR A 1 369 ? 11.860 67.947 -7.432 1.00 41.07 388 TYR A C 1
ATOM 2748 O O . TYR A 1 369 ? 12.789 67.794 -8.226 1.00 41.77 388 TYR A O 1
ATOM 2757 N N . ASP A 1 370 ? 10.602 68.108 -7.831 1.00 44.19 389 ASP A N 1
ATOM 2758 C CA . ASP A 1 370 ? 10.233 68.078 -9.233 1.00 47.11 389 ASP A CA 1
ATOM 2759 C C . ASP A 1 370 ? 10.028 69.508 -9.728 1.00 49.75 389 ASP A C 1
ATOM 2760 O O . ASP A 1 370 ? 8.960 70.091 -9.572 1.00 48.31 389 ASP A O 1
ATOM 2765 N N . LYS A 1 371 ? 11.060 70.062 -10.343 1.00 57.58 390 LYS A N 1
ATOM 2766 C CA . LYS A 1 371 ? 11.044 71.451 -10.829 1.00 68.10 390 LYS A CA 1
ATOM 2767 C C . LYS A 1 371 ? 10.335 71.590 -12.199 1.00 71.98 390 LYS A C 1
ATOM 2768 O O . LYS A 1 371 ? 9.767 72.641 -12.526 1.00 69.87 390 LYS A O 1
ATOM 2774 N N . LEU A 1 372 ? 10.382 70.518 -12.986 1.00 75.56 391 LEU A N 1
ATOM 2775 C CA . LEU A 1 372 ? 9.711 70.457 -14.287 1.00 80.58 391 LEU A CA 1
ATOM 2776 C C . LEU A 1 372 ? 8.191 70.521 -14.126 1.00 80.34 391 LEU A C 1
ATOM 2777 O O . LEU A 1 372 ? 7.555 71.517 -14.495 1.00 76.89 391 LEU A O 1
ATOM 2782 N N . GLY A 1 373 ? 7.647 69.463 -13.517 1.00 75.96 392 GLY A N 1
ATOM 2783 C CA . GLY A 1 373 ? 6.234 69.085 -13.607 1.00 73.59 392 GLY A CA 1
ATOM 2784 C C . GLY A 1 373 ? 5.181 70.173 -13.558 1.00 69.67 392 GLY A C 1
ATOM 2785 O O . GLY A 1 373 ? 5.338 71.183 -12.877 1.00 70.61 392 GLY A O 1
ATOM 2786 N N . ASN A 1 374 ? 4.085 69.938 -14.267 1.00 66.80 393 ASN A N 1
ATOM 2787 C CA . ASN A 1 374 ? 2.976 70.887 -14.332 1.00 65.30 393 ASN A CA 1
ATOM 2788 C C . ASN A 1 374 ? 1.848 70.519 -13.337 1.00 55.99 393 ASN A C 1
ATOM 2789 O O . ASN A 1 374 ? 1.858 69.421 -12.769 1.00 49.47 393 ASN A O 1
ATOM 2794 N N . THR A 1 375 ? 0.903 71.439 -13.118 1.00 50.14 394 THR A N 1
ATOM 2795 C CA . THR A 1 375 ? -0.237 71.209 -12.211 1.00 47.68 394 THR A CA 1
ATOM 2796 C C . THR A 1 375 ? -1.511 71.047 -12.999 1.00 44.37 394 THR A C 1
ATOM 2797 O O . THR A 1 375 ? -1.843 71.922 -13.775 1.00 45.04 394 THR A O 1
ATOM 2801 N N . TYR A 1 376 ? -2.231 69.947 -12.776 1.00 46.09 395 TYR A N 1
ATOM 2802 C CA . TYR A 1 376 ? -3.536 69.687 -13.418 1.00 45.61 395 TYR A CA 1
ATOM 2803 C C . TYR A 1 376 ? -4.713 69.398 -12.458 1.00 41.94 395 TYR A C 1
ATOM 2804 O O . TYR A 1 376 ? -4.522 68.971 -11.326 1.00 38.13 395 TYR A O 1
ATOM 2813 N N . TYR A 1 377 ? -5.936 69.570 -12.967 1.00 39.23 396 TYR A N 1
ATOM 2814 C CA . TYR A 1 377 ? -7.145 69.048 -12.333 1.00 37.67 396 TYR A CA 1
ATOM 2815 C C . TYR A 1 377 ? -7.531 67.752 -13.050 1.00 38.24 396 TYR A C 1
ATOM 2816 O O . TYR A 1 377 ? -8.088 67.779 -14.156 1.00 37.34 396 TYR A O 1
ATOM 2825 N N . ASN A 1 378 ? -7.204 66.633 -12.413 1.00 38.66 397 ASN A N 1
ATOM 2826 C CA . ASN A 1 378 ? -7.543 65.291 -12.884 1.00 41.40 397 ASN A CA 1
ATOM 2827 C C . ASN A 1 378 ? -9.020 64.979 -12.639 1.00 42.38 397 ASN A C 1
ATOM 2828 O O . ASN A 1 378 ? -9.452 64.855 -11.502 1.00 39.98 397 ASN A O 1
ATOM 2833 N N . VAL A 1 379 ? -9.785 64.860 -13.714 1.00 44.83 398 VAL A N 1
ATOM 2834 C CA . VAL A 1 379 ? -11.205 64.563 -13.626 1.00 46.80 398 VAL A CA 1
ATOM 2835 C C . VAL A 1 379 ? -11.390 63.301 -14.446 1.00 52.86 398 VAL A C 1
ATOM 2836 O O . VAL A 1 379 ? -11.084 63.315 -15.645 1.00 56.24 398 VAL A O 1
ATOM 2840 N N . THR A 1 380 ? -11.836 62.214 -13.819 1.00 55.11 399 THR A N 1
ATOM 2841 C CA . THR A 1 380 ? -11.960 60.931 -14.530 1.00 59.36 399 THR A CA 1
ATOM 2842 C C . THR A 1 380 ? -13.223 60.840 -15.356 1.00 58.19 399 THR A C 1
ATOM 2843 O O . THR A 1 380 ? -14.320 60.831 -14.757 1.00 55.89 399 THR A O 1
ATOM 2847 N N . PRO A 1 381 ? -13.073 60.751 -16.723 1.00 58.31 400 PRO A N 1
ATOM 2848 C CA . PRO A 1 381 ? -14.270 60.419 -17.502 1.00 59.73 400 PRO A CA 1
ATOM 2849 C C . PRO A 1 381 ? -14.892 59.079 -17.033 1.00 58.83 400 PRO A C 1
ATOM 2850 O O . PRO A 1 381 ? -14.235 58.222 -16.375 1.00 54.08 400 PRO A O 1
ATOM 2854 N N . LEU A 1 382 ? -16.176 58.955 -17.336 1.00 58.94 401 LEU A N 1
ATOM 2855 C CA . LEU A 1 382 ? -16.941 57.789 -16.964 1.00 61.61 401 LEU A CA 1
ATOM 2856 C C . LEU A 1 382 ? -16.983 56.875 -18.196 1.00 66.00 401 LEU A C 1
ATOM 2857 O O . LEU A 1 382 ? -17.944 56.864 -18.959 1.00 68.46 401 LEU A O 1
ATOM 2862 N N . ASP A 1 383 ? -15.872 56.182 -18.408 1.00 69.25 402 ASP A N 1
ATOM 2863 C CA . ASP A 1 383 ? -15.753 55.097 -19.383 1.00 75.28 402 ASP A CA 1
ATOM 2864 C C . ASP A 1 383 ? -15.170 53.949 -18.583 1.00 79.44 402 ASP A C 1
ATOM 2865 O O . ASP A 1 383 ? -14.500 54.179 -17.562 1.00 83.87 402 ASP A O 1
ATOM 2870 N N . GLY A 1 384 ? -15.402 52.725 -19.028 1.00 83.45 403 GLY A N 1
ATOM 2871 C CA . GLY A 1 384 ? -14.910 51.541 -18.307 1.00 87.24 403 GLY A CA 1
ATOM 2872 C C . GLY A 1 384 ? -15.978 51.006 -17.372 1.00 87.83 403 GLY A C 1
ATOM 2873 O O . GLY A 1 384 ? -16.397 49.837 -17.486 1.00 91.93 403 GLY A O 1
ATOM 2882 N N . SER A 1 386 ? -19.645 50.296 -15.823 1.00 44.99 405 SER A N 1
ATOM 2883 C CA . SER A 1 386 ? -20.948 49.921 -16.338 1.00 38.55 405 SER A CA 1
ATOM 2884 C C . SER A 1 386 ? -21.875 51.137 -16.415 1.00 34.80 405 SER A C 1
ATOM 2885 O O . SER A 1 386 ? -21.669 52.133 -15.708 1.00 32.35 405 SER A O 1
ATOM 2888 N N . ASN A 1 387 ? -22.924 51.050 -17.219 1.00 32.12 406 ASN A N 1
ATOM 2889 C CA . ASN A 1 387 ? -23.949 52.079 -17.192 1.00 33.61 406 ASN A CA 1
ATOM 2890 C C . ASN A 1 387 ? -24.423 52.321 -15.751 1.00 32.76 406 ASN A C 1
ATOM 2891 O O . ASN A 1 387 ? -24.582 53.461 -15.344 1.00 30.71 406 ASN A O 1
ATOM 2896 N N . GLU A 1 388 ? -24.564 51.247 -14.973 1.00 31.96 407 GLU A N 1
ATOM 2897 C CA . GLU A 1 388 ? -25.156 51.333 -13.647 1.00 32.14 407 GLU A CA 1
ATOM 2898 C C . GLU A 1 388 ? -24.211 52.011 -12.659 1.00 31.31 407 GLU A C 1
ATOM 2899 O O . GLU A 1 388 ? -24.647 52.838 -11.854 1.00 30.12 407 GLU A O 1
ATOM 2905 N N . SER A 1 389 ? -22.930 51.663 -12.682 1.00 30.65 408 SER A N 1
ATOM 2906 C CA . SER A 1 389 ? -21.969 52.373 -11.832 1.00 30.74 408 SER A CA 1
ATOM 2907 C C . SER A 1 389 ? -21.891 53.862 -12.211 1.00 29.03 408 SER A C 1
ATOM 2908 O O . SER A 1 389 ? -21.806 54.706 -11.332 1.00 28.67 408 SER A O 1
ATOM 2911 N N . ALA A 1 390 ? -21.912 54.155 -13.505 1.00 27.08 409 ALA A N 1
ATOM 2912 C CA . ALA A 1 390 ? -21.821 55.516 -13.985 1.00 27.47 409 ALA A CA 1
ATOM 2913 C C . ALA A 1 390 ? -23.021 56.293 -13.448 1.00 27.58 409 ALA A C 1
ATOM 2914 O O . ALA A 1 390 ? -22.889 57.431 -12.974 1.00 25.25 409 ALA A O 1
ATOM 2916 N N . GLU A 1 391 ? -24.193 55.657 -13.489 1.00 27.40 410 GLU A N 1
ATOM 2917 C CA . GLU A 1 391 ? -25.358 56.334 -12.996 1.00 27.43 410 GLU A CA 1
ATOM 2918 C C . GLU A 1 391 ? -25.224 56.561 -11.492 1.00 27.01 410 GLU A C 1
ATOM 2919 O O . GLU A 1 391 ? -25.573 57.639 -11.021 1.00 26.66 410 GLU A O 1
ATOM 2925 N N . SER A 1 392 ? -24.714 55.592 -10.742 1.00 26.88 411 SER A N 1
ATOM 2926 C CA . SER A 1 392 ? -24.555 55.800 -9.292 1.00 27.74 411 SER A CA 1
ATOM 2927 C C . SER A 1 392 ? -23.583 56.934 -8.987 1.00 27.76 411 SER A C 1
ATOM 2928 O O . SER A 1 392 ? -23.778 57.693 -8.042 1.00 27.91 411 SER A O 1
ATOM 2931 N N . TYR A 1 393 ? -22.525 57.017 -9.779 1.00 27.92 412 TYR A N 1
ATOM 2932 C CA . TYR A 1 393 ? -21.534 58.049 -9.624 1.00 29.51 412 TYR A CA 1
ATOM 2933 C C . TYR A 1 393 ? -22.134 59.413 -9.888 1.00 28.06 412 TYR A C 1
ATOM 2934 O O . TYR A 1 393 ? -21.893 60.334 -9.134 1.00 27.78 412 TYR A O 1
ATOM 2943 N N . LEU A 1 394 ? -22.907 59.532 -10.959 1.00 26.62 413 LEU A N 1
ATOM 2944 C CA . LEU A 1 394 ? -23.536 60.789 -11.307 1.00 25.91 413 LEU A CA 1
ATOM 2945 C C . LEU A 1 394 ? -24.587 61.200 -10.300 1.00 26.18 413 LEU A C 1
ATOM 2946 O O . LEU A 1 394 ? -24.798 62.395 -10.096 1.00 25.86 413 LEU A O 1
ATOM 2951 N N . ARG A 1 395 ? -25.230 60.244 -9.639 1.00 26.62 414 ARG A N 1
ATOM 2952 C CA . ARG A 1 395 ? -26.120 60.602 -8.538 1.00 28.15 414 ARG A CA 1
ATOM 2953 C C . ARG A 1 395 ? -25.403 61.176 -7.297 1.00 28.68 414 ARG A C 1
ATOM 2954 O O . ARG A 1 395 ? -25.932 62.060 -6.627 1.00 27.55 414 ARG A O 1
ATOM 2962 N N A GLU A 1 396 ? -24.223 60.639 -6.997 0.50 28.38 415 GLU A N 1
ATOM 2963 N N B GLU A 1 396 ? -24.227 60.652 -6.987 0.50 28.61 415 GLU A N 1
ATOM 2964 C CA A GLU A 1 396 ? -23.366 61.162 -5.948 0.50 28.75 415 GLU A CA 1
ATOM 2965 C CA B GLU A 1 396 ? -23.416 61.217 -5.936 0.50 29.13 415 GLU A CA 1
ATOM 2966 C C A GLU A 1 396 ? -22.908 62.573 -6.379 0.50 27.41 415 GLU A C 1
ATOM 2967 C C B GLU A 1 396 ? -22.924 62.601 -6.386 0.50 27.60 415 GLU A C 1
ATOM 2968 O O A GLU A 1 396 ? -23.111 63.561 -5.654 0.50 26.43 415 GLU A O 1
ATOM 2969 O O B GLU A 1 396 ? -23.120 63.602 -5.678 0.50 26.50 415 GLU A O 1
ATOM 2980 N N . TYR A 1 397 ? -22.344 62.666 -7.582 1.00 26.09 416 TYR A N 1
ATOM 2981 C CA . TYR A 1 397 ? -21.856 63.965 -8.127 1.00 26.73 416 TYR A CA 1
ATOM 2982 C C . TYR A 1 397 ? -22.889 64.677 -9.001 1.00 25.10 416 TYR A C 1
ATOM 2983 O O . TYR A 1 397 ? -22.635 65.036 -10.144 1.00 25.23 416 TYR A O 1
ATOM 2992 N N . ASN A 1 398 ? -24.025 64.946 -8.377 1.00 24.03 417 ASN A N 1
ATOM 2993 C CA . ASN A 1 398 ? -25.200 65.468 -9.043 1.00 23.91 417 ASN A CA 1
ATOM 2994 C C . ASN A 1 398 ? -25.122 66.996 -9.361 1.00 24.15 417 ASN A C 1
ATOM 2995 O O . ASN A 1 398 ? -24.083 67.609 -9.233 1.00 24.56 417 ASN A O 1
ATOM 3000 N N . HIS A 1 399 ? -26.201 67.606 -9.818 1.00 24.73 418 HIS A N 1
ATOM 3001 C CA . HIS A 1 399 ? -26.169 68.999 -10.307 1.00 24.12 418 HIS A CA 1
ATOM 3002 C C . HIS A 1 399 ? -25.582 69.937 -9.274 1.00 24.11 418 HIS A C 1
ATOM 3003 O O . HIS A 1 399 ? -24.824 70.853 -9.601 1.00 24.30 418 HIS A O 1
ATOM 3010 N N . TRP A 1 400 ? -25.927 69.719 -8.014 1.00 23.33 419 TRP A N 1
ATOM 3011 C CA . TRP A 1 400 ? -25.390 70.517 -6.923 1.00 23.19 419 TRP A CA 1
ATOM 3012 C C . TRP A 1 400 ? -24.045 70.073 -6.398 1.00 22.30 419 TRP A C 1
ATOM 3013 O O . TRP A 1 400 ? -23.144 70.911 -6.204 1.00 22.21 419 TRP A O 1
ATOM 3024 N N . ILE A 1 401 ? -23.869 68.780 -6.173 1.00 21.27 420 ILE A N 1
ATOM 3025 C CA . ILE A 1 401 ? -22.662 68.302 -5.518 1.00 20.69 420 ILE A CA 1
ATOM 3026 C C . ILE A 1 401 ? -21.455 68.494 -6.434 1.00 20.72 420 ILE A C 1
ATOM 3027 O O . ILE A 1 401 ? -20.370 68.735 -5.952 1.00 20.99 420 ILE A O 1
ATOM 3032 N N . LEU A 1 402 ? -21.634 68.388 -7.743 1.00 20.65 421 LEU A N 1
ATOM 3033 C CA . LEU A 1 402 ? -20.553 68.629 -8.677 1.00 20.67 421 LEU A CA 1
ATOM 3034 C C . LEU A 1 402 ? -19.976 70.064 -8.548 1.00 20.82 421 LEU A C 1
ATOM 3035 O O . LEU A 1 402 ? -18.795 70.264 -8.683 1.00 19.60 421 LEU A O 1
ATOM 3040 N N . GLN A 1 403 ? -20.836 71.041 -8.244 1.00 21.40 422 GLN A N 1
ATOM 3041 C CA . GLN A 1 403 ? -20.417 72.423 -8.084 1.00 21.58 422 GLN A CA 1
ATOM 3042 C C . GLN A 1 403 ? -19.626 72.560 -6.764 1.00 22.07 422 GLN A C 1
ATOM 3043 O O . GLN A 1 403 ? -18.532 73.113 -6.727 1.00 21.04 422 GLN A O 1
ATOM 3049 N N . ILE A 1 404 ? -20.154 71.969 -5.694 1.00 22.35 423 ILE A N 1
ATOM 3050 C CA . ILE A 1 404 ? -19.431 71.899 -4.435 1.00 22.54 423 ILE A CA 1
ATOM 3051 C C . ILE A 1 404 ? -18.078 71.182 -4.541 1.00 21.99 423 ILE A C 1
ATOM 3052 O O . ILE A 1 404 ? -17.101 71.627 -3.941 1.00 21.40 423 ILE A O 1
ATOM 3057 N N . LEU A 1 405 ? -18.015 70.092 -5.299 1.00 21.50 424 LEU A N 1
ATOM 3058 C CA . LEU A 1 405 ? -16.731 69.411 -5.546 1.00 21.57 424 LEU A CA 1
ATOM 3059 C C . LEU A 1 405 ? -15.698 70.327 -6.231 1.00 20.92 424 LEU A C 1
ATOM 3060 O O . LEU A 1 405 ? -14.505 70.300 -5.903 1.00 20.19 424 LEU A O 1
ATOM 3065 N N . ASN A 1 406 ? -16.153 71.097 -7.201 1.00 20.64 425 ASN A N 1
ATOM 3066 C CA . ASN A 1 406 ? -15.267 71.991 -7.932 1.00 20.92 425 ASN A CA 1
ATOM 3067 C C . ASN A 1 406 ? -14.815 73.195 -7.069 1.00 20.52 425 ASN A C 1
ATOM 3068 O O . ASN A 1 406 ? -13.713 73.688 -7.249 1.00 20.66 425 ASN A O 1
ATOM 3073 N N . ILE A 1 407 ? -15.645 73.627 -6.122 1.00 19.77 426 ILE A N 1
ATOM 3074 C CA . ILE A 1 407 ? -15.233 74.602 -5.142 1.00 19.53 426 ILE A CA 1
ATOM 3075 C C . ILE A 1 407 ? -14.119 74.019 -4.276 1.00 19.90 426 ILE A C 1
ATOM 3076 O O . ILE A 1 407 ? -13.064 74.664 -4.104 1.00 19.47 426 ILE A O 1
ATOM 3081 N N . HIS A 1 408 ? -14.353 72.816 -3.749 1.00 19.95 427 HIS A N 1
ATOM 3082 C CA . HIS A 1 408 ? -13.438 72.142 -2.838 1.00 20.53 427 HIS A CA 1
ATOM 3083 C C . HIS A 1 408 ? -12.115 71.913 -3.517 1.00 21.34 427 HIS A C 1
ATOM 3084 O O . HIS A 1 408 ? -11.063 72.169 -2.951 1.00 21.09 427 HIS A O 1
ATOM 3091 N N . GLU A 1 409 ? -12.158 71.394 -4.726 1.00 22.59 428 GLU A N 1
ATOM 3092 C CA . GLU A 1 409 ? -10.938 70.941 -5.405 1.00 24.75 428 GLU A CA 1
ATOM 3093 C C . GLU A 1 409 ? -10.192 72.029 -6.141 1.00 23.93 428 GLU A C 1
ATOM 3094 O O . GLU A 1 409 ? -8.982 72.012 -6.209 1.00 23.84 428 GLU A O 1
ATOM 3100 N N . ALA A 1 410 ? -10.908 73.013 -6.657 1.00 24.90 429 ALA A N 1
ATOM 3101 C CA . ALA A 1 410 ? -10.322 73.962 -7.584 1.00 25.38 429 ALA A CA 1
ATOM 3102 C C . ALA A 1 410 ? -10.404 75.402 -7.070 1.00 26.06 429 ALA A C 1
ATOM 3103 O O . ALA A 1 410 ? -9.400 75.977 -6.660 1.00 26.95 429 ALA A O 1
ATOM 3105 N N . ILE A 1 411 ? -11.577 76.007 -7.092 1.00 25.93 430 ILE A N 1
ATOM 3106 C CA . ILE A 1 411 ? -11.636 77.430 -6.833 1.00 27.13 430 ILE A CA 1
ATOM 3107 C C . ILE A 1 411 ? -12.753 77.791 -5.889 1.00 25.73 430 ILE A C 1
ATOM 3108 O O . ILE A 1 411 ? -13.889 77.517 -6.187 1.00 26.14 430 ILE A O 1
ATOM 3113 N N . PRO A 1 412 ? -12.434 78.380 -4.719 1.00 24.07 431 PRO A N 1
ATOM 3114 C CA . PRO A 1 412 ? -11.165 78.775 -4.185 1.00 23.03 431 PRO A CA 1
ATOM 3115 C C . PRO A 1 412 ? -10.566 77.760 -3.191 1.00 22.56 431 PRO A C 1
ATOM 3116 O O . PRO A 1 412 ? -9.841 78.157 -2.262 1.00 21.07 431 PRO A O 1
ATOM 3120 N N . GLY A 1 413 ? -10.830 76.470 -3.413 1.00 21.30 432 GLY A N 1
ATOM 3121 C CA . GLY A 1 413 ? -10.278 75.407 -2.559 1.00 20.96 432 GLY A CA 1
ATOM 3122 C C . GLY A 1 413 ? -8.830 74.981 -2.837 1.00 20.89 432 GLY A C 1
ATOM 3123 O O . GLY A 1 413 ? -7.883 75.828 -2.867 1.00 20.04 432 GLY A O 1
ATOM 3124 N N . HIS A 1 414 ? -8.627 73.676 -3.071 1.00 20.46 433 HIS A N 1
ATOM 3125 C CA . HIS A 1 414 ? -7.242 73.165 -3.125 1.00 20.27 433 HIS A CA 1
ATOM 3126 C C . HIS A 1 414 ? -6.343 73.859 -4.075 1.00 20.52 433 HIS A C 1
ATOM 3127 O O . HIS A 1 414 ? -5.215 74.150 -3.714 1.00 21.56 433 HIS A O 1
ATOM 3134 N N . TYR A 1 415 ? -6.779 74.131 -5.297 1.00 21.00 434 TYR A N 1
ATOM 3135 C CA . TYR A 1 415 ? -5.833 74.689 -6.287 1.00 21.26 434 TYR A CA 1
ATOM 3136 C C . TYR A 1 415 ? -5.421 76.100 -5.870 1.00 21.19 434 TYR A C 1
ATOM 3137 O O . TYR A 1 415 ? -4.220 76.442 -5.906 1.00 20.54 434 TYR A O 1
ATOM 3146 N N . THR A 1 416 ? -6.394 76.894 -5.440 1.00 20.51 435 THR A N 1
ATOM 3147 C CA . THR A 1 416 ? -6.118 78.229 -4.990 1.00 21.05 435 THR A CA 1
ATOM 3148 C C . THR A 1 416 ? -5.167 78.260 -3.816 1.00 21.30 435 THR A C 1
ATOM 3149 O O . THR A 1 416 ? -4.216 79.050 -3.807 1.00 20.73 435 THR A O 1
ATOM 3153 N N . GLN A 1 417 ? -5.416 77.408 -2.830 1.00 21.41 436 GLN A N 1
ATOM 3154 C CA . GLN A 1 417 ? -4.548 77.335 -1.676 1.00 21.37 436 GLN A CA 1
ATOM 3155 C C . GLN A 1 417 ? -3.129 76.896 -2.069 1.00 21.90 436 GLN A C 1
ATOM 3156 O O . GLN A 1 417 ? -2.153 77.373 -1.473 1.00 21.58 436 GLN A O 1
ATOM 3162 N N . LEU A 1 418 ? -3.009 75.997 -3.051 1.00 22.26 437 LEU A N 1
ATOM 3163 C CA . LEU A 1 418 ? -1.677 75.579 -3.520 1.00 23.63 437 LEU A CA 1
ATOM 3164 C C . LEU A 1 418 ? -0.934 76.743 -4.180 1.00 23.66 437 LEU A C 1
ATOM 3165 O O . LEU A 1 418 ? 0.234 76.932 -3.940 1.00 24.50 437 LEU A O 1
ATOM 3170 N N . VAL A 1 419 ? -1.599 77.492 -5.043 1.00 23.83 438 VAL A N 1
ATOM 3171 C CA . VAL A 1 419 ? -0.984 78.677 -5.637 1.00 24.61 438 VAL A CA 1
ATOM 3172 C C . VAL A 1 419 ? -0.510 79.648 -4.547 1.00 25.28 438 VAL A C 1
ATOM 3173 O O . VAL A 1 419 ? 0.633 80.116 -4.578 1.00 25.63 438 VAL A O 1
ATOM 3177 N N . TYR A 1 420 ? -1.358 79.932 -3.560 1.00 24.67 439 TYR A N 1
ATOM 3178 C CA . TYR A 1 420 ? -0.944 80.826 -2.501 1.00 25.58 439 TYR A CA 1
ATOM 3179 C C . TYR A 1 420 ? 0.269 80.268 -1.760 1.00 26.57 439 TYR A C 1
ATOM 3180 O O . TYR A 1 420 ? 1.215 81.011 -1.528 1.00 26.20 439 TYR A O 1
ATOM 3189 N N . SER A 1 421 ? 0.291 78.960 -1.494 1.00 27.02 440 SER A N 1
ATOM 3190 C CA . SER A 1 421 ? 1.444 78.355 -0.809 1.00 28.76 440 SER A CA 1
ATOM 3191 C C . SER A 1 421 ? 2.715 78.346 -1.654 1.00 29.98 440 SER A C 1
ATOM 3192 O O . SER A 1 421 ? 3.785 78.190 -1.118 1.00 28.06 440 SER A O 1
ATOM 3195 N N . ASN A 1 422 ? 2.597 78.462 -2.970 1.00 32.55 441 ASN A N 1
ATOM 3196 C CA . ASN A 1 422 ? 3.779 78.638 -3.782 1.00 35.98 441 ASN A CA 1
ATOM 3197 C C . ASN A 1 422 ? 4.370 80.092 -3.682 1.00 37.16 441 ASN A C 1
ATOM 3198 O O . ASN A 1 422 ? 5.480 80.265 -4.101 1.00 38.85 441 ASN A O 1
ATOM 3203 N N . GLU A 1 423 ? 3.655 81.077 -3.101 1.00 39.69 442 GLU A N 1
ATOM 3204 C CA . GLU A 1 423 ? 4.157 82.465 -2.884 1.00 42.06 442 GLU A CA 1
ATOM 3205 C C . GLU A 1 423 ? 5.408 82.366 -1.955 1.00 44.56 442 GLU A C 1
ATOM 3206 O O . GLU A 1 423 ? 6.483 82.869 -2.321 1.00 49.80 442 GLU A O 1
ATOM 3212 N N . SER A 1 424 ? 5.316 81.678 -0.814 1.00 45.36 443 SER A N 1
ATOM 3213 C CA . SER A 1 424 ? 6.452 81.605 0.143 1.00 45.10 443 SER A CA 1
ATOM 3214 C C . SER A 1 424 ? 6.871 80.187 0.571 1.00 39.85 443 SER A C 1
ATOM 3215 O O . SER A 1 424 ? 6.780 79.818 1.723 1.00 34.37 443 SER A O 1
ATOM 3218 N N . PRO A 1 425 ? 7.378 79.394 -0.365 1.00 37.48 444 PRO A N 1
ATOM 3219 C CA . PRO A 1 425 ? 7.558 77.974 -0.049 1.00 34.97 444 PRO A CA 1
ATOM 3220 C C . PRO A 1 425 ? 8.776 77.637 0.836 1.00 32.75 444 PRO A C 1
ATOM 3221 O O . PRO A 1 425 ? 9.701 78.407 0.970 1.00 32.32 444 PRO A O 1
ATOM 3225 N N . SER A 1 426 ? 8.752 76.483 1.463 1.00 30.66 445 SER A N 1
ATOM 3226 C CA . SER A 1 426 ? 9.946 75.944 2.072 1.00 29.68 445 SER A CA 1
ATOM 3227 C C . SER A 1 426 ? 9.950 74.450 1.890 1.00 28.37 445 SER A C 1
ATOM 3228 O O . SER A 1 426 ? 8.887 73.818 1.819 1.00 28.32 445 SER A O 1
ATOM 3231 N N . LEU A 1 427 ? 11.147 73.885 1.821 1.00 28.47 446 LEU A N 1
ATOM 3232 C CA . LEU A 1 427 ? 11.294 72.444 1.689 1.00 28.55 446 LEU A CA 1
ATOM 3233 C C . LEU A 1 427 ? 10.593 71.727 2.839 1.00 26.55 446 LEU A C 1
ATOM 3234 O O . LEU A 1 427 ? 9.822 70.832 2.613 1.00 26.86 446 LEU A O 1
ATOM 3239 N N . VAL A 1 428 ? 10.802 72.171 4.078 1.00 25.94 447 VAL A N 1
ATOM 3240 C CA . VAL A 1 428 ? 10.132 71.578 5.234 1.00 24.38 447 VAL A CA 1
ATOM 3241 C C . VAL A 1 428 ? 8.594 71.559 5.149 1.00 24.36 447 VAL A C 1
ATOM 3242 O O . VAL A 1 428 ? 7.987 70.541 5.431 1.00 24.10 447 VAL A O 1
ATOM 3246 N N A LYS A 1 429 ? 7.974 72.667 4.758 0.50 24.31 448 LYS A N 1
ATOM 3247 N N B LYS A 1 429 ? 7.988 72.682 4.770 0.50 24.66 448 LYS A N 1
ATOM 3248 C CA A LYS A 1 429 ? 6.525 72.703 4.601 0.50 24.09 448 LYS A CA 1
ATOM 3249 C CA B LYS A 1 429 ? 6.542 72.766 4.579 0.50 24.66 448 LYS A CA 1
ATOM 3250 C C A LYS A 1 429 ? 6.070 71.823 3.473 0.50 24.50 448 LYS A C 1
ATOM 3251 C C B LYS A 1 429 ? 6.072 71.856 3.473 0.50 24.80 448 LYS A C 1
ATOM 3252 O O A LYS A 1 429 ? 5.011 71.221 3.571 0.50 25.33 448 LYS A O 1
ATOM 3253 O O B LYS A 1 429 ? 5.007 71.268 3.590 0.50 25.61 448 LYS A O 1
ATOM 3264 N N . SER A 1 430 ? 6.837 71.758 2.391 1.00 24.80 449 SER A N 1
ATOM 3265 C CA . SER A 1 430 ? 6.454 70.919 1.264 1.00 25.52 449 SER A CA 1
ATOM 3266 C C . SER A 1 430 ? 6.479 69.447 1.672 1.00 25.65 449 SER A C 1
ATOM 3267 O O . SER A 1 430 ? 5.577 68.734 1.357 1.00 26.07 449 SER A O 1
ATOM 3270 N N . LEU A 1 431 ? 7.473 69.030 2.453 1.00 25.98 450 LEU A N 1
ATOM 3271 C CA . LEU A 1 431 ? 7.574 67.646 2.899 1.00 25.52 450 LEU A CA 1
ATOM 3272 C C . LEU A 1 431 ? 6.669 67.299 4.064 1.00 26.30 450 LEU A C 1
ATOM 3273 O O . LEU A 1 431 ? 6.139 66.196 4.127 1.00 26.76 450 LEU A O 1
ATOM 3278 N N . PHE A 1 432 ? 6.497 68.204 5.019 1.00 26.54 451 PHE A N 1
ATOM 3279 C CA . PHE A 1 432 ? 5.869 67.823 6.283 1.00 27.47 451 PHE A CA 1
ATOM 3280 C C . PHE A 1 432 ? 4.755 68.719 6.683 1.00 28.39 451 PHE A C 1
ATOM 3281 O O . PHE A 1 432 ? 4.504 68.876 7.866 1.00 29.29 451 PHE A O 1
ATOM 3289 N N . GLY A 1 433 ? 4.041 69.240 5.699 1.00 30.37 452 GLY A N 1
ATOM 3290 C CA . GLY A 1 433 ? 2.960 70.190 5.945 1.00 30.77 452 GLY A CA 1
ATOM 3291 C C . GLY A 1 433 ? 1.726 69.536 6.518 1.00 29.11 452 GLY A C 1
ATOM 3292 O O . GLY A 1 433 ? 1.625 68.340 6.537 1.00 29.45 452 GLY A O 1
ATOM 3293 N N . ASN A 1 434 ? 0.778 70.343 6.961 1.00 28.07 453 ASN A N 1
ATOM 3294 C CA . ASN A 1 434 ? -0.346 69.850 7.765 1.00 25.57 453 ASN A CA 1
ATOM 3295 C C . ASN A 1 434 ? -1.539 69.559 6.910 1.00 24.14 453 ASN A C 1
ATOM 3296 O O . ASN A 1 434 ? -2.095 70.446 6.316 1.00 25.29 453 ASN A O 1
ATOM 3301 N N . GLY A 1 435 ? -1.928 68.295 6.852 1.00 24.09 454 GLY A N 1
ATOM 3302 C CA . GLY A 1 435 ? -3.071 67.845 6.078 1.00 22.72 454 GLY A CA 1
ATOM 3303 C C . GLY A 1 435 ? -4.385 68.432 6.573 1.00 22.16 454 GLY A C 1
ATOM 3304 O O . GLY A 1 435 ? -5.278 68.743 5.776 1.00 21.98 454 GLY A O 1
ATOM 3305 N N . ALA A 1 436 ? -4.521 68.595 7.878 1.00 21.08 455 ALA A N 1
ATOM 3306 C CA . ALA A 1 436 ? -5.742 69.177 8.426 1.00 20.67 455 ALA A CA 1
ATOM 3307 C C . ALA A 1 436 ? -5.989 70.581 7.888 1.00 20.78 455 ALA A C 1
ATOM 3308 O O . ALA A 1 436 ? -7.116 70.943 7.667 1.00 20.76 455 ALA A O 1
ATOM 3318 N N . VAL A 1 438 ? -4.880 71.877 5.003 1.00 20.04 457 VAL A N 1
ATOM 3319 C CA . VAL A 1 438 ? -5.093 71.804 3.559 1.00 19.70 457 VAL A CA 1
ATOM 3320 C C . VAL A 1 438 ? -6.517 71.354 3.277 1.00 20.29 457 VAL A C 1
ATOM 3321 O O . VAL A 1 438 ? -7.282 72.000 2.529 1.00 20.04 457 VAL A O 1
ATOM 3325 N N . GLU A 1 439 ? -6.930 70.307 3.955 1.00 20.84 458 GLU A N 1
ATOM 3326 C CA . GLU A 1 439 ? -8.305 69.843 3.805 1.00 21.89 458 GLU A CA 1
ATOM 3327 C C . GLU A 1 439 ? -9.319 70.782 4.461 1.00 21.72 458 GLU A C 1
ATOM 3328 O O . GLU A 1 439 ? -10.376 71.040 3.870 1.00 21.50 458 GLU A O 1
ATOM 3334 N N . GLY A 1 440 ? -9.024 71.251 5.679 1.00 20.74 459 GLY A N 1
ATOM 3335 C CA . GLY A 1 440 ? -9.917 72.186 6.370 1.00 20.34 459 GLY A CA 1
ATOM 3336 C C . GLY A 1 440 ? -10.226 73.425 5.540 1.00 19.81 459 GLY A C 1
ATOM 3337 O O . GLY A 1 440 ? -11.364 73.867 5.489 1.00 19.52 459 GLY A O 1
ATOM 3338 N N . TRP A 1 441 ? -9.204 73.965 4.874 1.00 18.77 460 TRP A N 1
ATOM 3339 C CA . TRP A 1 441 ? -9.401 75.074 3.969 1.00 18.66 460 TRP A CA 1
ATOM 3340 C C . TRP A 1 441 ? -10.404 74.718 2.878 1.00 19.41 460 TRP A C 1
ATOM 3341 O O . TRP A 1 441 ? -11.329 75.500 2.592 1.00 19.92 460 TRP A O 1
ATOM 3352 N N . ALA A 1 442 ? -10.221 73.566 2.231 1.00 18.98 461 ALA A N 1
ATOM 3353 C CA . ALA A 1 442 ? -11.090 73.206 1.131 1.00 19.58 461 ALA A CA 1
ATOM 3354 C C . ALA A 1 442 ? -12.517 73.057 1.614 1.00 19.65 461 ALA A C 1
ATOM 3355 O O . ALA A 1 442 ? -13.407 73.559 0.953 1.00 20.32 461 ALA A O 1
ATOM 3357 N N . VAL A 1 443 ? -12.733 72.414 2.765 1.00 19.19 462 VAL A N 1
ATOM 3358 C CA . VAL A 1 443 ? -14.099 72.290 3.370 1.00 19.21 462 VAL A CA 1
ATOM 3359 C C . VAL A 1 443 ? -14.704 73.644 3.751 1.00 19.19 462 VAL A C 1
ATOM 3360 O O . VAL A 1 443 ? -15.867 73.941 3.467 1.00 18.88 462 VAL A O 1
ATOM 3364 N N . TYR A 1 444 ? -13.879 74.495 4.339 1.00 19.50 463 TYR A N 1
ATOM 3365 C CA . TYR A 1 444 ? -14.276 75.876 4.693 1.00 19.33 463 TYR A CA 1
ATOM 3366 C C . TYR A 1 444 ? -14.762 76.612 3.457 1.00 19.81 463 TYR A C 1
ATOM 3367 O O . TYR A 1 444 ? -15.828 77.267 3.486 1.00 19.53 463 TYR A O 1
ATOM 3376 N N . THR A 1 445 ? -14.078 76.446 2.326 1.00 19.63 464 THR A N 1
ATOM 3377 C CA . THR A 1 445 ? -14.501 77.231 1.154 1.00 20.29 464 THR A CA 1
ATOM 3378 C C . THR A 1 445 ? -15.909 76.903 0.655 1.00 20.91 464 THR A C 1
ATOM 3379 O O . THR A 1 445 ? -16.616 77.776 0.149 1.00 21.15 464 THR A O 1
ATOM 3383 N N . GLU A 1 446 ? -16.326 75.662 0.833 1.00 21.68 465 GLU A N 1
ATOM 3384 C CA . GLU A 1 446 ? -17.665 75.273 0.454 1.00 23.15 465 GLU A CA 1
ATOM 3385 C C . GLU A 1 446 ? -18.707 76.115 1.235 1.00 23.52 465 GLU A C 1
ATOM 3386 O O . GLU A 1 446 ? -19.622 76.712 0.661 1.00 23.47 465 GLU A O 1
ATOM 3392 N N . ARG A 1 447 ? -18.522 76.195 2.536 1.00 23.64 466 ARG A N 1
ATOM 3393 C CA . ARG A 1 447 ? -19.442 76.919 3.375 1.00 25.88 466 ARG A CA 1
ATOM 3394 C C . ARG A 1 447 ? -19.396 78.421 3.083 1.00 24.43 466 ARG A C 1
ATOM 3395 O O . ARG A 1 447 ? -20.431 79.069 2.875 1.00 23.49 466 ARG A O 1
ATOM 3419 N N . LEU A 1 450 ? -21.147 79.480 -0.252 1.00 24.42 469 LEU A N 1
ATOM 3420 C CA . LEU A 1 450 ? -22.583 79.503 -0.126 1.00 25.79 469 LEU A CA 1
ATOM 3421 C C . LEU A 1 450 ? -23.024 80.666 0.740 1.00 26.40 469 LEU A C 1
ATOM 3422 O O . LEU A 1 450 ? -23.985 81.374 0.391 1.00 26.10 469 LEU A O 1
ATOM 3427 N N . GLU A 1 451 ? -22.335 80.885 1.855 1.00 26.84 470 GLU A N 1
ATOM 3428 C CA . GLU A 1 451 ? -22.681 82.033 2.727 1.00 27.85 470 GLU A CA 1
ATOM 3429 C C . GLU A 1 451 ? -22.597 83.352 1.973 1.00 28.81 470 GLU A C 1
ATOM 3430 O O . GLU A 1 451 ? -23.397 84.263 2.249 1.00 29.02 470 GLU A O 1
ATOM 3436 N N . GLU A 1 452 ? -21.652 83.447 1.030 1.00 28.26 471 GLU A N 1
ATOM 3437 C CA . GLU A 1 452 ? -21.443 84.694 0.258 1.00 29.55 471 GLU A CA 1
ATOM 3438 C C . GLU A 1 452 ? -22.380 84.780 -0.937 1.00 29.53 471 GLU A C 1
ATOM 3439 O O . GLU A 1 452 ? -22.299 85.720 -1.733 1.00 28.99 471 GLU A O 1
ATOM 3445 N N . GLY A 1 453 ? -23.252 83.786 -1.091 1.00 28.85 472 GLY A N 1
ATOM 3446 C CA . GLY A 1 453 ? -24.298 83.884 -2.080 1.00 28.77 472 GLY A CA 1
ATOM 3447 C C . GLY A 1 453 ? -24.150 82.978 -3.278 1.00 28.51 472 GLY A C 1
ATOM 3448 O O . GLY A 1 453 ? -24.910 83.138 -4.219 1.00 28.26 472 GLY A O 1
ATOM 3449 N N . TYR A 1 454 ? -23.196 82.043 -3.274 1.00 27.49 473 TYR A N 1
ATOM 3450 C CA . TYR A 1 454 ? -23.092 81.123 -4.386 1.00 28.00 473 TYR A CA 1
ATOM 3451 C C . TYR A 1 454 ? -24.367 80.248 -4.498 1.00 29.48 473 TYR A C 1
ATOM 3452 O O . TYR A 1 454 ? -24.806 79.627 -3.525 1.00 29.32 473 TYR A O 1
ATOM 3461 N N . GLY A 1 455 ? -24.941 80.227 -5.701 1.00 31.14 474 GLY A N 1
ATOM 3462 C CA . GLY A 1 455 ? -26.217 79.588 -5.978 1.00 33.54 474 GLY A CA 1
ATOM 3463 C C . GLY A 1 455 ? -27.398 80.372 -5.445 1.00 36.42 474 GLY A C 1
ATOM 3464 O O . GLY A 1 455 ? -28.533 79.874 -5.423 1.00 40.76 474 GLY A O 1
ATOM 3465 N N . ASN A 1 456 ? -27.130 81.578 -4.966 1.00 37.22 475 ASN A N 1
ATOM 3466 C CA . ASN A 1 456 ? -28.161 82.488 -4.527 1.00 39.54 475 ASN A CA 1
ATOM 3467 C C . ASN A 1 456 ? -29.119 81.933 -3.469 1.00 37.89 475 ASN A C 1
ATOM 3468 O O . ASN A 1 456 ? -30.333 82.117 -3.562 1.00 37.02 475 ASN A O 1
ATOM 3473 N N . PHE A 1 457 ? -28.559 81.276 -2.454 1.00 35.30 476 PHE A N 1
ATOM 3474 C CA . PHE A 1 457 ? -29.340 80.722 -1.354 1.00 35.43 476 PHE A CA 1
ATOM 3475 C C . PHE A 1 457 ? -30.472 79.770 -1.790 1.00 34.98 476 PHE A C 1
ATOM 3476 O O . PHE A 1 457 ? -31.486 79.673 -1.133 1.00 34.18 476 PHE A O 1
ATOM 3484 N N . GLU A 1 458 ? -30.273 79.053 -2.891 1.00 34.75 477 GLU A N 1
ATOM 3485 C CA . GLU A 1 458 ? -31.233 78.039 -3.368 1.00 36.03 477 GLU A CA 1
ATOM 3486 C C . GLU A 1 458 ? -31.366 76.897 -2.363 1.00 34.76 477 GLU A C 1
ATOM 3487 O O . GLU A 1 458 ? -30.347 76.281 -1.990 1.00 32.82 477 GLU A O 1
ATOM 3493 N N . PRO A 1 459 ? -32.605 76.595 -1.915 1.00 34.16 478 PRO A N 1
ATOM 3494 C CA . PRO A 1 459 ? -32.742 75.575 -0.872 1.00 32.77 478 PRO A CA 1
ATOM 3495 C C . PRO A 1 459 ? -32.177 74.221 -1.264 1.00 30.92 478 PRO A C 1
ATOM 3496 O O . PRO A 1 459 ? -31.576 73.566 -0.433 1.00 30.66 478 PRO A O 1
ATOM 3500 N N . GLU A 1 460 ? -32.340 73.824 -2.518 1.00 30.01 479 GLU A N 1
ATOM 3501 C CA . GLU A 1 460 ? -31.809 72.533 -3.026 1.00 29.65 479 GLU A CA 1
ATOM 3502 C C . GLU A 1 460 ? -30.284 72.438 -2.827 1.00 28.80 479 GLU A C 1
ATOM 3503 O O . GLU A 1 460 ? -29.755 71.420 -2.415 1.00 26.77 479 GLU A O 1
ATOM 3517 N N . TRP A 1 462 ? -28.417 74.223 -0.709 1.00 27.75 481 TRP A N 1
ATOM 3518 C CA . TRP A 1 462 ? -28.116 74.094 0.725 1.00 28.12 481 TRP A CA 1
ATOM 3519 C C . TRP A 1 462 ? -28.353 72.703 1.266 1.00 27.79 481 TRP A C 1
ATOM 3520 O O . TRP A 1 462 ? -27.544 72.180 2.043 1.00 28.11 481 TRP A O 1
ATOM 3531 N N . LEU A 1 463 ? -29.434 72.072 0.842 1.00 26.85 482 LEU A N 1
ATOM 3532 C CA . LEU A 1 463 ? -29.749 70.742 1.322 1.00 27.01 482 LEU A CA 1
ATOM 3533 C C . LEU A 1 463 ? -28.635 69.766 0.946 1.00 26.69 482 LEU A C 1
ATOM 3534 O O . LEU A 1 463 ? -28.211 68.961 1.784 1.00 25.61 482 LEU A O 1
ATOM 3547 N N . TYR A 1 465 ? -25.484 70.541 0.014 1.00 26.10 484 TYR A N 1
ATOM 3548 C CA . TYR A 1 465 ? -24.312 70.916 0.790 1.00 25.87 484 TYR A CA 1
ATOM 3549 C C . TYR A 1 465 ? -24.327 70.294 2.196 1.00 25.49 484 TYR A C 1
ATOM 3550 O O . TYR A 1 465 ? -23.318 69.767 2.678 1.00 24.21 484 TYR A O 1
ATOM 3559 N N . TYR A 1 466 ? -25.459 70.382 2.869 1.00 25.37 485 TYR A N 1
ATOM 3560 C CA . TYR A 1 466 ? -25.548 69.816 4.190 1.00 25.43 485 TYR A CA 1
ATOM 3561 C C . TYR A 1 466 ? -25.289 68.300 4.219 1.00 25.82 485 TYR A C 1
ATOM 3562 O O . TYR A 1 466 ? -24.619 67.820 5.144 1.00 24.84 485 TYR A O 1
ATOM 3571 N N . LYS A 1 467 ? -25.745 67.549 3.213 1.00 26.48 486 LYS A N 1
ATOM 3572 C CA . LYS A 1 467 ? -25.484 66.107 3.219 1.00 27.97 486 LYS A CA 1
ATOM 3573 C C . LYS A 1 467 ? -23.977 65.881 3.113 1.00 28.20 486 LYS A C 1
ATOM 3574 O O . LYS A 1 467 ? -23.399 65.016 3.812 1.00 25.96 486 LYS A O 1
ATOM 3580 N N . TRP A 1 468 ? -23.364 66.667 2.234 1.00 27.69 487 TRP A N 1
ATOM 3581 C CA . TRP A 1 468 ? -21.920 66.669 2.055 1.00 28.60 487 TRP A CA 1
ATOM 3582 C C . TRP A 1 468 ? -21.178 67.038 3.319 1.00 26.69 487 TRP A C 1
ATOM 3583 O O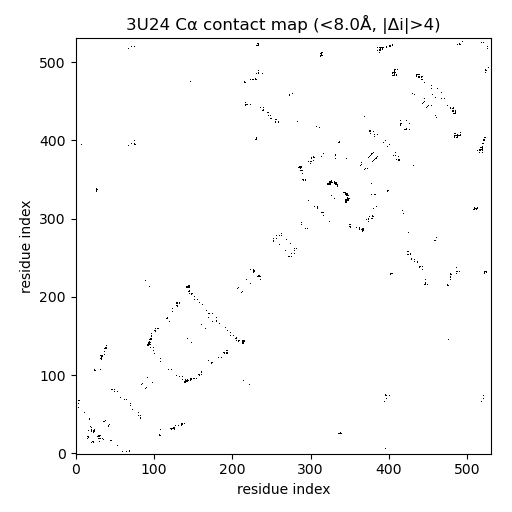 . TRP A 1 468 ? -20.245 66.368 3.710 1.00 26.07 487 TRP A O 1
ATOM 3594 N N . ASN A 1 469 ? -21.614 68.074 4.008 1.00 25.91 488 ASN A N 1
ATOM 3595 C CA . ASN A 1 469 ? -21.006 68.436 5.281 1.00 25.65 488 ASN A CA 1
ATOM 3596 C C . ASN A 1 469 ? -21.121 67.318 6.308 1.00 24.82 488 ASN A C 1
ATOM 3597 O O . ASN A 1 469 ? -20.182 67.090 7.095 1.00 23.09 488 ASN A O 1
ATOM 3602 N N . LEU A 1 470 ? -22.260 66.620 6.331 1.00 24.60 489 LEU A N 1
ATOM 3603 C CA . LEU A 1 470 ? -22.414 65.492 7.259 1.00 25.06 489 LEU A CA 1
ATOM 3604 C C . LEU A 1 470 ? -21.331 64.403 7.100 1.00 25.61 489 LEU A C 1
ATOM 3605 O O . LEU A 1 470 ? -20.925 63.783 8.082 1.00 24.14 489 LEU A O 1
ATOM 3610 N N . ARG A 1 471 ? -20.842 64.192 5.888 1.00 27.11 490 ARG A N 1
ATOM 3611 C CA . ARG A 1 471 ? -19.736 63.241 5.653 1.00 30.65 490 ARG A CA 1
ATOM 3612 C C . ARG A 1 471 ? -18.541 63.572 6.572 1.00 28.03 490 ARG A C 1
ATOM 3613 O O . ARG A 1 471 ? -17.923 62.702 7.205 1.00 25.98 490 ARG A O 1
ATOM 3621 N N . VAL A 1 472 ? -18.207 64.857 6.597 1.00 25.15 491 VAL A N 1
ATOM 3622 C CA . VAL A 1 472 ? -17.038 65.336 7.299 1.00 25.01 491 VAL A CA 1
ATOM 3623 C C . VAL A 1 472 ? -17.243 65.252 8.822 1.00 23.70 491 VAL A C 1
ATOM 3624 O O . VAL A 1 472 ? -16.384 64.745 9.546 1.00 23.78 491 VAL A O 1
ATOM 3628 N N . ILE A 1 473 ? -18.414 65.669 9.270 1.00 22.14 492 ILE A N 1
ATOM 3629 C CA . ILE A 1 473 ? -18.801 65.597 10.674 1.00 22.58 492 ILE A CA 1
ATOM 3630 C C . ILE A 1 473 ? -18.822 64.120 11.145 1.00 22.76 492 ILE A C 1
ATOM 3631 O O . ILE A 1 473 ? -18.169 63.765 12.157 1.00 20.87 492 ILE A O 1
ATOM 3636 N N . CYS A 1 474 ? -19.538 63.273 10.403 1.00 22.76 493 CYS A N 1
ATOM 3637 C CA . CYS A 1 474 ? -19.650 61.880 10.778 1.00 23.94 493 CYS A CA 1
ATOM 3638 C C . CYS A 1 474 ? -18.346 61.095 10.626 1.00 22.97 493 CYS A C 1
ATOM 3639 O O . CYS A 1 474 ? -18.147 60.105 11.331 1.00 23.90 493 CYS A O 1
ATOM 3642 N N . ASN A 1 475 ? -17.430 61.538 9.777 1.00 22.17 494 ASN A N 1
ATOM 3643 C CA . ASN A 1 475 ? -16.088 60.917 9.735 1.00 21.73 494 ASN A CA 1
ATOM 3644 C C . ASN A 1 475 ? -15.389 61.018 11.097 1.00 21.46 494 ASN A C 1
ATOM 3645 O O . ASN A 1 475 ? -14.704 60.072 11.501 1.00 20.36 494 ASN A O 1
ATOM 3650 N N . THR A 1 476 ? -15.552 62.173 11.773 1.00 20.66 495 THR A N 1
ATOM 3651 C CA . THR A 1 476 ? -14.964 62.445 13.069 1.00 20.87 495 THR A CA 1
ATOM 3652 C C . THR A 1 476 ? -15.639 61.626 14.152 1.00 21.04 495 THR A C 1
ATOM 3653 O O . THR A 1 476 ? -14.970 60.990 14.958 1.00 21.31 495 THR A O 1
ATOM 3657 N N . ILE A 1 477 ? -16.956 61.635 14.168 1.00 21.37 496 ILE A N 1
ATOM 3658 C CA . ILE A 1 477 ? -17.721 60.801 15.112 1.00 21.38 496 ILE A CA 1
ATOM 3659 C C . ILE A 1 477 ? -17.309 59.319 15.018 1.00 21.82 496 ILE A C 1
ATOM 3660 O O . ILE A 1 477 ? -17.058 58.642 16.031 1.00 23.30 496 ILE A O 1
ATOM 3665 N N . LEU A 1 478 ? -17.215 58.834 13.804 1.00 21.54 497 LEU A N 1
ATOM 3666 C CA . LEU A 1 478 ? -16.919 57.449 13.542 1.00 22.15 497 LEU A CA 1
ATOM 3667 C C . LEU A 1 478 ? -15.518 57.098 14.013 1.00 22.09 497 LEU A C 1
ATOM 3668 O O . LEU A 1 478 ? -15.308 56.114 14.763 1.00 21.49 497 LEU A O 1
ATOM 3673 N N . ASP A 1 479 ? -14.544 57.905 13.593 1.00 21.97 498 ASP A N 1
ATOM 3674 C CA . ASP A 1 479 ? -13.155 57.553 13.891 1.00 22.70 498 ASP A CA 1
ATOM 3675 C C . ASP A 1 479 ? -12.915 57.532 15.405 1.00 22.35 498 ASP A C 1
ATOM 3676 O O . ASP A 1 479 ? -12.324 56.586 15.946 1.00 21.56 498 ASP A O 1
ATOM 3681 N N . TYR A 1 480 ? -13.437 58.551 16.075 1.00 21.73 499 TYR A N 1
ATOM 3682 C CA . TYR A 1 480 ? -13.297 58.707 17.506 1.00 21.42 499 TYR A CA 1
ATOM 3683 C C . TYR A 1 480 ? -14.047 57.621 18.243 1.00 21.53 499 TYR A C 1
ATOM 3684 O O . TYR A 1 480 ? -13.494 56.979 19.136 1.00 21.03 499 TYR A O 1
ATOM 3693 N N . SER A 1 481 ? -15.307 57.406 17.874 1.00 21.58 500 SER A N 1
ATOM 3694 C CA . SER A 1 481 ? -16.129 56.440 18.599 1.00 22.30 500 SER A CA 1
ATOM 3695 C C . SER A 1 481 ? -15.591 55.019 18.488 1.00 22.25 500 SER A C 1
ATOM 3696 O O . SER A 1 481 ? -15.652 54.281 19.444 1.00 22.54 500 SER A O 1
ATOM 3699 N N . ILE A 1 482 ? -15.040 54.667 17.342 1.00 22.33 501 ILE A N 1
ATOM 3700 C CA . ILE A 1 482 ? -14.461 53.341 17.129 1.00 23.22 501 ILE A CA 1
ATOM 3701 C C . ILE A 1 482 ? -13.233 53.127 18.025 1.00 22.93 501 ILE A C 1
ATOM 3702 O O . ILE A 1 482 ? -13.144 52.151 18.731 1.00 23.48 501 ILE A O 1
ATOM 3707 N N . HIS A 1 483 ? -12.322 54.082 18.038 1.00 22.42 502 HIS A N 1
ATOM 3708 C CA . HIS A 1 483 ? -11.059 53.937 18.739 1.00 22.79 502 HIS A CA 1
ATOM 3709 C C . HIS A 1 483 ? -11.100 54.250 20.221 1.00 23.73 502 HIS A C 1
ATOM 3710 O O . HIS A 1 483 ? -10.277 53.734 20.984 1.00 22.75 502 HIS A O 1
ATOM 3717 N N . VAL A 1 484 ? -12.080 55.057 20.635 1.00 23.90 503 VAL A N 1
ATOM 3718 C CA . VAL A 1 484 ? -12.157 55.537 21.994 1.00 24.38 503 VAL A CA 1
ATOM 3719 C C . VAL A 1 484 ? -13.385 55.007 22.717 1.00 26.23 503 VAL A C 1
ATOM 3720 O O . VAL A 1 484 ? -13.339 54.817 23.935 1.00 26.98 503 VAL A O 1
ATOM 3724 N N . LYS A 1 485 ? -14.474 54.780 21.996 1.00 26.88 504 LYS A N 1
ATOM 3725 C CA . LYS A 1 485 ? -15.756 54.510 22.669 1.00 29.00 504 LYS A CA 1
ATOM 3726 C C . LYS A 1 485 ? -16.346 53.149 22.310 1.00 28.11 504 LYS A C 1
ATOM 3727 O O . LYS A 1 485 ? -17.519 52.909 22.567 1.00 29.31 504 LYS A O 1
ATOM 3733 N N . GLY A 1 486 ? -15.553 52.282 21.699 1.00 27.73 505 GLY A N 1
ATOM 3734 C CA . GLY A 1 486 ? -16.018 50.924 21.353 1.00 28.76 505 GLY A CA 1
ATOM 3735 C C . GLY A 1 486 ? -17.222 50.833 20.413 1.00 28.96 505 GLY A C 1
ATOM 3736 O O . GLY A 1 486 ? -17.997 49.912 20.524 1.00 30.65 505 GLY A O 1
ATOM 3745 N N . THR A 1 488 ? -19.498 49.671 17.544 1.00 28.82 507 THR A N 1
ATOM 3746 C CA . THR A 1 488 ? -19.512 48.410 16.794 1.00 28.97 507 THR A CA 1
ATOM 3747 C C . THR A 1 488 ? -19.704 48.635 15.304 1.00 28.43 507 THR A C 1
ATOM 3748 O O . THR A 1 488 ? -20.148 49.709 14.885 1.00 27.47 507 THR A O 1
ATOM 3752 N N . GLU A 1 489 ? -19.441 47.593 14.514 1.00 28.40 508 GLU A N 1
ATOM 3753 C CA . GLU A 1 489 ? -19.605 47.667 13.081 1.00 29.15 508 GLU A CA 1
ATOM 3754 C C . GLU A 1 489 ? -21.032 48.090 12.720 1.00 29.40 508 GLU A C 1
ATOM 3755 O O . GLU A 1 489 ? -21.201 48.996 11.876 1.00 28.42 508 GLU A O 1
ATOM 3761 N N . GLU A 1 490 ? -22.042 47.462 13.348 1.00 28.49 509 GLU A N 1
ATOM 3762 C CA . GLU A 1 490 ? -23.454 47.802 13.094 1.00 28.48 509 GLU A CA 1
ATOM 3763 C C . GLU A 1 490 ? -23.752 49.251 13.475 1.00 28.38 509 GLU A C 1
ATOM 3764 O O . GLU A 1 490 ? -24.431 49.957 12.746 1.00 27.69 509 GLU A O 1
ATOM 3766 N N . GLN A 1 491 ? -23.254 49.715 14.620 1.00 29.07 510 GLN A N 1
ATOM 3767 C CA . GLN A 1 491 ? -23.430 51.140 14.959 1.00 29.33 510 GLN A CA 1
ATOM 3768 C C . GLN A 1 491 ? -22.747 52.049 13.939 1.00 28.13 510 GLN A C 1
ATOM 3769 O O . GLN A 1 491 ? -23.308 53.066 13.551 1.00 28.63 510 GLN A O 1
ATOM 3775 N N . ALA A 1 492 ? -21.571 51.668 13.459 1.00 27.47 511 ALA A N 1
ATOM 3776 C CA . ALA A 1 492 ? -20.843 52.553 12.519 1.00 27.53 511 ALA A CA 1
ATOM 3777 C C . ALA A 1 492 ? -21.605 52.643 11.213 1.00 27.55 511 ALA A C 1
ATOM 3778 O O . ALA A 1 492 ? -21.727 53.722 10.635 1.00 27.20 511 ALA A O 1
ATOM 3780 N N . ILE A 1 493 ? -22.124 51.512 10.749 1.00 28.59 512 ILE A N 1
ATOM 3781 C CA . ILE A 1 493 ? -22.906 51.485 9.503 1.00 29.66 512 ILE A CA 1
ATOM 3782 C C . ILE A 1 493 ? -24.201 52.325 9.613 1.00 30.49 512 ILE A C 1
ATOM 3783 O O . ILE A 1 493 ? -24.543 53.037 8.677 1.00 30.88 512 ILE A O 1
ATOM 3788 N N . ALA A 1 494 ? -24.891 52.247 10.751 1.00 29.95 513 ALA A N 1
ATOM 3789 C CA . ALA A 1 494 ? -26.137 52.989 10.990 1.00 31.06 513 ALA A CA 1
ATOM 3790 C C . ALA A 1 494 ? -25.825 54.493 11.091 1.00 30.89 513 ALA A C 1
ATOM 3791 O O . ALA A 1 494 ? -26.563 55.290 10.565 1.00 32.75 513 ALA A O 1
ATOM 3793 N N . LEU A 1 495 ? -24.692 54.882 11.702 1.00 30.78 514 LEU A N 1
ATOM 3794 C CA . LEU A 1 495 ? -24.250 56.284 11.651 1.00 29.80 514 LEU A CA 1
ATOM 3795 C C . LEU A 1 495 ? -24.118 56.793 10.195 1.00 30.25 514 LEU A C 1
ATOM 3796 O O . LEU A 1 495 ? -24.694 57.815 9.796 1.00 29.12 514 LEU A O 1
ATOM 3817 N N . ASP A 1 498 ? -27.814 56.209 8.292 1.00 37.08 517 ASP A N 1
ATOM 3818 C CA . ASP A 1 498 ? -29.022 56.832 8.855 1.00 41.82 517 ASP A CA 1
ATOM 3819 C C . ASP A 1 498 ? -28.822 58.298 9.269 1.00 42.54 517 ASP A C 1
ATOM 3820 O O . ASP A 1 498 ? -29.762 59.083 9.194 1.00 47.58 517 ASP A O 1
ATOM 3825 N N . GLU A 1 499 ? -27.619 58.654 9.715 1.00 41.49 518 GLU A N 1
ATOM 3826 C CA . GLU A 1 499 ? -27.332 60.023 10.174 1.00 41.28 518 GLU A CA 1
ATOM 3827 C C . GLU A 1 499 ? -26.729 60.854 9.048 1.00 38.75 518 GLU A C 1
ATOM 3828 O O . GLU A 1 499 ? -27.068 62.007 8.930 1.00 40.67 518 GLU A O 1
ATOM 3834 N N . ALA A 1 500 ? -25.878 60.244 8.219 1.00 36.25 519 ALA A N 1
ATOM 3835 C CA . ALA A 1 500 ? -25.191 60.915 7.110 1.00 34.42 519 ALA A CA 1
ATOM 3836 C C . ALA A 1 500 ? -25.737 60.572 5.737 1.00 34.37 519 ALA A C 1
ATOM 3837 O O . ALA A 1 500 ? -25.167 61.001 4.751 1.00 31.53 519 ALA A O 1
ATOM 3839 N N . PHE A 1 501 ? -26.791 59.755 5.670 1.00 35.69 520 PHE A N 1
ATOM 3840 C CA . PHE A 1 501 ? -27.498 59.478 4.413 1.00 38.62 520 PHE A CA 1
ATOM 3841 C C . PHE A 1 501 ? -26.614 58.902 3.312 1.00 39.29 520 PHE A C 1
ATOM 3842 O O . PHE A 1 501 ? -26.837 59.159 2.137 1.00 41.51 520 PHE A O 1
ATOM 3850 N N . GLN A 1 502 ? -25.632 58.096 3.703 1.00 38.88 521 GLN A N 1
ATOM 3851 C CA . GLN A 1 502 ? -24.788 57.381 2.740 1.00 40.37 521 GLN A CA 1
ATOM 3852 C C . GLN A 1 502 ? -25.305 55.976 2.343 1.00 40.06 521 GLN A C 1
ATOM 3853 O O . GLN A 1 502 ? -26.124 55.355 3.034 1.00 38.52 521 GLN A O 1
ATOM 3859 N N . GLN A 1 503 ? -24.785 55.505 1.218 1.00 39.87 522 GLN A N 1
ATOM 3860 C CA . GLN A 1 503 ? -25.056 54.174 0.697 1.00 41.68 522 GLN A CA 1
ATOM 3861 C C . GLN A 1 503 ? -24.274 53.127 1.475 1.00 41.47 522 GLN A C 1
ATOM 3862 O O . GLN A 1 503 ? -23.232 53.400 2.110 1.00 36.96 522 GLN A O 1
ATOM 3868 N N . ARG A 1 504 ? -24.734 51.904 1.323 1.00 41.53 523 ARG A N 1
ATOM 3869 C CA . ARG A 1 504 ? -24.165 50.772 2.002 1.00 41.05 523 ARG A CA 1
ATOM 3870 C C . ARG A 1 504 ? -22.665 50.602 1.750 1.00 39.27 523 ARG A C 1
ATOM 3871 O O . ARG A 1 504 ? -21.884 50.435 2.677 1.00 38.76 523 ARG A O 1
ATOM 3879 N N . ALA A 1 505 ? -22.294 50.595 0.486 1.00 37.75 524 ALA A N 1
ATOM 3880 C CA . ALA A 1 505 ? -20.932 50.358 0.096 1.00 38.88 524 ALA A CA 1
ATOM 3881 C C . ALA A 1 505 ? -20.020 51.463 0.678 1.00 36.73 524 ALA A C 1
ATOM 3882 O O . ALA A 1 505 ? -18.914 51.183 1.134 1.00 34.24 524 ALA A O 1
ATOM 3884 N N . GLU A 1 506 ? -20.486 52.713 0.656 1.00 35.60 525 GLU A N 1
ATOM 3885 C CA . GLU A 1 506 ? -19.700 53.808 1.190 1.00 33.26 525 GLU A CA 1
ATOM 3886 C C . GLU A 1 506 ? -19.510 53.591 2.712 1.00 33.19 525 GLU A C 1
ATOM 3887 O O . GLU A 1 506 ? -18.396 53.727 3.253 1.00 31.83 525 GLU A O 1
ATOM 3889 N N . ALA A 1 507 ? -20.567 53.160 3.385 1.00 32.60 526 ALA A N 1
ATOM 3890 C CA . ALA A 1 507 ? -20.514 52.970 4.820 1.00 31.21 526 ALA A CA 1
ATOM 3891 C C . ALA A 1 507 ? -19.513 51.881 5.161 1.00 32.29 526 ALA A C 1
ATOM 3892 O O . ALA A 1 507 ? -18.647 52.073 6.041 1.00 30.41 526 ALA A O 1
ATOM 3894 N N . GLU A 1 508 ? -19.612 50.768 4.451 1.00 32.75 527 GLU A N 1
ATOM 3895 C CA . GLU A 1 508 ? -18.730 49.630 4.675 1.00 34.90 527 GLU A CA 1
ATOM 3896 C C 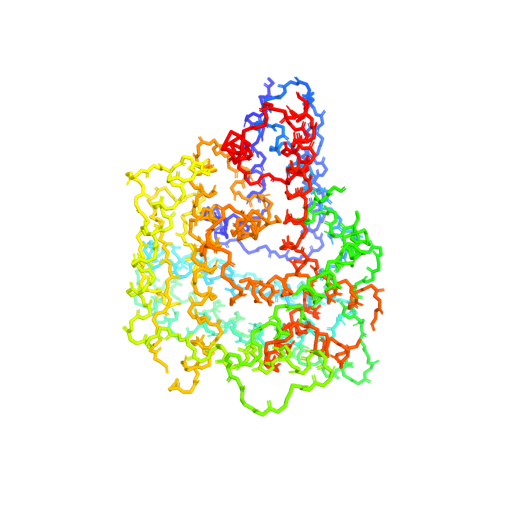. GLU A 1 508 ? -17.270 50.035 4.439 1.00 31.54 527 GLU A C 1
ATOM 3897 O O . GLU A 1 508 ? -16.403 49.648 5.208 1.00 32.88 527 GLU A O 1
ATOM 3903 N N . GLY A 1 509 ? -17.004 50.748 3.359 1.00 28.96 528 GLY A N 1
ATOM 3904 C CA . GLY A 1 509 ? -15.682 51.255 3.063 1.00 28.65 528 GLY A CA 1
ATOM 3905 C C . GLY A 1 509 ? -15.138 52.123 4.199 1.00 27.76 528 GLY A C 1
ATOM 3906 O O . GLY A 1 509 ? -13.960 52.023 4.572 1.00 26.75 528 GLY A O 1
ATOM 3907 N N . LYS A 1 510 ? -16.003 52.947 4.774 1.00 27.77 529 LYS A N 1
ATOM 3908 C CA . LYS A 1 510 ? -15.617 53.794 5.884 1.00 27.81 529 LYS A CA 1
ATOM 3909 C C . LYS A 1 510 ? -15.297 53.018 7.152 1.00 26.82 529 LYS A C 1
ATOM 3910 O O . LYS A 1 510 ? -14.304 53.302 7.819 1.00 25.20 529 LYS A O 1
ATOM 3916 N N . TRP A 1 511 ? -16.103 52.013 7.472 1.00 25.65 530 TRP A N 1
ATOM 3917 C CA . TRP A 1 511 ? -15.787 51.143 8.587 1.00 25.80 530 TRP A CA 1
ATOM 3918 C C . TRP A 1 511 ? -14.398 50.518 8.433 1.00 26.82 530 TRP A C 1
ATOM 3919 O O . TRP A 1 511 ? -13.567 50.582 9.350 1.00 25.27 530 TRP A O 1
ATOM 3930 N N . ARG A 1 512 ? -14.151 49.906 7.276 1.00 27.46 531 ARG A N 1
ATOM 3931 C CA . ARG A 1 512 ? -12.868 49.279 7.003 1.00 29.93 531 ARG A CA 1
ATOM 3932 C C . ARG A 1 512 ? -11.698 50.247 7.180 1.00 28.33 531 ARG A C 1
ATOM 3933 O O . ARG A 1 512 ? -10.699 49.924 7.802 1.00 27.07 531 ARG A O 1
ATOM 3941 N N . ARG A 1 513 ? -11.840 51.433 6.628 1.00 28.02 532 ARG A N 1
ATOM 3942 C CA . ARG A 1 513 ? -10.800 52.453 6.710 1.00 30.48 532 ARG A CA 1
ATOM 3943 C C . ARG A 1 513 ? -10.491 52.834 8.186 1.00 28.37 532 ARG A C 1
ATOM 3944 O O . ARG A 1 513 ? -9.314 53.005 8.567 1.00 28.46 532 ARG A O 1
ATOM 3952 N N . ALA A 1 514 ? -11.542 52.910 9.002 1.00 26.95 533 ALA A N 1
ATOM 3953 C CA . ALA A 1 514 ? -11.426 53.209 10.444 1.00 25.76 533 ALA A CA 1
ATOM 3954 C C . ALA A 1 514 ? -10.847 52.056 11.253 1.00 25.93 533 ALA A C 1
ATOM 3955 O O . ALA A 1 514 ? -10.276 52.297 12.316 1.00 27.45 533 ALA A O 1
ATOM 3957 N N . THR A 1 515 ? -10.983 50.821 10.774 1.00 24.85 534 THR A N 1
ATOM 3958 C CA . THR A 1 515 ? -10.393 49.696 11.447 1.00 25.55 534 THR A CA 1
ATOM 3959 C C . THR A 1 515 ? -8.904 49.661 11.172 1.00 25.46 534 THR A C 1
ATOM 3960 O O . THR A 1 515 ? -8.143 49.149 11.982 1.00 26.92 534 THR A O 1
ATOM 3964 N N . LEU A 1 516 ? -8.479 50.195 10.034 1.00 24.50 535 LEU A N 1
ATOM 3965 C CA . LEU A 1 516 ? -7.089 50.076 9.595 1.00 25.31 535 LEU A CA 1
ATOM 3966 C C . LEU A 1 516 ? -6.261 51.328 9.833 1.00 25.30 535 LEU A C 1
ATOM 3967 O O . LEU A 1 516 ? -5.063 51.266 9.863 1.00 26.97 535 LEU A O 1
ATOM 3972 N N . SER A 1 517 ? -6.914 52.462 9.980 1.00 25.95 536 SER A N 1
ATOM 3973 C CA . SER A 1 517 ? -6.238 53.725 10.244 1.00 25.88 536 SER A CA 1
ATOM 3974 C C . SER A 1 517 ? -6.921 54.432 11.421 1.00 25.03 536 SER A C 1
ATOM 3975 O O . SER A 1 517 ? -8.060 54.103 11.808 1.00 26.50 536 SER A O 1
ATOM 3978 N N . GLN A 1 518 ? -6.205 55.381 11.994 1.00 23.96 537 GLN A N 1
ATOM 3979 C CA . GLN A 1 518 ? -6.660 56.157 13.135 1.00 23.66 537 GLN A CA 1
ATOM 3980 C C . GLN A 1 518 ? -6.318 57.632 12.878 1.00 23.79 537 GLN A C 1
ATOM 3981 O O . GLN A 1 518 ? -5.276 57.916 12.235 1.00 23.41 537 GLN A O 1
ATOM 3987 N N . VAL A 1 519 ? -7.213 58.529 13.330 1.00 22.89 538 VAL A N 1
ATOM 3988 C CA . VAL A 1 519 ? -7.009 59.982 13.346 1.00 22.87 538 VAL A CA 1
ATOM 3989 C C . VAL A 1 519 ? -7.162 60.655 11.976 1.00 23.68 538 VAL A C 1
ATOM 3990 O O . VAL A 1 519 ? -7.819 61.702 11.845 1.00 24.38 538 VAL A O 1
ATOM 3994 N N . GLN A 1 520 ? -6.621 60.058 10.925 1.00 24.05 539 GLN A N 1
ATOM 3995 C CA . GLN A 1 520 ? -6.668 60.702 9.598 1.00 23.95 539 GLN A CA 1
ATOM 3996 C C . GLN A 1 520 ? -8.090 61.146 9.199 1.00 22.99 539 GLN A C 1
ATOM 3997 O O . GLN A 1 520 ? -8.280 62.200 8.583 1.00 22.07 539 GLN A O 1
ATOM 4003 N N . LEU A 1 521 ? -9.090 60.366 9.595 1.00 24.18 540 LEU A N 1
ATOM 4004 C CA . LEU A 1 521 ? -10.504 60.642 9.234 1.00 23.60 540 LEU A CA 1
ATOM 4005 C C . LEU A 1 521 ? -11.019 61.906 9.885 1.00 22.89 540 LEU A C 1
ATOM 4006 O O . LEU A 1 521 ? -11.921 62.517 9.336 1.00 22.83 540 LEU A O 1
ATOM 4011 N N . THR A 1 522 ? -10.469 62.302 11.030 1.00 22.06 541 THR A N 1
ATOM 4012 C CA . THR A 1 522 ? -10.872 63.568 11.666 1.00 22.67 541 THR A CA 1
ATOM 4013 C C . THR A 1 522 ? -10.294 64.840 10.993 1.00 22.67 541 THR A C 1
ATOM 4014 O O . THR A 1 522 ? -10.724 65.951 11.288 1.00 22.49 541 THR A O 1
ATOM 4018 N N . SER A 1 523 ? -9.352 64.690 10.056 1.00 23.37 542 SER A N 1
ATOM 4019 C CA . SER A 1 523 ? -8.559 65.818 9.597 1.00 23.05 542 SER A CA 1
ATOM 4020 C C . SER A 1 523 ? -9.429 66.863 8.918 1.00 23.62 542 SER A C 1
ATOM 4021 O O . SER A 1 523 ? -9.231 68.088 9.097 1.00 23.10 542 SER A O 1
ATOM 4024 N N . TYR A 1 524 ? -10.429 66.383 8.189 1.00 23.12 543 TYR A N 1
ATOM 4025 C CA . TYR A 1 524 ? -11.290 67.258 7.394 1.00 22.88 543 TYR A CA 1
ATOM 4026 C C . TYR A 1 524 ? -12.062 68.207 8.283 1.00 21.80 543 TYR A C 1
ATOM 4027 O O . TYR A 1 524 ? -12.040 69.438 8.075 1.00 21.20 543 TYR A O 1
ATOM 4036 N N . TYR A 1 525 ? -12.727 67.656 9.288 1.00 20.27 544 TYR A N 1
ATOM 4037 C CA . TYR A 1 525 ? -13.572 68.465 10.143 1.00 19.90 544 TYR A CA 1
ATOM 4038 C C . TYR A 1 525 ? -12.731 69.340 11.085 1.00 19.62 544 TYR A C 1
ATOM 4039 O O . TYR A 1 525 ? -13.098 70.458 11.396 1.00 18.59 544 TYR A O 1
ATOM 4048 N N . SER A 1 526 ? -11.637 68.779 11.582 1.00 19.47 545 SER A N 1
ATOM 4049 C CA . SER A 1 526 ? -10.786 69.503 12.500 1.00 20.13 545 SER A CA 1
ATOM 4050 C C . SER A 1 526 ? -10.258 70.800 11.886 1.00 19.74 545 SER A C 1
ATOM 4051 O O . SER A 1 526 ? -10.432 71.864 12.458 1.00 20.25 545 SER A O 1
ATOM 4054 N N . GLY A 1 527 ? -9.717 70.734 10.692 1.00 19.30 546 GLY A N 1
ATOM 4055 C CA . GLY A 1 527 ? -9.246 71.959 10.041 1.00 19.68 546 GLY A CA 1
ATOM 4056 C C . GLY A 1 527 ? -10.359 72.928 9.687 1.00 20.21 546 GLY A C 1
ATOM 4057 O O . GLY A 1 527 ? -10.233 74.129 9.909 1.00 19.12 546 GLY A O 1
ATOM 4058 N N . TYR A 1 528 ? -11.467 72.401 9.149 1.00 20.72 547 TYR A N 1
ATOM 4059 C CA . TYR A 1 528 ? -12.642 73.208 8.898 1.00 22.06 547 TYR A CA 1
ATOM 4060 C C . TYR A 1 528 ? -13.128 73.979 10.137 1.00 23.27 547 TYR A C 1
ATOM 4061 O O . TYR A 1 528 ? -13.375 75.193 10.084 1.00 24.31 547 TYR A O 1
ATOM 4070 N N . ARG A 1 529 ? -13.239 73.291 11.254 1.00 24.95 548 ARG A N 1
ATOM 4071 C CA . ARG A 1 529 ? -13.795 73.889 12.467 1.00 27.67 548 ARG A CA 1
ATOM 4072 C C . ARG A 1 529 ? -12.848 74.950 12.976 1.00 26.70 548 ARG A C 1
ATOM 4073 O O . ARG A 1 529 ? -13.282 76.043 13.337 1.00 26.13 548 ARG A O 1
ATOM 4081 N N . GLU A 1 530 ? -11.540 74.650 12.987 1.00 26.17 549 GLU A N 1
ATOM 4082 C CA . GLU A 1 530 ? -10.569 75.655 13.471 1.00 27.04 549 GLU A CA 1
ATOM 4083 C C . GLU A 1 530 ? -10.522 76.893 12.589 1.00 24.76 549 GLU A C 1
ATOM 4084 O O . GLU A 1 530 ? -10.403 77.976 13.098 1.00 25.42 549 GLU A O 1
ATOM 4090 N N . ILE A 1 531 ? -10.601 76.730 11.276 1.00 23.03 550 ILE A N 1
ATOM 4091 C CA . ILE A 1 531 ? -10.568 77.857 10.334 1.00 22.64 550 ILE A CA 1
ATOM 4092 C C . ILE A 1 531 ? -11.820 78.747 10.461 1.00 23.48 550 ILE A C 1
ATOM 4093 O O . ILE A 1 531 ? -11.708 79.992 10.592 1.00 23.37 550 ILE A O 1
ATOM 4098 N N . TYR A 1 532 ? -12.995 78.129 10.458 1.00 23.74 551 TYR A N 1
ATOM 4099 C CA . TYR A 1 532 ? -14.253 78.867 10.628 1.00 24.60 551 TYR A CA 1
ATOM 4100 C C . TYR A 1 532 ? -14.301 79.567 11.982 1.00 25.90 551 TYR A C 1
ATOM 4101 O O . TYR A 1 532 ? -14.621 80.749 12.040 1.00 27.45 551 TYR A O 1
ATOM 4110 N N . ASP A 1 533 ? -13.999 78.861 13.063 1.00 26.75 552 ASP A N 1
ATOM 4111 C CA . ASP A 1 533 ? -13.976 79.509 14.397 1.00 28.46 552 ASP A CA 1
ATOM 4112 C C . ASP A 1 533 ? -12.907 80.618 14.463 1.00 28.06 552 ASP A C 1
ATOM 4113 O O . ASP A 1 533 ? -13.170 81.671 14.976 1.00 28.89 552 ASP A O 1
ATOM 4118 N N . PHE A 1 534 ? -11.717 80.390 13.926 1.00 26.52 553 PHE A N 1
ATOM 4119 C CA . PHE A 1 534 ? -10.750 81.482 13.861 1.00 26.72 553 PHE A CA 1
ATOM 4120 C C . PHE A 1 534 ? -11.285 82.666 13.062 1.00 26.97 553 PHE A C 1
ATOM 4121 O O . PHE A 1 534 ? -11.109 83.790 13.464 1.00 26.92 553 PHE A O 1
ATOM 4129 N N . ARG A 1 535 ? -11.958 82.414 11.948 1.00 27.75 554 ARG A N 1
ATOM 4130 C CA . ARG A 1 535 ? -12.514 83.510 11.191 1.00 28.79 554 ARG A CA 1
ATOM 4131 C C . ARG A 1 535 ? -13.491 84.312 12.037 1.00 30.50 554 ARG A C 1
ATOM 4132 O O . ARG A 1 535 ? -13.409 85.548 12.077 1.00 30.00 554 ARG A O 1
ATOM 4140 N N . GLU A 1 536 ? -14.405 83.628 12.711 1.00 32.21 555 GLU A N 1
ATOM 4141 C CA . GLU A 1 536 ? -15.410 84.355 13.481 1.00 34.77 555 GLU A CA 1
ATOM 4142 C C . GLU A 1 536 ? -14.760 85.127 14.612 1.00 35.15 555 GLU A C 1
ATOM 4143 O O . GLU A 1 536 ? -15.200 86.198 14.938 1.00 36.55 555 GLU A O 1
ATOM 4149 N N . GLU A 1 537 ? -13.706 84.575 15.200 1.00 35.99 556 GLU A N 1
ATOM 4150 C CA . GLU A 1 537 ? -12.910 85.259 16.229 1.00 37.81 556 GLU A CA 1
ATOM 4151 C C . GLU A 1 537 ? -12.222 86.521 15.693 1.00 37.44 556 GLU A C 1
ATOM 4152 O O . GLU A 1 537 ? -12.132 87.536 16.365 1.00 38.48 556 GLU A O 1
ATOM 4158 N N . TYR A 1 538 ? -11.749 86.449 14.466 1.00 36.62 557 TYR A N 1
ATOM 4159 C CA . TYR A 1 538 ? -11.106 87.581 13.843 1.00 38.25 557 TYR A CA 1
ATOM 4160 C C . TYR A 1 538 ? -12.119 88.665 13.457 1.00 40.14 557 TYR A C 1
ATOM 4161 O O . TYR A 1 538 ? -11.815 89.860 13.562 1.00 39.99 557 TYR A O 1
ATOM 4170 N N . LYS A 1 539 ? -13.304 88.257 13.000 1.00 41.25 558 LYS A N 1
ATOM 4171 C CA . LYS A 1 539 ? -14.409 89.200 12.770 1.00 45.01 558 LYS A CA 1
ATOM 4172 C C . LYS A 1 539 ? -14.709 90.009 14.038 1.00 47.77 558 LYS A C 1
ATOM 4173 O O . LYS A 1 539 ? -14.840 91.242 13.983 1.00 48.14 558 LYS A O 1
ATOM 4179 N N . GLN A 1 540 ? -14.808 89.302 15.164 1.00 49.10 559 GLN A N 1
ATOM 4180 C CA . GLN A 1 540 ? -15.018 89.924 16.480 1.00 54.93 559 GLN A CA 1
ATOM 4181 C C . GLN A 1 540 ? -13.957 90.952 16.837 1.00 54.15 559 GLN A C 1
ATOM 4182 O O . GLN A 1 540 ? -14.272 92.006 17.363 1.00 56.32 559 GLN A O 1
ATOM 4188 N N . LEU A 1 541 ? -12.702 90.623 16.578 1.00 53.57 560 LEU A N 1
ATOM 4189 C CA . LEU A 1 541 ? -11.595 91.496 16.949 1.00 54.79 560 LEU A CA 1
ATOM 4190 C C . LEU A 1 541 ? -11.488 92.727 16.074 1.00 55.44 560 LEU A C 1
ATOM 4191 O O . LEU A 1 541 ? -11.212 93.791 16.587 1.00 58.86 560 LEU A O 1
ATOM 4196 N N . LYS A 1 542 ? -11.714 92.597 14.773 1.00 55.22 561 LYS A N 1
ATOM 4197 C CA . LYS A 1 542 ? -11.617 93.743 13.851 1.00 55.24 561 LYS A CA 1
ATOM 4198 C C . LYS A 1 542 ? -12.931 94.524 13.687 1.00 53.45 561 LYS A C 1
ATOM 4199 O O . LYS A 1 542 ? -12.922 95.640 13.191 1.00 51.49 561 LYS A O 1
ATOM 4205 N N . GLY A 1 543 ? -14.051 93.921 14.057 1.00 53.36 562 GLY A N 1
ATOM 4206 C CA . GLY A 1 543 ? -15.367 94.549 13.900 1.00 56.28 562 GLY A CA 1
ATOM 4207 C C . GLY A 1 543 ? -15.652 95.129 12.515 1.00 57.35 562 GLY A C 1
ATOM 4208 O O . GLY A 1 543 ? -15.606 94.409 11.507 1.00 52.32 562 GLY A O 1
ATOM 4209 N N . LYS A 1 544 ? -15.941 96.437 12.494 1.00 57.92 563 LYS A N 1
ATOM 4210 C CA . LYS A 1 544 ? -16.241 97.224 11.280 1.00 58.32 563 LYS A CA 1
ATOM 4211 C C . LYS A 1 544 ? -15.119 97.184 10.239 1.00 55.94 563 LYS A C 1
ATOM 4212 O O . LYS A 1 544 ? -15.381 97.352 9.055 1.00 57.14 563 LYS A O 1
ATOM 4214 N N . ASP A 1 545 ? -13.880 96.980 10.694 1.00 55.63 564 ASP A N 1
ATOM 4215 C CA . ASP A 1 545 ? -12.693 96.910 9.829 1.00 54.08 564 ASP A CA 1
ATOM 4216 C C . ASP A 1 545 ? -12.354 95.481 9.307 1.00 50.50 564 ASP A C 1
ATOM 4217 O O . ASP A 1 545 ? -11.276 95.260 8.722 1.00 47.81 564 ASP A O 1
ATOM 4222 N N . PHE A 1 546 ? -13.246 94.518 9.529 1.00 45.85 565 PHE A N 1
ATOM 4223 C CA . PHE A 1 546 ? -13.039 93.153 9.002 1.00 44.42 565 PHE A CA 1
ATOM 4224 C C . PHE A 1 546 ? -13.172 93.169 7.491 1.00 42.57 565 PHE A C 1
ATOM 4225 O O . PHE A 1 546 ? -14.197 93.591 6.956 1.00 43.26 565 PHE A O 1
ATOM 4233 N N . ASP A 1 547 ? -12.138 92.724 6.799 1.00 40.43 566 ASP A N 1
ATOM 4234 C CA . ASP A 1 547 ? -12.258 92.547 5.371 1.00 40.40 566 ASP A CA 1
ATOM 4235 C C . ASP A 1 547 ? -12.072 91.058 5.002 1.00 35.72 566 ASP A C 1
ATOM 4236 O O . ASP A 1 547 ? -10.975 90.515 5.144 1.00 33.70 566 ASP A O 1
ATOM 4241 N N . LEU A 1 548 ? -13.127 90.424 4.510 1.00 32.42 567 LEU A N 1
ATOM 4242 C CA . LEU A 1 548 ? -13.048 89.006 4.155 1.00 30.72 567 LEU A CA 1
ATOM 4243 C C . LEU A 1 548 ? -11.869 88.643 3.228 1.00 29.39 567 LEU A C 1
ATOM 4244 O O . LEU A 1 548 ? -11.112 87.689 3.501 1.00 28.13 567 LEU A O 1
ATOM 4249 N N . LYS A 1 549 ? -11.693 89.403 2.157 1.00 29.28 568 LYS A N 1
ATOM 4250 C CA . LYS A 1 549 ? -10.623 89.125 1.203 1.00 29.51 568 LYS A CA 1
ATOM 4251 C C . LYS A 1 549 ? -9.220 89.206 1.827 1.00 28.79 568 LYS A C 1
ATOM 4252 O O . LYS A 1 549 ? -8.366 88.348 1.566 1.00 27.58 568 LYS A O 1
ATOM 4258 N N . ALA A 1 550 ? -8.995 90.225 2.654 1.00 28.17 569 ALA A N 1
ATOM 4259 C CA . ALA A 1 550 ? -7.701 90.412 3.350 1.00 27.90 569 ALA A CA 1
ATOM 4260 C C . ALA A 1 550 ? -7.509 89.296 4.348 1.00 26.65 569 ALA A C 1
ATOM 4261 O O . ALA A 1 550 ? -6.412 88.836 4.559 1.00 26.67 569 ALA A O 1
ATOM 4263 N N . PHE A 1 551 ? -8.582 88.856 4.981 1.00 26.35 570 PHE A N 1
ATOM 4264 C CA . PHE A 1 551 ? -8.457 87.714 5.884 1.00 25.76 570 PHE A CA 1
ATOM 4265 C C . PHE A 1 551 ? -7.956 86.479 5.133 1.00 24.15 570 PHE A C 1
ATOM 4266 O O . PHE A 1 551 ? -6.981 85.837 5.526 1.00 23.45 570 PHE A O 1
ATOM 4274 N N . HIS A 1 552 ? -8.608 86.190 4.020 1.00 23.94 571 HIS A N 1
ATOM 4275 C CA . HIS A 1 552 ? -8.282 85.019 3.218 1.00 23.07 571 HIS A CA 1
ATOM 4276 C C . HIS A 1 552 ? -6.873 85.045 2.744 1.00 23.89 571 HIS A C 1
ATOM 4277 O O . HIS A 1 552 ? -6.166 84.045 2.853 1.00 23.37 571 HIS A O 1
ATOM 4284 N N . GLU A 1 553 ? -6.436 86.171 2.199 1.00 25.72 572 GLU A N 1
ATOM 4285 C CA . GLU A 1 553 ? -5.101 86.254 1.596 1.00 27.43 572 GLU A CA 1
ATOM 4286 C C . GLU A 1 553 ? -3.995 86.156 2.645 1.00 27.53 572 GLU A C 1
ATOM 4287 O O . GLU A 1 553 ? -2.947 85.538 2.427 1.00 27.66 572 GLU A O 1
ATOM 4293 N N . LYS A 1 554 ? -4.238 86.732 3.801 1.00 27.76 573 LYS A N 1
ATOM 4294 C CA . LYS A 1 554 ? -3.260 86.646 4.867 1.00 28.86 573 LYS A CA 1
ATOM 4295 C C . LYS A 1 554 ? -3.220 85.204 5.402 1.00 27.10 573 LYS A C 1
ATOM 4296 O O . LYS A 1 554 ? -2.122 84.650 5.625 1.00 26.58 573 LYS A O 1
ATOM 4302 N N . PHE A 1 555 ? -4.402 84.598 5.585 1.00 25.25 574 PHE A N 1
ATOM 4303 C CA . PHE A 1 555 ? -4.472 83.187 6.002 1.00 23.81 574 PHE A CA 1
ATOM 4304 C C . PHE A 1 555 ? -3.696 82.279 5.073 1.00 23.22 574 PHE A C 1
ATOM 4305 O O . PHE A 1 555 ? -2.959 81.415 5.544 1.00 23.80 574 PHE A O 1
ATOM 4313 N N . LEU A 1 556 ? -3.838 82.476 3.768 1.00 22.56 575 LEU A N 1
ATOM 4314 C CA . LEU A 1 556 ? -3.210 81.601 2.813 1.00 22.10 575 LEU A CA 1
ATOM 4315 C C . LEU A 1 556 ? -1.720 81.895 2.619 1.00 23.11 575 LEU A C 1
ATOM 4316 O O . LEU A 1 556 ? -1.049 81.139 1.929 1.00 23.19 575 LEU A O 1
ATOM 4321 N N . SER A 1 557 ? -1.179 82.915 3.264 1.00 23.77 576 SER A N 1
ATOM 4322 C CA . SER A 1 557 ? 0.185 83.369 2.940 1.00 25.17 576 SER A CA 1
ATOM 4323 C C . SER A 1 557 ? 1.228 82.542 3.653 1.00 26.54 576 SER A C 1
ATOM 4324 O O . SER A 1 557 ? 2.359 82.576 3.263 1.00 28.90 576 SER A O 1
ATOM 4327 N N . TYR A 1 558 ? 0.846 81.772 4.663 1.00 27.09 577 TYR A N 1
ATOM 4328 C CA . TYR A 1 558 ? 1.788 80.971 5.435 1.00 28.40 577 TYR A CA 1
ATOM 4329 C C . TYR A 1 558 ? 2.019 79.570 4.850 1.00 28.61 577 TYR A C 1
ATOM 4330 O O . TYR A 1 558 ? 2.894 78.839 5.316 1.00 28.94 577 TYR A O 1
ATOM 4339 N N . GLY A 1 559 ? 1.242 79.194 3.844 1.00 27.89 578 GLY A N 1
ATOM 4340 C CA . GLY A 1 559 ? 1.304 77.833 3.317 1.00 27.95 578 GLY A CA 1
ATOM 4341 C C . GLY A 1 559 ? 0.680 76.826 4.277 1.00 27.55 578 GLY A C 1
ATOM 4342 O O . GLY A 1 559 ? -0.071 77.187 5.184 1.00 26.32 578 GLY A O 1
ATOM 4343 N N . SER A 1 560 ? 1.068 75.571 4.113 1.00 27.38 579 SER A N 1
ATOM 4344 C CA . SER A 1 560 ? 0.431 74.438 4.771 1.00 27.82 579 SER A CA 1
ATOM 4345 C C . SER A 1 560 ? 0.871 74.215 6.246 1.00 27.52 579 SER A C 1
ATOM 4346 O O . SER A 1 560 ? 1.209 73.116 6.651 1.00 29.09 579 SER A O 1
ATOM 4349 N N . ALA A 1 561 ? 0.860 75.275 7.033 1.00 26.65 580 ALA A N 1
ATOM 4350 C CA . ALA A 1 561 ? 1.152 75.189 8.449 1.00 27.02 580 ALA A CA 1
ATOM 4351 C C . ALA A 1 561 ? -0.152 74.808 9.138 1.00 26.17 580 ALA A C 1
ATOM 4352 O O . ALA A 1 561 ? -1.215 75.095 8.629 1.00 25.53 580 ALA A O 1
ATOM 4354 N N . PRO A 1 562 ? -0.053 74.182 10.317 1.00 25.75 581 PRO A N 1
ATOM 4355 C CA . PRO A 1 562 ? -1.222 73.898 11.114 1.00 24.93 581 PRO A CA 1
ATOM 4356 C C . PRO A 1 562 ? -1.997 75.181 11.391 1.00 24.53 581 PRO A C 1
ATOM 4357 O O . PRO A 1 562 ? -1.396 76.243 11.680 1.00 24.85 581 PRO A O 1
ATOM 4361 N N . VAL A 1 563 ? -3.316 75.073 11.346 1.00 22.99 582 VAL A N 1
ATOM 4362 C CA . VAL A 1 563 ? -4.155 76.223 11.567 1.00 23.42 582 VAL A CA 1
ATOM 4363 C C . VAL A 1 563 ? -3.838 76.993 12.881 1.00 23.94 582 VAL A C 1
ATOM 4364 O O . VAL A 1 563 ? -3.844 78.235 12.894 1.00 23.85 582 VAL A O 1
ATOM 4368 N N . LYS A 1 564 ? -3.509 76.302 13.962 1.00 23.77 583 LYS A N 1
ATOM 4369 C CA . LYS A 1 564 ? -3.253 77.023 15.187 1.00 25.67 583 LYS A CA 1
ATOM 4370 C C . LYS A 1 564 ? -2.026 77.922 15.116 1.00 27.03 583 LYS A C 1
ATOM 4371 O O . LYS A 1 564 ? -1.963 78.935 15.811 1.00 27.66 583 LYS A O 1
ATOM 4377 N N . TYR A 1 565 ? -1.050 77.552 14.302 1.00 27.56 584 TYR A N 1
ATOM 4378 C CA . TYR A 1 565 ? 0.134 78.375 14.168 1.00 29.90 584 TYR A CA 1
ATOM 4379 C C . TYR A 1 565 ? -0.170 79.606 13.305 1.00 28.24 584 TYR A C 1
ATOM 4380 O O . TYR A 1 565 ? 0.291 80.711 13.605 1.00 27.50 584 TYR A O 1
ATOM 4389 N N . ILE A 1 566 ? -0.963 79.418 12.261 1.00 26.47 585 ILE A N 1
ATOM 4390 C CA . ILE A 1 566 ? -1.406 80.538 11.457 1.00 26.76 585 ILE A CA 1
ATOM 4391 C C . ILE A 1 566 ? -2.204 81.536 12.300 1.00 27.32 585 ILE A C 1
ATOM 4392 O O . ILE A 1 566 ? -1.947 82.744 12.235 1.00 28.25 585 ILE A O 1
ATOM 4397 N N . ARG A 1 567 ? -3.101 81.024 13.128 1.00 27.69 586 ARG A N 1
ATOM 4398 C CA . ARG A 1 567 ? -3.849 81.855 14.058 1.00 28.79 586 ARG A CA 1
ATOM 4399 C C . ARG A 1 567 ? -2.913 82.632 14.969 1.00 29.95 586 ARG A C 1
ATOM 4400 O O . ARG A 1 567 ? -3.067 83.832 15.148 1.00 29.49 586 ARG A O 1
ATOM 4408 N N . GLN A 1 568 ? -1.967 81.930 15.580 1.00 31.44 587 GLN A N 1
ATOM 4409 C CA . GLN A 1 568 ? -1.041 82.561 16.541 1.00 34.17 587 GLN A CA 1
ATOM 4410 C C . GLN A 1 568 ? -0.240 83.678 15.832 1.00 32.78 587 GLN A C 1
ATOM 4411 O O . GLN A 1 568 ? -0.087 84.765 16.380 1.00 33.59 587 GLN A O 1
ATOM 4417 N N . LEU A 1 569 ? 0.234 83.436 14.609 1.00 30.73 588 LEU A N 1
ATOM 4418 C CA . LEU A 1 569 ? 1.037 84.453 13.907 1.00 31.15 588 LEU A CA 1
ATOM 4419 C C . LEU A 1 569 ? 0.159 85.628 13.519 1.00 30.41 588 LEU A C 1
ATOM 4420 O O . LEU A 1 569 ? 0.609 86.747 13.620 1.00 30.23 588 LEU A O 1
ATOM 4433 N N . LEU A 1 571 ? -2.547 86.669 15.079 1.00 33.71 590 LEU A N 1
ATOM 4434 C CA . LEU A 1 571 ? -2.977 87.441 16.279 1.00 36.18 590 LEU A CA 1
ATOM 4435 C C . LEU A 1 571 ? -1.832 88.180 16.973 1.00 40.64 590 LEU A C 1
ATOM 4436 O O . LEU A 1 571 ? -2.062 89.223 17.554 1.00 42.31 590 LEU A O 1
ATOM 4441 N N . GLU A 1 572 ? -0.620 87.618 16.925 1.00 46.42 591 GLU A N 1
ATOM 4442 C CA . GLU A 1 572 ? 0.637 88.247 17.414 1.00 49.65 591 GLU A CA 1
ATOM 4443 C C . GLU A 1 572 ? 1.203 89.223 16.368 1.00 53.86 591 GLU A C 1
ATOM 4444 O O . GLU A 1 572 ? 0.761 90.369 16.216 1.00 56.01 591 GLU A O 1
#

Organism: Shewanella oneidensis (strain ATCC 700550 / JCM 31522 / CIP 106686 / LMG 19005 / NCIMB 14063 / MR-1) (NCBI:txid211586)

Secondary structure (DSSP, 8-state):
---HHHHHHHHHHHHHHH-HHHHHHHT--S-TT-PPP-SHHHHHHHHHHHHHHHHHHHTS-GGG--HHHHHHHHHHHHHHH--HIIIII-HHHH-GGG--SHHHHHHHHT-TTS-HHHHHHHHHH---HHHHHHHHHHH--S-BHHHHHHHHHHHHGGGGTSSHHHHHHHHTSS--HHHHHHHHHHHHHHHHHHHHHHHHHHHHHHHHHHH--B-S---HHHHHHHHHHHH----HHHHHHH--HHHHHHH--HHHHHHHHHH-SS---SSHHHHHHHHHHHHTT----GGGHHHHHHHHHHHHHHHHHHHT-S---TTS--EEEEPP--EEE---TT-SS---EEEE--S---HHHHHHHHHHT-TTHHHHHHHHHTSSSHHHHHHHHHHS--HHHHHH-----HHHHHHHH--TT-GGGG------HHHHHHHHHHHHHHHHHHHH--HHHHHH---S---HHHHHHHHHHHHH--SGGGHHHHHHHHHHHHHHHHHHHHGGG--HHHHHHHHGGG-S--HHHHHH---

B-factor: mean 32.84, std 12.76, range [17.55, 107.23]